Protein AF-A0A2G5VQB3-F1 (afdb_monomer_lite)

Sequence (380 aa):
MTVGILENQENCIPTTSKDSEAEKLGIPEIVKSEKSENPEDPGPSKIENSENPEDVESESAGPSKPEKSKFFAKNDFLLALAENHKNLRIEQKPVIEIDDDKPYIEWKRLECPICEFQIENTRFLAAHLVNEHGTEQEKEYFSMDGLIPKKFEILFDFAVRKQKEGSFVKRKIQKSTKRAKDTVLSCALSNPLAPFLMIRSLAVYSNGINEEIEGFKIDIQNASSELTSPVIFSWYFVDQTIQNIQERREKRQNEKKINFLQKEAGKWIERNDLLTKRVRSAEEQKLLAQALKMPLKFTRENVDQKLKEYKKMREEEEKREKEEEKINAKSSGLNEDGTKMSNVVKALHSTLVPSGALSRKRAAADKATEAMAQKTKKNR

Structure (mmCIF, N/CA/C/O backbone):
data_AF-A0A2G5VQB3-F1
#
_entry.id   AF-A0A2G5VQB3-F1
#
loop_
_atom_site.group_PDB
_atom_site.id
_atom_site.type_symbol
_atom_site.label_atom_id
_atom_site.label_alt_id
_atom_site.label_comp_id
_atom_site.label_asym_id
_atom_site.label_entity_id
_atom_site.label_seq_id
_atom_site.pdbx_PDB_ins_code
_atom_site.Cartn_x
_atom_site.Cartn_y
_atom_site.Cartn_z
_atom_site.occupancy
_atom_site.B_iso_or_equiv
_atom_site.auth_seq_id
_atom_site.auth_comp_id
_atom_site.auth_asym_id
_atom_site.auth_atom_id
_atom_site.pdbx_PDB_model_num
ATOM 1 N N . MET A 1 1 ? 64.635 -9.737 13.339 1.00 33.41 1 MET A N 1
ATOM 2 C CA . MET A 1 1 ? 64.737 -9.781 14.811 1.00 33.41 1 MET A CA 1
ATOM 3 C C . MET A 1 1 ? 63.371 -10.178 15.348 1.00 33.41 1 MET A C 1
ATOM 5 O O . MET A 1 1 ? 62.412 -9.536 14.950 1.00 33.41 1 MET A O 1
ATOM 9 N N . THR A 1 2 ? 63.338 -11.253 16.155 1.00 32.16 2 THR A N 1
ATOM 10 C CA . THR A 1 2 ? 62.268 -11.678 17.099 1.00 32.16 2 THR A CA 1
ATOM 11 C C . THR A 1 2 ? 60.882 -11.963 16.483 1.00 32.16 2 THR A C 1
ATOM 13 O O . THR A 1 2 ? 60.163 -11.043 16.128 1.00 32.16 2 THR A O 1
ATOM 16 N N . VAL A 1 3 ? 60.531 -13.208 16.122 1.00 28.53 3 VAL A N 1
ATOM 17 C CA . VAL A 1 3 ? 60.117 -14.382 16.943 1.00 28.53 3 VAL A CA 1
ATOM 18 C C . VAL A 1 3 ? 58.835 -14.143 17.751 1.00 28.53 3 VAL A C 1
ATOM 20 O O . VAL A 1 3 ? 58.807 -13.286 18.626 1.00 28.53 3 VAL A O 1
ATOM 23 N N . GLY A 1 4 ? 57.820 -14.977 17.489 1.00 29.31 4 GLY A N 1
ATOM 24 C CA . GLY A 1 4 ? 56.593 -15.096 18.278 1.00 29.31 4 GLY A CA 1
ATOM 25 C C . GLY A 1 4 ? 55.619 -16.131 17.703 1.00 29.31 4 GLY A C 1
ATOM 26 O O . GLY A 1 4 ? 54.549 -15.766 17.234 1.00 29.31 4 GLY A O 1
ATOM 27 N N . ILE A 1 5 ? 56.021 -17.406 17.702 1.00 32.62 5 ILE A N 1
ATOM 28 C CA . ILE A 1 5 ? 55.142 -18.579 17.546 1.00 32.62 5 ILE A CA 1
ATOM 29 C C . ILE A 1 5 ? 54.649 -18.959 18.945 1.00 32.62 5 ILE A C 1
ATOM 31 O O . ILE A 1 5 ? 55.476 -19.014 19.853 1.00 32.62 5 ILE A O 1
ATOM 35 N N . LEU A 1 6 ? 53.362 -19.281 19.099 1.00 33.88 6 LEU A N 1
ATOM 36 C CA . LEU A 1 6 ? 52.876 -20.214 20.121 1.00 33.88 6 LEU A CA 1
ATOM 37 C C . LEU A 1 6 ? 51.615 -20.934 19.614 1.00 33.88 6 LEU A C 1
ATOM 39 O O . LEU A 1 6 ? 50.560 -20.331 19.430 1.00 33.88 6 LEU A O 1
ATOM 43 N N . GLU A 1 7 ? 51.778 -22.234 19.387 1.00 34.62 7 GLU A N 1
ATOM 44 C CA . GLU A 1 7 ? 50.737 -23.262 19.392 1.00 34.62 7 GLU A CA 1
ATOM 45 C C . GLU A 1 7 ? 50.260 -23.504 20.838 1.00 34.62 7 GLU A C 1
ATOM 47 O O . GLU A 1 7 ? 51.067 -23.390 21.763 1.00 34.62 7 GLU A O 1
ATOM 52 N N . ASN A 1 8 ? 48.998 -23.904 21.050 1.00 30.80 8 ASN A N 1
ATOM 53 C CA . ASN A 1 8 ? 48.656 -25.288 21.437 1.00 30.80 8 ASN A CA 1
ATOM 54 C C . ASN A 1 8 ? 47.219 -25.479 21.970 1.00 30.80 8 ASN A C 1
ATOM 56 O O . ASN A 1 8 ? 46.755 -24.719 22.813 1.00 30.80 8 ASN A O 1
ATOM 60 N N . GLN A 1 9 ? 46.652 -26.612 21.519 1.00 29.66 9 GLN A N 1
ATOM 61 C CA . GLN A 1 9 ? 45.797 -27.609 22.204 1.00 29.66 9 GLN A CA 1
ATOM 62 C C . GLN A 1 9 ? 44.361 -27.214 22.596 1.00 29.66 9 GLN A C 1
ATOM 64 O O . GLN A 1 9 ? 44.130 -26.264 23.330 1.00 29.66 9 GLN A O 1
ATOM 69 N N . GLU A 1 10 ? 43.322 -27.811 21.993 1.00 28.84 10 GLU A N 1
ATOM 70 C CA . GLU A 1 10 ? 42.820 -29.210 22.068 1.00 28.84 10 GLU A CA 1
ATOM 71 C C . GLU A 1 10 ? 42.063 -29.552 23.362 1.00 28.84 10 GLU A C 1
ATOM 73 O O . GLU A 1 10 ? 42.629 -29.474 24.448 1.00 28.84 10 GLU A O 1
ATOM 78 N N . ASN A 1 11 ? 40.817 -30.027 23.159 1.00 28.50 11 ASN A N 1
ATOM 79 C CA . ASN A 1 11 ? 40.053 -31.090 23.853 1.00 28.50 11 ASN A CA 1
ATOM 80 C C . ASN A 1 11 ? 38.607 -30.678 24.231 1.00 28.50 11 ASN A C 1
ATOM 82 O O . ASN A 1 11 ? 38.409 -29.737 24.987 1.00 28.50 11 ASN A O 1
ATOM 86 N N . CYS A 1 12 ? 37.570 -31.235 23.567 1.00 28.44 12 CYS A N 1
ATOM 87 C CA . CYS A 1 12 ? 36.906 -32.550 23.815 1.00 28.44 12 CYS A CA 1
ATOM 88 C C . CYS A 1 12 ? 35.809 -32.405 24.913 1.00 28.44 12 CYS A C 1
ATOM 90 O O . CYS A 1 12 ? 36.094 -31.809 25.938 1.00 28.44 12 CYS A O 1
ATOM 92 N N . ILE A 1 13 ? 34.548 -32.880 24.868 1.00 33.94 13 ILE A N 1
ATOM 93 C CA . ILE A 1 13 ? 33.767 -33.861 24.072 1.00 33.94 13 ILE A CA 1
ATOM 94 C C . ILE A 1 13 ? 32.224 -33.519 24.222 1.00 33.94 13 ILE A C 1
ATOM 96 O O . ILE A 1 13 ? 31.939 -32.355 24.489 1.00 33.94 13 ILE A O 1
ATOM 100 N N . PRO A 1 14 ? 31.195 -34.399 24.030 1.00 42.56 14 PRO A N 1
ATOM 101 C CA . PRO A 1 14 ? 30.072 -34.184 23.096 1.00 42.56 14 PRO A CA 1
ATOM 102 C C . PRO A 1 14 ? 28.679 -34.175 23.787 1.00 42.56 14 PRO A C 1
ATOM 104 O O . PRO A 1 14 ? 28.602 -34.234 25.008 1.00 42.56 14 PRO A O 1
ATOM 107 N N . THR A 1 15 ? 27.562 -34.186 23.038 1.00 30.33 15 THR A N 1
ATOM 108 C CA . THR A 1 15 ? 26.511 -35.239 23.141 1.00 30.33 15 THR A CA 1
ATOM 109 C C . THR A 1 15 ? 25.301 -35.009 22.213 1.00 30.33 15 THR A C 1
ATOM 111 O O . THR A 1 15 ? 24.648 -33.974 22.222 1.00 30.33 15 THR A O 1
ATOM 114 N N . THR A 1 16 ? 25.055 -36.055 21.416 1.00 31.17 16 THR A N 1
ATOM 115 C CA . THR A 1 16 ? 23.781 -36.673 20.994 1.00 31.17 16 THR A CA 1
ATOM 116 C C . THR A 1 16 ? 22.674 -35.866 20.311 1.00 31.17 16 THR A C 1
ATOM 118 O O . THR A 1 16 ? 21.895 -35.129 20.905 1.00 31.17 16 THR A O 1
ATOM 121 N N . SER A 1 17 ? 22.539 -36.213 19.035 1.00 31.34 17 SER A N 1
ATOM 122 C CA . SER A 1 17 ? 21.364 -36.166 18.179 1.00 31.34 17 SER A CA 1
ATOM 123 C C . SER A 1 17 ? 20.276 -37.185 18.555 1.00 31.34 17 SER A C 1
ATOM 125 O O . SER A 1 17 ? 20.621 -38.288 18.966 1.00 31.34 17 SER A O 1
ATOM 127 N N . LYS A 1 18 ? 19.036 -36.842 18.170 1.00 34.94 18 LYS A N 1
ATOM 128 C CA . LYS A 1 18 ? 17.910 -37.705 17.752 1.00 34.94 18 LYS A CA 1
ATOM 129 C C . LYS A 1 18 ? 17.338 -38.672 18.794 1.00 34.94 18 LYS A C 1
ATOM 131 O O . LYS A 1 18 ? 17.970 -39.658 19.120 1.00 34.94 18 LYS A O 1
ATOM 136 N N . ASP A 1 19 ? 16.074 -38.446 19.149 1.00 31.75 19 ASP A N 1
ATOM 137 C CA . ASP A 1 19 ? 15.034 -39.441 18.887 1.00 31.75 19 ASP A CA 1
ATOM 138 C C . ASP A 1 19 ? 13.666 -38.772 18.718 1.00 31.75 19 ASP A C 1
ATOM 140 O O . ASP A 1 19 ? 13.304 -37.805 19.386 1.00 31.75 19 ASP A O 1
ATOM 144 N N . SER A 1 20 ? 12.968 -39.267 17.707 1.00 36.59 20 SER A N 1
ATOM 145 C CA . SER A 1 20 ? 11.633 -38.913 17.252 1.00 36.59 20 SER A CA 1
ATOM 146 C C . SER A 1 20 ? 10.598 -39.739 18.011 1.00 36.59 20 SER A C 1
ATOM 148 O O . SER A 1 20 ? 10.610 -40.964 17.890 1.00 36.59 20 SER A O 1
ATOM 150 N N . GLU A 1 21 ? 9.666 -39.097 18.715 1.00 33.16 21 GLU A N 1
ATOM 151 C CA . GLU A 1 21 ? 8.456 -39.766 19.198 1.00 33.16 21 GLU A CA 1
ATOM 152 C C . GLU A 1 21 ? 7.275 -39.471 18.277 1.00 33.16 21 GLU A C 1
ATOM 154 O O . GLU A 1 21 ? 6.897 -38.326 18.024 1.00 33.16 21 GLU A O 1
ATOM 159 N N . ALA A 1 22 ? 6.753 -40.570 17.742 1.00 34.41 22 ALA A N 1
ATOM 160 C CA . ALA A 1 22 ? 5.646 -40.651 16.821 1.00 34.41 22 ALA A CA 1
ATOM 161 C C . ALA A 1 22 ? 4.291 -40.615 17.540 1.00 34.41 22 ALA A C 1
ATOM 163 O O . ALA A 1 22 ? 4.125 -41.046 18.682 1.00 34.41 22 ALA A O 1
ATOM 164 N N . GLU A 1 23 ? 3.326 -40.122 16.775 1.00 33.56 23 GLU A N 1
ATOM 165 C CA . GLU A 1 23 ? 1.892 -40.049 17.001 1.00 33.56 23 GLU A CA 1
ATOM 166 C C . GLU A 1 23 ? 1.262 -41.307 17.625 1.00 33.56 23 GLU A C 1
ATOM 168 O O . GLU A 1 23 ? 1.453 -42.433 17.167 1.00 33.56 23 GLU A O 1
ATOM 173 N N . LYS A 1 24 ? 0.369 -41.085 18.596 1.00 34.59 24 LYS A N 1
ATOM 174 C CA . LYS A 1 24 ? -0.754 -41.979 18.907 1.00 34.59 24 LYS A CA 1
ATOM 175 C C . LYS A 1 24 ? -2.013 -41.139 19.121 1.00 34.59 24 LYS A C 1
ATOM 177 O O . LYS A 1 24 ? -2.272 -40.669 20.224 1.00 34.59 24 LYS A O 1
ATOM 182 N N . LEU A 1 25 ? -2.812 -40.979 18.069 1.00 35.88 25 LEU A N 1
ATOM 183 C CA . LEU A 1 25 ? -4.229 -40.633 18.183 1.00 35.88 25 LEU A CA 1
ATOM 184 C C . LEU A 1 25 ? -5.041 -41.829 17.692 1.00 35.88 25 LEU A C 1
ATOM 186 O O . LEU A 1 25 ? -5.010 -42.185 16.518 1.00 35.88 25 LEU A O 1
ATOM 190 N N . GLY A 1 26 ? -5.723 -42.475 18.636 1.00 29.38 26 GLY A N 1
ATOM 191 C CA . GLY A 1 26 ? -6.680 -43.534 18.364 1.00 29.38 26 GLY A CA 1
ATOM 192 C C . GLY A 1 26 ? -7.998 -42.954 17.861 1.00 29.38 26 GLY A C 1
ATOM 193 O O . GLY A 1 26 ? -8.590 -42.089 18.502 1.00 29.38 26 GLY A O 1
ATOM 194 N N . ILE A 1 27 ? -8.466 -43.478 16.734 1.00 38.81 27 ILE A N 1
ATOM 195 C CA . ILE A 1 27 ? -9.855 -43.403 16.282 1.00 38.81 27 ILE A CA 1
ATOM 196 C C . ILE A 1 27 ? -10.306 -44.858 16.128 1.00 38.81 27 ILE A C 1
ATOM 198 O O . ILE A 1 27 ? -9.612 -45.608 15.439 1.00 38.81 27 ILE A O 1
ATOM 202 N N . PRO A 1 28 ? -11.422 -45.295 16.734 1.00 41.78 28 PRO A N 1
ATOM 203 C CA . PRO A 1 28 ? -12.008 -46.573 16.382 1.00 41.78 28 PRO A CA 1
ATOM 204 C C . PRO A 1 28 ? -12.924 -46.438 15.160 1.00 41.78 28 PRO A C 1
ATOM 206 O O . PRO A 1 28 ? -13.746 -45.525 15.058 1.00 41.78 28 PRO A O 1
ATOM 209 N N . GLU A 1 29 ? -12.748 -47.398 14.255 1.00 31.67 29 GLU A N 1
ATOM 210 C CA . GLU A 1 29 ? -13.624 -47.755 13.143 1.00 31.67 29 GLU A CA 1
ATOM 211 C C . GLU A 1 29 ? -15.079 -47.960 13.589 1.00 31.67 29 GLU A C 1
ATOM 213 O O . GLU A 1 29 ? -15.349 -48.609 14.600 1.00 31.67 29 GLU A O 1
ATOM 218 N N . ILE A 1 30 ? -16.025 -47.514 12.757 1.00 35.28 30 ILE A N 1
ATOM 219 C CA . ILE A 1 30 ? -17.348 -48.136 12.669 1.00 35.28 30 ILE A CA 1
ATOM 220 C C . ILE A 1 30 ? -17.527 -48.631 11.236 1.00 35.28 30 ILE A C 1
ATOM 222 O O . ILE A 1 30 ? -17.468 -47.878 10.263 1.00 35.28 30 ILE A O 1
ATOM 226 N N . VAL A 1 31 ? -17.695 -49.945 11.164 1.00 37.50 31 VAL A N 1
ATOM 227 C CA . VAL A 1 31 ? -17.829 -50.792 9.986 1.00 37.50 31 VAL A CA 1
ATOM 228 C C . VAL A 1 31 ? -19.206 -50.621 9.335 1.00 37.50 31 VAL A C 1
ATOM 230 O O . VAL A 1 31 ? -20.234 -50.526 10.004 1.00 37.50 31 VAL A O 1
ATOM 233 N N . LYS A 1 32 ? -19.188 -50.609 7.999 1.00 39.34 32 LYS A N 1
ATOM 234 C CA . LYS A 1 32 ? -20.326 -50.680 7.074 1.00 39.34 32 LYS A CA 1
ATOM 235 C C . LYS A 1 32 ? -21.087 -52.006 7.195 1.00 39.34 32 LYS A C 1
ATOM 237 O O . LYS A 1 32 ? -20.468 -53.052 7.349 1.00 39.34 32 LYS A O 1
ATOM 242 N N . SER A 1 33 ? -22.386 -51.996 6.908 1.00 32.41 33 SER A N 1
ATOM 243 C CA . SER A 1 33 ? -22.992 -53.094 6.141 1.00 32.41 33 SER A CA 1
ATOM 244 C C . SER A 1 33 ? -24.136 -52.579 5.262 1.00 32.41 33 SER A C 1
ATOM 246 O O . SER A 1 33 ? -25.026 -51.867 5.715 1.00 32.41 33 SER A O 1
ATOM 248 N N . GLU A 1 34 ? -24.015 -52.895 3.974 1.00 33.91 34 GLU A N 1
ATOM 249 C CA . GLU A 1 34 ? -24.995 -52.735 2.897 1.00 33.91 34 GLU A CA 1
ATOM 250 C C . GLU A 1 34 ? -25.772 -54.050 2.680 1.00 33.91 34 GLU A C 1
ATOM 252 O O . GLU A 1 34 ? -25.400 -55.080 3.244 1.00 33.91 34 GLU A O 1
ATOM 257 N N . LYS A 1 35 ? -26.720 -53.984 1.725 1.00 35.22 35 LYS A N 1
ATOM 258 C CA . LYS A 1 35 ? -27.457 -55.037 0.982 1.00 35.22 35 LYS A CA 1
ATOM 259 C C . LYS A 1 35 ? -28.820 -55.452 1.558 1.00 35.22 35 LYS A C 1
ATOM 261 O O . LYS A 1 35 ? -28.954 -55.614 2.759 1.00 35.22 35 LYS A O 1
ATOM 266 N N . SER A 1 36 ? -29.872 -55.665 0.756 1.00 30.89 36 SER A N 1
ATOM 267 C CA . SER A 1 36 ? -30.013 -55.729 -0.715 1.00 30.89 36 SER A CA 1
ATOM 268 C C . SER A 1 36 ? -31.501 -55.833 -1.123 1.00 30.89 36 SER A C 1
ATOM 270 O O . SER A 1 36 ? -32.284 -56.400 -0.372 1.00 30.89 36 SER A O 1
ATOM 272 N N . GLU A 1 37 ? -31.808 -55.343 -2.337 1.00 30.53 37 GLU A N 1
ATOM 273 C CA . GLU A 1 37 ? -32.673 -55.938 -3.395 1.00 30.53 37 GLU A CA 1
ATOM 274 C C . GLU A 1 37 ? -34.206 -56.140 -3.179 1.00 30.53 37 GLU A C 1
ATOM 276 O O . GLU A 1 37 ? -34.629 -57.038 -2.464 1.00 30.53 37 GLU A O 1
ATOM 281 N N . ASN A 1 38 ? -35.024 -55.270 -3.818 1.00 35.56 38 ASN A N 1
ATOM 282 C CA . ASN A 1 38 ? -35.950 -55.462 -4.984 1.00 35.56 38 ASN A CA 1
ATOM 283 C C . ASN A 1 38 ? -36.535 -56.874 -5.310 1.00 35.56 38 ASN A C 1
ATOM 285 O O . ASN A 1 38 ? -35.906 -57.845 -4.903 1.00 35.56 38 ASN A O 1
ATOM 289 N N . PRO A 1 39 ? -37.591 -57.057 -6.169 1.00 50.09 39 PRO A N 1
ATOM 290 C CA . PRO A 1 39 ? -38.296 -56.104 -7.069 1.00 50.09 39 PRO A CA 1
ATOM 291 C C . PRO A 1 39 ? -39.840 -56.344 -7.280 1.00 50.09 39 PRO A C 1
ATOM 293 O O . PRO A 1 39 ? -40.445 -57.227 -6.683 1.00 50.09 39 PRO A O 1
ATOM 296 N N . GLU A 1 40 ? -40.415 -55.572 -8.221 1.00 34.22 40 GLU A N 1
ATOM 297 C CA . GLU A 1 40 ? -41.463 -55.910 -9.228 1.00 34.22 40 GLU A CA 1
ATOM 298 C C . GLU A 1 40 ? -42.853 -55.210 -9.195 1.00 34.22 40 GLU A C 1
ATOM 300 O O . GLU A 1 40 ? -43.593 -55.214 -8.217 1.00 34.22 40 GLU A O 1
ATOM 305 N N . ASP A 1 41 ? -43.115 -54.615 -10.370 1.00 38.84 41 ASP A N 1
ATOM 306 C CA . ASP A 1 41 ? -44.205 -53.840 -11.016 1.00 38.84 41 ASP A CA 1
ATOM 307 C C . ASP A 1 41 ? -45.564 -54.603 -11.179 1.00 38.84 41 ASP A C 1
ATOM 309 O O . ASP A 1 41 ? -45.633 -55.728 -10.682 1.00 38.84 41 ASP A O 1
ATOM 313 N N . PRO A 1 42 ? -46.632 -54.146 -11.918 1.00 52.53 42 PRO A N 1
ATOM 314 C CA . PRO A 1 42 ? -46.793 -52.947 -12.783 1.00 52.53 42 PRO A CA 1
ATOM 315 C C . PRO A 1 42 ? -48.144 -52.159 -12.740 1.00 52.53 42 PRO A C 1
ATOM 317 O O . PRO A 1 42 ? -49.217 -52.740 -12.628 1.00 52.53 42 PRO A O 1
ATOM 320 N N . GLY A 1 43 ? -48.055 -50.842 -13.023 1.00 32.47 43 GLY A N 1
ATOM 321 C CA . GLY A 1 43 ? -48.932 -49.953 -13.849 1.00 32.47 43 GLY A CA 1
ATOM 322 C C . GLY A 1 43 ? -50.484 -49.944 -13.746 1.00 32.47 43 GLY A C 1
ATOM 323 O O . GLY A 1 43 ? -51.084 -50.659 -12.956 1.00 32.47 43 GLY A O 1
ATOM 324 N N . PRO A 1 44 ? -51.205 -49.213 -14.634 1.00 48.72 44 PRO A N 1
ATOM 325 C CA . PRO A 1 44 ? -50.920 -47.905 -15.247 1.00 48.72 44 PRO A CA 1
ATOM 326 C C . PRO A 1 44 ? -52.132 -46.933 -15.172 1.00 48.72 44 PRO A C 1
ATOM 328 O O . PRO A 1 44 ? -53.279 -47.364 -15.245 1.00 48.72 44 PRO A O 1
ATOM 331 N N . SER A 1 45 ? -51.922 -45.609 -15.200 1.00 34.44 45 SER A N 1
ATOM 332 C CA . SER A 1 45 ? -52.943 -44.695 -15.757 1.00 34.44 45 SER A CA 1
ATOM 333 C C . SER A 1 45 ? -52.425 -43.282 -16.046 1.00 34.44 45 SER A C 1
ATOM 335 O O . SER A 1 45 ? -52.032 -42.543 -15.152 1.00 34.44 45 SER A O 1
ATOM 337 N N . LYS A 1 46 ? -52.470 -42.985 -17.350 1.00 37.09 46 LYS A N 1
ATOM 338 C CA . LYS A 1 46 ? -52.540 -41.718 -18.099 1.00 37.09 46 LYS A CA 1
ATOM 339 C C . LYS A 1 46 ? -52.970 -40.461 -17.328 1.00 37.09 46 LYS A C 1
ATOM 341 O O . LYS A 1 46 ? -53.878 -40.552 -16.513 1.00 37.09 46 LYS A O 1
ATOM 346 N N . ILE A 1 47 ? -52.410 -39.316 -17.748 1.00 36.97 47 ILE A N 1
ATOM 347 C CA . ILE A 1 47 ? -53.023 -37.997 -18.082 1.00 36.97 47 ILE A CA 1
ATOM 348 C C . ILE A 1 47 ? -51.824 -37.043 -18.316 1.00 36.97 47 ILE A C 1
ATOM 350 O O . ILE A 1 47 ? -51.014 -36.848 -17.421 1.00 36.97 47 ILE A O 1
ATOM 354 N N . GLU A 1 48 ? -51.429 -36.820 -19.572 1.00 30.75 48 GLU A N 1
ATOM 355 C CA . GLU A 1 48 ? -51.705 -35.632 -20.413 1.00 30.75 48 GLU A CA 1
ATOM 356 C C . GLU A 1 48 ? -50.986 -34.322 -20.017 1.00 30.75 48 GLU A C 1
ATOM 358 O O . GLU A 1 48 ? -51.268 -33.724 -18.987 1.00 30.75 48 GLU A O 1
ATOM 363 N N . ASN A 1 49 ? -50.146 -33.882 -20.969 1.00 30.97 49 ASN A N 1
ATOM 364 C CA . ASN A 1 49 ? -49.812 -32.514 -21.397 1.00 30.97 49 ASN A CA 1
ATOM 365 C C . ASN A 1 49 ? -49.070 -31.567 -20.439 1.00 30.97 49 ASN A C 1
ATOM 367 O O . ASN A 1 49 ? -49.657 -31.030 -19.513 1.00 30.97 49 ASN A O 1
ATOM 371 N N . SER A 1 50 ? -47.826 -31.213 -20.791 1.00 32.50 50 SER A N 1
ATOM 372 C CA . SER A 1 50 ? -47.518 -29.965 -21.523 1.00 32.50 50 SER A CA 1
ATOM 373 C C . SER A 1 50 ? -46.012 -29.660 -21.486 1.00 32.50 50 SER A C 1
ATOM 375 O O . SER A 1 50 ? -45.424 -29.634 -20.412 1.00 32.50 50 SER A O 1
ATOM 377 N N . GLU A 1 51 ? -45.434 -29.443 -22.669 1.00 35.88 51 GLU A N 1
ATOM 378 C CA . GLU A 1 51 ? -44.383 -28.460 -22.995 1.00 35.88 51 GLU A CA 1
ATOM 379 C C . GLU A 1 51 ? -43.270 -28.185 -21.961 1.00 35.88 51 GLU A C 1
ATOM 381 O O . GLU A 1 51 ? -43.483 -27.507 -20.961 1.00 35.88 51 GLU A O 1
ATOM 386 N N . ASN A 1 52 ? -42.039 -28.594 -22.292 1.00 31.83 52 ASN A N 1
ATOM 387 C CA . ASN A 1 52 ? -40.818 -27.979 -21.766 1.00 31.83 52 ASN A CA 1
ATOM 388 C C . ASN A 1 52 ? -39.936 -27.518 -22.941 1.00 31.83 52 ASN A C 1
ATOM 390 O O . ASN A 1 52 ? -39.722 -28.313 -23.862 1.00 31.83 52 ASN A O 1
ATOM 394 N N . PRO A 1 53 ? -39.434 -26.271 -22.922 1.00 45.25 53 PRO A N 1
ATOM 395 C CA . PRO A 1 53 ? -38.467 -25.772 -23.884 1.00 45.25 53 PRO A CA 1
ATOM 396 C C . PRO A 1 53 ? -37.036 -26.158 -23.490 1.00 45.25 53 PRO A C 1
ATOM 398 O O . PRO A 1 53 ? -36.737 -26.513 -22.351 1.00 45.25 53 PRO A O 1
ATOM 401 N N . GLU A 1 54 ? -36.167 -26.088 -24.488 1.00 40.59 54 GLU A N 1
ATOM 402 C CA . GLU A 1 54 ? -34.724 -26.245 -24.402 1.00 40.59 54 GLU A CA 1
ATOM 403 C C . GLU A 1 54 ? -34.109 -25.144 -23.524 1.00 40.59 54 GLU A C 1
ATOM 405 O O . GLU A 1 54 ? -34.104 -23.977 -23.911 1.00 40.59 54 GLU A O 1
ATOM 410 N N . ASP A 1 55 ? -33.537 -25.523 -22.381 1.00 34.19 55 ASP A N 1
ATOM 411 C CA . ASP A 1 55 ? -32.571 -24.697 -21.655 1.00 34.19 55 ASP A CA 1
ATOM 412 C C . ASP A 1 55 ? -31.171 -25.282 -21.870 1.00 34.19 55 ASP A C 1
ATOM 414 O O . ASP A 1 55 ? -30.751 -26.264 -21.255 1.00 34.19 55 ASP A O 1
ATOM 418 N N . VAL A 1 56 ? -30.454 -24.664 -22.809 1.00 40.62 56 VAL A N 1
ATOM 419 C CA . VAL A 1 56 ? -29.006 -24.786 -22.971 1.00 40.62 56 VAL A CA 1
ATOM 420 C C . VAL A 1 56 ? -28.371 -23.969 -21.848 1.00 40.62 56 VAL A C 1
ATOM 422 O O . VAL A 1 56 ? -28.341 -22.740 -21.904 1.00 40.62 56 VAL A O 1
ATOM 425 N N . GLU A 1 57 ? -27.871 -24.646 -20.814 1.00 34.47 57 GLU A N 1
ATOM 426 C CA . GLU A 1 57 ? -27.070 -24.018 -19.765 1.00 34.47 57 GLU A CA 1
ATOM 427 C C . GLU A 1 57 ? -25.759 -23.484 -20.364 1.00 34.47 57 GLU A C 1
ATOM 429 O O . GLU A 1 57 ? -24.775 -24.195 -20.559 1.00 34.47 57 GLU A O 1
ATOM 434 N N . SER A 1 58 ? -25.760 -22.191 -20.682 1.00 38.50 58 SER A N 1
ATOM 435 C CA . SER A 1 58 ? -24.565 -21.414 -20.973 1.00 38.50 58 SER A CA 1
ATOM 436 C C . SER A 1 58 ? -23.802 -21.156 -19.674 1.00 38.50 58 SER A C 1
ATOM 438 O O . SER A 1 58 ? -24.277 -20.422 -18.803 1.00 38.50 58 SER A O 1
ATOM 440 N N . GLU A 1 59 ? -22.606 -21.731 -19.562 1.00 33.91 59 GLU A N 1
ATOM 441 C CA . GLU A 1 59 ? -21.629 -21.450 -18.511 1.00 33.91 59 GLU A CA 1
ATOM 442 C C . GLU A 1 59 ? -21.254 -19.957 -18.513 1.00 33.91 59 GLU A C 1
ATOM 444 O O . GLU A 1 59 ? -20.375 -19.493 -19.241 1.00 33.91 59 GLU A O 1
ATOM 449 N N . SER A 1 60 ? -21.940 -19.167 -17.687 1.00 35.25 60 SER A N 1
ATOM 450 C CA . SER A 1 60 ? -21.593 -17.771 -17.454 1.00 35.25 60 SER A CA 1
ATOM 451 C C . SER A 1 60 ? -20.323 -17.692 -16.606 1.00 35.25 60 SER A C 1
ATOM 453 O O . SER A 1 60 ? -20.302 -18.141 -15.455 1.00 35.25 60 SER A O 1
ATOM 455 N N . ALA A 1 61 ? -19.278 -17.086 -17.170 1.00 37.88 61 ALA A N 1
ATOM 456 C CA . ALA A 1 61 ? -18.049 -16.718 -16.485 1.00 37.88 61 ALA A CA 1
ATOM 457 C C . ALA A 1 61 ? -18.359 -15.945 -15.191 1.00 37.88 61 ALA A C 1
ATOM 459 O O . ALA A 1 61 ? -18.831 -14.807 -15.210 1.00 37.88 61 ALA A O 1
ATOM 460 N N . GLY A 1 62 ? -18.110 -16.593 -14.053 1.00 31.52 62 GLY A N 1
ATOM 461 C CA . GLY A 1 62 ? -18.295 -15.992 -12.741 1.00 31.52 62 GLY A CA 1
ATOM 462 C C . GLY A 1 62 ? -17.371 -14.784 -12.527 1.00 31.52 62 GLY A C 1
ATOM 463 O O . GLY A 1 62 ? -16.261 -14.746 -13.066 1.00 31.52 62 GLY A O 1
ATOM 464 N N . PRO A 1 63 ? -17.792 -13.799 -11.714 1.00 40.16 63 PRO A N 1
ATOM 465 C CA . PRO A 1 63 ? -16.991 -12.622 -11.408 1.00 40.16 63 PRO A CA 1
ATOM 466 C C . PRO A 1 63 ? -15.671 -13.042 -10.756 1.00 40.16 63 PRO A C 1
ATOM 468 O O . PRO A 1 63 ? -15.645 -13.809 -9.787 1.00 40.16 63 PRO A O 1
ATOM 471 N N . SER A 1 64 ? -14.570 -12.535 -11.310 1.00 38.09 64 SER A N 1
ATOM 472 C CA . SER A 1 64 ? -13.216 -12.744 -10.812 1.00 38.09 64 SER A CA 1
ATOM 473 C C . SER A 1 64 ? -13.161 -12.476 -9.307 1.00 38.09 64 SER A C 1
ATOM 475 O O . SER A 1 64 ? -13.543 -11.412 -8.814 1.00 38.09 64 SER A O 1
ATOM 477 N N . LYS A 1 65 ? -12.718 -13.487 -8.547 1.00 36.53 65 LYS A N 1
ATOM 478 C CA . LYS A 1 65 ? -12.494 -13.363 -7.103 1.00 36.53 65 LYS A CA 1
ATOM 479 C C . LYS A 1 65 ? -11.622 -12.124 -6.857 1.00 36.53 65 LYS A C 1
ATOM 481 O O . LYS A 1 65 ? -10.569 -12.026 -7.487 1.00 36.53 65 LYS A O 1
ATOM 486 N N . PRO A 1 66 ? -12.003 -11.217 -5.938 1.00 37.38 66 PRO A N 1
ATOM 487 C CA . PRO A 1 66 ? -11.164 -10.079 -5.598 1.00 37.38 66 PRO A CA 1
ATOM 488 C C . PRO A 1 66 ? -9.813 -10.610 -5.124 1.00 37.38 66 PRO A C 1
ATOM 490 O O . PRO A 1 66 ? -9.751 -11.417 -4.188 1.00 37.38 66 PRO A O 1
ATOM 493 N N . GLU A 1 67 ? -8.744 -10.203 -5.808 1.00 39.19 67 GLU A N 1
ATOM 494 C CA . GLU A 1 67 ? -7.378 -10.532 -5.424 1.00 39.19 67 GLU A CA 1
ATOM 495 C C . GLU A 1 67 ? -7.206 -10.184 -3.946 1.00 39.19 67 GLU A C 1
ATOM 497 O O . GLU A 1 67 ? -7.366 -9.034 -3.529 1.00 39.19 67 GLU A O 1
ATOM 502 N N . LYS A 1 68 ? -6.945 -11.205 -3.120 1.00 43.75 68 LYS A N 1
ATOM 503 C CA . LYS A 1 68 ? -6.665 -11.015 -1.697 1.00 43.75 68 LYS A CA 1
ATOM 504 C C . LYS A 1 68 ? -5.523 -10.010 -1.615 1.00 43.75 68 LYS A C 1
ATOM 506 O O . LYS A 1 68 ? -4.430 -10.313 -2.086 1.00 43.75 68 LYS A O 1
ATOM 511 N N . SER A 1 69 ? -5.780 -8.832 -1.043 1.00 47.84 69 SER A N 1
ATOM 512 C CA . SER A 1 69 ? -4.760 -7.805 -0.841 1.00 47.84 69 SER A CA 1
ATOM 513 C C . SER A 1 69 ? -3.570 -8.456 -0.137 1.00 47.84 69 SER A C 1
ATOM 515 O O . SER A 1 69 ? -3.680 -8.823 1.038 1.00 47.84 69 SER A O 1
ATOM 517 N N . LYS A 1 70 ? -2.475 -8.682 -0.870 1.00 59.19 70 LYS A N 1
ATOM 518 C CA . LYS A 1 70 ? -1.266 -9.294 -0.326 1.00 59.19 70 LYS A CA 1
ATOM 519 C C . LYS A 1 70 ? -0.748 -8.348 0.749 1.00 59.19 70 LYS A C 1
ATOM 521 O O . LYS A 1 70 ? -0.307 -7.242 0.448 1.00 59.19 70 LYS A O 1
ATOM 526 N N . PHE A 1 71 ? -0.877 -8.746 2.010 1.00 66.94 71 PHE A N 1
ATOM 527 C CA . PHE A 1 71 ? -0.151 -8.075 3.074 1.00 66.94 71 PHE A CA 1
ATOM 528 C C . PHE A 1 71 ? 1.329 -8.336 2.819 1.00 66.94 71 PHE A C 1
ATOM 530 O O . PHE A 1 71 ? 1.726 -9.489 2.684 1.00 66.94 71 PHE A O 1
ATOM 537 N N . PHE A 1 72 ? 2.122 -7.274 2.709 1.00 80.75 72 PHE A N 1
ATOM 538 C CA . PHE A 1 72 ? 3.570 -7.394 2.594 1.00 80.75 72 PHE A CA 1
ATOM 539 C C . PHE A 1 72 ? 4.111 -8.003 3.889 1.00 80.75 72 PHE A C 1
ATOM 541 O O . PHE A 1 72 ? 4.072 -7.350 4.934 1.00 80.75 72 PHE A O 1
ATOM 548 N N . ALA A 1 73 ? 4.571 -9.254 3.843 1.00 88.31 73 ALA A N 1
ATOM 549 C CA . ALA A 1 73 ? 5.192 -9.881 4.998 1.00 88.31 73 ALA A CA 1
ATOM 550 C C . ALA A 1 73 ? 6.646 -9.412 5.144 1.00 88.31 73 ALA A C 1
ATOM 552 O O . ALA A 1 73 ? 7.351 -9.183 4.159 1.00 88.31 73 ALA A O 1
ATOM 553 N N . LYS A 1 74 ? 7.116 -9.319 6.391 1.00 90.75 74 LYS A N 1
ATOM 554 C CA . LYS A 1 74 ? 8.509 -8.975 6.716 1.00 90.75 74 LYS A CA 1
ATOM 555 C C . LYS A 1 74 ? 9.503 -9.968 6.103 1.00 90.75 74 LYS A C 1
ATOM 557 O O . LYS A 1 74 ? 10.549 -9.562 5.611 1.00 90.75 74 LYS A O 1
ATOM 562 N N . ASN A 1 75 ? 9.148 -11.253 6.065 1.00 92.06 75 ASN A N 1
ATOM 563 C CA . ASN A 1 75 ? 9.975 -12.292 5.445 1.00 92.06 75 ASN A CA 1
ATOM 564 C C . ASN A 1 75 ? 10.068 -12.127 3.923 1.00 92.06 75 ASN A C 1
ATOM 566 O O . ASN A 1 75 ? 11.159 -12.242 3.377 1.00 92.06 75 ASN A O 1
ATOM 570 N N . ASP A 1 76 ? 8.965 -11.783 3.251 1.00 92.69 76 ASP A N 1
ATOM 571 C CA . ASP A 1 76 ? 8.973 -11.527 1.803 1.00 92.69 76 ASP A CA 1
ATOM 572 C C . ASP A 1 76 ? 9.870 -10.334 1.465 1.00 92.69 76 ASP A C 1
ATOM 574 O O . ASP A 1 76 ? 10.605 -10.357 0.479 1.00 92.69 76 ASP A O 1
ATOM 578 N N . PHE A 1 77 ? 9.850 -9.302 2.315 1.00 93.81 77 PHE A N 1
ATOM 579 C CA . PHE A 1 77 ? 10.766 -8.174 2.188 1.00 93.81 77 PHE A CA 1
ATOM 580 C C . PHE A 1 77 ? 12.219 -8.605 2.342 1.00 93.81 77 PHE A C 1
ATOM 582 O O . PHE A 1 77 ? 13.047 -8.205 1.532 1.00 93.81 77 PHE A O 1
ATOM 589 N N . LEU A 1 78 ? 12.535 -9.417 3.352 1.00 93.12 78 LEU A N 1
ATOM 590 C CA . LEU A 1 78 ? 13.899 -9.886 3.583 1.00 93.12 78 LEU A CA 1
ATOM 591 C C . LEU A 1 78 ? 14.433 -10.716 2.420 1.00 93.12 78 LEU A C 1
ATOM 593 O O . LEU A 1 78 ? 15.569 -10.503 2.004 1.00 93.12 78 LEU A O 1
ATOM 597 N N . LEU A 1 79 ? 13.610 -11.610 1.874 1.00 93.69 79 LEU A N 1
ATOM 598 C CA . LEU A 1 79 ? 13.954 -12.402 0.695 1.00 93.69 79 LEU A CA 1
ATOM 599 C C . LEU A 1 79 ? 14.195 -11.498 -0.518 1.00 93.69 79 LEU A C 1
ATOM 601 O O . LEU A 1 79 ? 15.266 -11.545 -1.124 1.00 93.69 79 LEU A O 1
ATOM 605 N N . ALA A 1 80 ? 13.254 -10.593 -0.809 1.00 93.75 80 ALA A N 1
ATOM 606 C CA . ALA A 1 80 ? 13.398 -9.639 -1.904 1.00 93.75 80 ALA A CA 1
ATOM 607 C C . ALA A 1 80 ? 14.653 -8.769 -1.739 1.00 93.75 80 ALA A C 1
ATOM 609 O O . ALA A 1 80 ? 15.341 -8.478 -2.718 1.00 93.75 80 ALA A O 1
ATOM 610 N N . LEU A 1 81 ? 14.970 -8.373 -0.507 1.00 93.19 81 LEU A N 1
ATOM 611 C CA . LEU A 1 81 ? 16.115 -7.536 -0.179 1.00 93.19 81 LEU A CA 1
ATOM 612 C C . LEU A 1 81 ? 17.434 -8.293 -0.344 1.00 93.19 81 LEU A C 1
ATOM 614 O O . LEU A 1 81 ? 18.348 -7.782 -0.992 1.00 93.19 81 LEU A O 1
ATOM 618 N N . ALA A 1 82 ? 17.519 -9.525 0.154 1.00 92.25 82 ALA A N 1
ATOM 619 C CA . ALA A 1 82 ? 18.692 -10.376 -0.010 1.00 92.25 82 ALA A CA 1
ATOM 620 C C . ALA A 1 82 ? 19.029 -10.596 -1.494 1.00 92.25 82 ALA A C 1
ATOM 622 O O . ALA A 1 82 ? 20.184 -10.452 -1.892 1.00 92.25 82 ALA A O 1
ATOM 623 N N . GLU A 1 83 ? 18.020 -10.845 -2.327 1.00 93.38 83 GLU A N 1
ATOM 624 C CA . GLU A 1 83 ? 18.205 -11.141 -3.750 1.00 93.38 83 GLU A CA 1
ATOM 625 C C . GLU A 1 83 ? 18.435 -9.889 -4.612 1.00 93.38 83 GLU A C 1
ATOM 627 O O . GLU A 1 83 ? 19.192 -9.937 -5.582 1.00 93.38 83 GLU A O 1
ATOM 632 N N . ASN A 1 84 ? 17.813 -8.753 -4.269 1.00 93.19 84 ASN A N 1
ATOM 633 C CA . ASN A 1 84 ? 17.707 -7.602 -5.177 1.00 93.19 84 ASN A CA 1
ATOM 634 C C . ASN A 1 84 ? 18.349 -6.303 -4.661 1.00 93.19 84 ASN A C 1
ATOM 636 O O . ASN A 1 84 ? 18.241 -5.277 -5.339 1.00 93.19 84 ASN A O 1
ATOM 640 N N . HIS A 1 85 ? 19.034 -6.300 -3.511 1.00 90.75 85 HIS A N 1
ATOM 641 C CA . HIS A 1 85 ? 19.661 -5.083 -2.964 1.00 90.75 85 HIS A CA 1
ATOM 642 C C . HIS A 1 85 ? 20.686 -4.437 -3.909 1.00 90.75 85 HIS A C 1
ATOM 644 O O . HIS A 1 85 ? 20.825 -3.218 -3.908 1.00 90.75 85 HIS A O 1
ATOM 650 N N . LYS A 1 86 ? 21.358 -5.218 -4.767 1.00 89.88 86 LYS A N 1
ATOM 651 C CA . LYS A 1 86 ? 22.321 -4.710 -5.767 1.00 89.88 86 LYS A CA 1
ATOM 652 C C . LYS A 1 86 ? 21.692 -3.775 -6.805 1.00 89.88 86 LYS A C 1
ATOM 654 O O . LYS A 1 86 ? 22.385 -2.977 -7.424 1.00 89.88 86 LYS A O 1
ATOM 659 N N . ASN A 1 87 ? 20.378 -3.871 -6.994 1.00 89.19 87 ASN A N 1
ATOM 660 C CA . ASN A 1 87 ? 19.621 -3.037 -7.925 1.00 89.19 87 ASN A CA 1
ATOM 661 C C . ASN A 1 87 ? 19.143 -1.723 -7.282 1.00 89.19 87 ASN A C 1
ATOM 663 O O . ASN A 1 87 ? 18.483 -0.921 -7.946 1.00 89.19 87 ASN A O 1
ATOM 667 N N . LEU A 1 88 ? 19.421 -1.516 -5.993 1.00 91.44 88 LEU A N 1
ATOM 668 C CA . LEU A 1 88 ? 19.170 -0.256 -5.308 1.00 91.44 88 LEU A CA 1
ATOM 669 C C . LEU A 1 88 ? 20.313 0.715 -5.590 1.00 91.44 88 LEU A C 1
ATOM 671 O O . LEU A 1 88 ? 21.478 0.323 -5.635 1.00 91.44 88 LEU A O 1
ATOM 675 N N . ARG A 1 89 ? 19.983 1.994 -5.755 1.00 90.62 89 ARG A N 1
ATOM 676 C CA . ARG A 1 89 ? 20.971 3.056 -5.958 1.00 90.62 89 ARG A CA 1
ATOM 677 C C . ARG A 1 89 ? 20.689 4.218 -5.027 1.00 90.62 89 ARG A C 1
ATOM 679 O O . ARG A 1 89 ? 19.540 4.507 -4.707 1.00 90.62 89 ARG A O 1
ATOM 686 N N . ILE A 1 90 ? 21.745 4.891 -4.590 1.00 89.12 90 ILE A N 1
ATOM 687 C CA . ILE A 1 90 ? 21.620 6.142 -3.842 1.00 89.12 90 ILE A CA 1
ATOM 688 C C . ILE A 1 90 ? 21.905 7.293 -4.797 1.00 89.12 90 ILE A C 1
ATOM 690 O O . ILE A 1 90 ? 22.970 7.354 -5.403 1.00 89.12 90 ILE A O 1
ATOM 694 N N . GLU A 1 91 ? 20.952 8.208 -4.918 1.00 87.81 91 GLU A N 1
ATOM 695 C CA . GLU A 1 91 ? 21.053 9.409 -5.741 1.00 87.81 91 GLU A CA 1
ATOM 696 C C . GLU A 1 91 ? 21.111 10.653 -4.848 1.00 87.81 91 GLU A C 1
ATOM 698 O O . GLU A 1 91 ? 20.401 10.756 -3.843 1.00 87.81 91 GLU A O 1
ATOM 703 N N . GLN A 1 92 ? 21.939 11.630 -5.223 1.00 81.50 92 GLN A N 1
ATOM 704 C CA . GLN A 1 92 ? 21.882 12.976 -4.651 1.00 81.50 92 GLN A CA 1
ATOM 705 C C . GLN A 1 92 ? 20.938 13.809 -5.514 1.00 81.50 92 GLN A C 1
ATOM 707 O O . GLN A 1 92 ? 21.259 14.081 -6.670 1.00 81.50 92 GLN A O 1
ATOM 712 N N . LYS A 1 93 ? 19.784 14.219 -4.978 1.00 70.56 93 LYS A N 1
ATOM 713 C CA . LYS A 1 93 ? 18.871 15.103 -5.714 1.00 70.56 93 LYS A CA 1
ATOM 714 C C . LYS A 1 93 ? 19.100 16.553 -5.265 1.00 70.56 93 LYS A C 1
ATOM 716 O O . LYS A 1 93 ? 19.256 16.789 -4.064 1.00 70.56 93 LYS A O 1
ATOM 721 N N . PRO A 1 94 ? 19.167 17.535 -6.186 1.00 55.16 94 PRO A N 1
ATOM 722 C CA . PRO A 1 94 ? 19.058 18.936 -5.799 1.00 55.16 94 PRO A CA 1
ATOM 723 C C . PRO A 1 94 ? 17.684 19.152 -5.157 1.00 55.16 94 PRO A C 1
ATOM 725 O O . PRO A 1 94 ? 16.709 18.541 -5.587 1.00 55.16 94 PRO A O 1
ATOM 728 N N . VAL A 1 95 ? 17.660 19.970 -4.106 1.00 51.41 95 VAL A N 1
ATOM 729 C CA . VAL A 1 95 ? 16.533 20.249 -3.203 1.00 51.41 95 VAL A CA 1
ATOM 730 C C . VAL A 1 95 ? 15.256 20.547 -3.997 1.00 51.41 95 VAL A C 1
ATOM 732 O O . VAL A 1 95 ? 15.010 21.674 -4.410 1.00 51.41 95 VAL A O 1
ATOM 735 N N . ILE A 1 96 ? 14.459 19.516 -4.247 1.00 53.78 96 ILE A N 1
ATOM 736 C CA . ILE A 1 96 ? 13.049 19.637 -4.599 1.00 53.78 96 ILE A CA 1
ATOM 737 C C . ILE A 1 96 ? 12.329 19.240 -3.318 1.00 53.78 96 ILE A C 1
ATOM 739 O O . ILE A 1 96 ? 12.735 18.261 -2.689 1.00 53.78 96 ILE A O 1
ATOM 743 N N . GLU A 1 97 ? 11.312 20.006 -2.930 1.00 56.34 97 GLU A N 1
ATOM 744 C CA . GLU A 1 97 ? 10.457 19.786 -1.759 1.00 56.34 97 GLU A CA 1
ATOM 745 C C . GLU A 1 97 ? 9.748 18.423 -1.853 1.00 56.34 97 GLU A C 1
ATOM 747 O O . GLU A 1 97 ? 8.583 18.302 -2.223 1.00 56.34 97 GLU A O 1
ATOM 752 N N . ILE A 1 98 ? 10.487 17.351 -1.587 1.00 58.94 98 ILE A N 1
ATOM 753 C CA . ILE A 1 98 ? 9.937 16.017 -1.416 1.00 58.94 98 ILE A CA 1
ATOM 754 C C . ILE A 1 98 ? 9.327 16.029 -0.020 1.00 58.94 98 ILE A C 1
ATOM 756 O O . ILE A 1 98 ? 10.059 16.165 0.957 1.00 58.94 98 ILE A O 1
ATOM 760 N N . ASP A 1 99 ? 8.000 15.904 0.051 1.00 62.06 99 ASP A N 1
ATOM 761 C CA . ASP A 1 99 ? 7.264 15.662 1.295 1.00 62.06 99 ASP A CA 1
ATOM 762 C C . ASP A 1 99 ? 7.970 14.529 2.060 1.00 62.06 99 ASP A C 1
ATOM 764 O O . ASP A 1 99 ? 8.053 13.400 1.563 1.00 62.06 99 ASP A O 1
ATOM 768 N N . ASP A 1 100 ? 8.542 14.870 3.221 1.00 62.31 100 ASP A N 1
ATOM 769 C CA . ASP A 1 100 ? 9.607 14.117 3.903 1.00 62.31 100 ASP A CA 1
ATOM 770 C C . ASP A 1 100 ? 9.238 12.654 4.207 1.00 62.31 100 ASP A C 1
ATOM 772 O O . ASP A 1 100 ? 10.116 11.798 4.357 1.00 62.31 100 ASP A O 1
ATOM 776 N N . ASP A 1 101 ? 7.940 12.350 4.216 1.00 65.50 101 ASP A N 1
ATOM 777 C CA . ASP A 1 101 ? 7.383 11.075 4.658 1.00 65.50 101 ASP A CA 1
ATOM 778 C C . ASP A 1 101 ? 6.767 10.222 3.537 1.00 65.50 101 ASP A C 1
ATOM 780 O O . ASP A 1 101 ? 6.162 9.178 3.818 1.00 65.50 101 ASP A O 1
ATOM 784 N N . LYS A 1 102 ? 6.842 10.650 2.268 1.00 78.50 102 LYS A N 1
ATOM 785 C CA . LYS A 1 102 ? 6.162 9.948 1.165 1.00 78.50 102 LYS A CA 1
ATOM 786 C C . LYS A 1 102 ? 7.130 9.412 0.110 1.00 78.50 102 LYS A C 1
ATOM 788 O O . LYS A 1 102 ? 7.903 10.179 -0.461 1.00 78.50 102 LYS A O 1
ATOM 793 N N . PRO A 1 103 ? 7.057 8.108 -0.224 1.00 83.06 103 PRO A N 1
ATOM 794 C CA . PRO A 1 103 ? 7.678 7.625 -1.446 1.00 83.06 103 PRO A CA 1
ATOM 795 C C . PRO A 1 103 ? 6.975 8.267 -2.646 1.00 83.06 103 PRO A C 1
ATOM 797 O O . PRO A 1 103 ? 5.755 8.455 -2.632 1.00 83.06 103 PRO A O 1
ATOM 800 N N . TYR A 1 104 ? 7.736 8.586 -3.687 1.00 88.06 104 TYR A N 1
ATOM 801 C CA . TYR A 1 104 ? 7.189 9.063 -4.953 1.00 88.06 104 TYR A CA 1
ATOM 802 C C . TYR A 1 104 ? 7.722 8.222 -6.107 1.00 88.06 104 TYR A C 1
ATOM 804 O O . TYR A 1 104 ? 8.773 7.585 -6.013 1.00 88.06 104 TYR A O 1
ATOM 812 N N . ILE A 1 105 ? 6.966 8.211 -7.200 1.00 90.19 105 ILE A N 1
ATOM 813 C CA . ILE A 1 105 ? 7.313 7.470 -8.405 1.00 90.19 105 ILE A CA 1
ATOM 814 C C . ILE A 1 105 ? 7.737 8.471 -9.471 1.00 90.19 105 ILE A C 1
ATOM 816 O O . ILE A 1 105 ? 6.995 9.393 -9.807 1.00 90.19 105 ILE A O 1
ATOM 820 N N . GLU A 1 106 ? 8.935 8.278 -10.004 1.00 89.75 106 GLU A N 1
ATOM 821 C CA . GLU A 1 106 ? 9.414 8.959 -11.196 1.00 89.75 106 GLU A CA 1
ATOM 822 C C . GLU A 1 106 ? 9.032 8.111 -12.411 1.00 89.75 106 GLU A C 1
ATOM 824 O O . GLU A 1 106 ? 9.695 7.122 -12.737 1.00 89.75 106 GLU A O 1
ATOM 829 N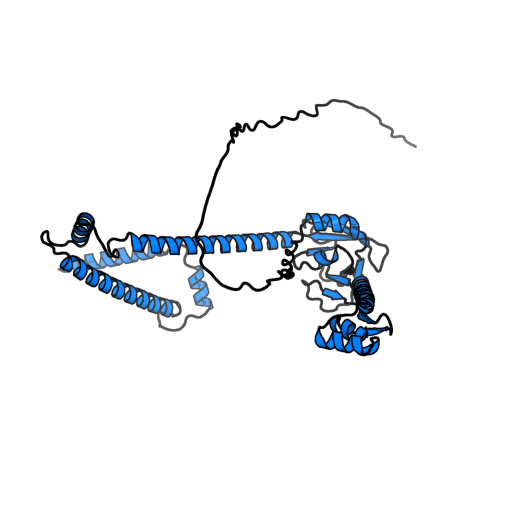 N . TRP A 1 107 ? 7.904 8.461 -13.030 1.00 89.19 107 TRP A N 1
ATOM 830 C CA . TRP A 1 107 ? 7.386 7.772 -14.207 1.00 89.19 107 TRP A CA 1
ATOM 831 C C . TRP A 1 107 ? 8.167 8.172 -15.454 1.00 89.19 107 TRP A C 1
ATOM 833 O O . TRP A 1 107 ? 8.246 9.352 -15.802 1.00 89.19 107 TRP A O 1
ATOM 843 N N . LYS A 1 108 ? 8.682 7.179 -16.177 1.00 90.00 108 LYS A N 1
ATOM 844 C CA . LYS A 1 108 ? 9.100 7.376 -17.563 1.00 90.00 108 LYS A CA 1
ATOM 845 C C . LYS A 1 108 ? 7.860 7.618 -18.427 1.00 90.00 108 LYS A C 1
ATOM 847 O O . LYS A 1 108 ? 6.796 7.051 -18.167 1.00 90.00 108 LYS A O 1
ATOM 852 N N . ARG A 1 109 ? 7.989 8.459 -19.455 1.00 90.25 109 ARG A N 1
ATOM 853 C CA . ARG A 1 109 ? 6.911 8.670 -20.431 1.00 90.25 109 ARG A CA 1
ATOM 854 C C . ARG A 1 109 ? 6.614 7.364 -21.165 1.00 90.25 109 ARG A C 1
ATOM 856 O O . ARG A 1 109 ? 7.527 6.594 -21.460 1.00 90.25 109 ARG A O 1
ATOM 863 N N . LEU A 1 110 ? 5.333 7.112 -21.405 1.00 93.31 110 LEU A N 1
ATOM 864 C CA . LEU A 1 110 ? 4.882 5.983 -22.203 1.00 93.31 110 LEU A CA 1
ATOM 865 C C . LEU A 1 110 ? 5.088 6.341 -23.681 1.00 93.31 110 LEU A C 1
ATOM 867 O O . LEU A 1 110 ? 4.860 7.483 -24.074 1.00 93.31 110 LEU A O 1
ATOM 871 N N . GLU A 1 111 ? 5.528 5.390 -24.494 1.00 95.38 111 GLU A N 1
ATOM 872 C CA . GLU A 1 111 ? 5.846 5.618 -25.908 1.00 95.38 111 GLU A CA 1
ATOM 873 C C . GLU A 1 111 ? 5.190 4.533 -26.758 1.00 95.38 111 GLU A C 1
ATOM 875 O O . GLU A 1 111 ? 5.225 3.352 -26.397 1.00 95.38 111 GLU A O 1
ATOM 880 N N . CYS A 1 112 ? 4.599 4.926 -27.887 1.00 95.88 112 CYS A N 1
ATOM 881 C CA . CYS A 1 112 ? 4.072 3.981 -28.863 1.00 95.88 112 CYS A CA 1
ATOM 882 C C . CYS A 1 112 ? 5.222 3.174 -29.497 1.00 95.88 112 CYS A C 1
ATOM 884 O O . CYS A 1 112 ? 6.143 3.777 -30.043 1.00 95.88 112 CYS A O 1
ATOM 886 N N . PRO A 1 113 ? 5.180 1.830 -29.505 1.00 95.06 113 PRO A N 1
ATOM 887 C CA . PRO A 1 113 ? 6.241 1.025 -30.114 1.00 95.06 113 PRO A CA 1
ATOM 888 C C . PRO A 1 113 ? 6.339 1.128 -31.642 1.00 95.06 113 PRO A C 1
ATOM 890 O O . PRO A 1 113 ? 7.348 0.706 -32.193 1.00 95.06 113 PRO A O 1
ATOM 893 N N . ILE A 1 114 ? 5.295 1.622 -32.322 1.00 95.94 114 ILE A N 1
ATOM 894 C CA . ILE A 1 114 ? 5.241 1.686 -33.792 1.00 95.94 114 ILE A CA 1
ATOM 895 C C . ILE A 1 114 ? 5.752 3.036 -34.306 1.00 95.94 114 ILE A C 1
ATOM 897 O O . ILE A 1 114 ? 6.561 3.076 -35.225 1.00 95.94 114 ILE A O 1
ATOM 901 N N . CYS A 1 115 ? 5.277 4.142 -33.726 1.00 95.69 115 CYS A N 1
ATOM 902 C CA . CYS A 1 115 ? 5.582 5.497 -34.202 1.00 95.69 115 CYS A CA 1
ATOM 903 C C . CYS A 1 115 ? 6.307 6.376 -33.175 1.00 95.69 115 CYS A C 1
ATOM 905 O O . CYS A 1 115 ? 6.442 7.575 -33.397 1.00 95.69 115 CYS A O 1
ATOM 907 N N . GLU A 1 116 ? 6.718 5.807 -32.038 1.00 93.94 116 GLU A N 1
ATOM 908 C CA . GLU A 1 116 ? 7.473 6.484 -30.970 1.00 93.94 116 GLU A CA 1
ATOM 909 C C . GLU A 1 116 ? 6.761 7.699 -30.347 1.00 93.94 116 GLU A C 1
ATOM 911 O O . GLU A 1 116 ? 7.346 8.457 -29.572 1.00 93.94 116 GLU A O 1
ATOM 916 N N . PHE A 1 117 ? 5.466 7.871 -30.627 1.00 94.75 117 PHE A N 1
ATOM 917 C CA . PHE A 1 117 ? 4.672 8.963 -30.085 1.00 94.75 117 PHE A CA 1
ATOM 918 C C . PHE A 1 117 ? 4.568 8.858 -28.558 1.00 94.75 117 PHE A C 1
ATOM 920 O O . PHE A 1 117 ? 4.204 7.808 -28.016 1.00 94.75 117 PHE A O 1
ATOM 927 N N . GLN A 1 118 ? 4.893 9.951 -27.864 1.00 94.38 118 GLN A N 1
ATOM 928 C CA . GLN A 1 118 ? 4.827 10.025 -26.406 1.00 94.38 118 GLN A CA 1
ATOM 929 C C . GLN A 1 118 ? 3.388 10.201 -25.937 1.00 94.38 118 GLN A C 1
ATOM 931 O O . GLN A 1 118 ? 2.666 11.080 -26.401 1.00 94.38 118 GLN A O 1
ATOM 936 N N . ILE A 1 119 ? 2.989 9.374 -24.980 1.00 94.25 119 ILE A N 1
ATOM 937 C CA . ILE A 1 119 ? 1.617 9.262 -24.506 1.00 94.25 119 ILE A CA 1
ATOM 938 C C . ILE A 1 119 ? 1.604 9.384 -22.981 1.00 94.25 119 ILE A C 1
ATOM 940 O O . ILE A 1 119 ? 2.504 8.917 -22.283 1.00 94.25 119 ILE A O 1
ATOM 944 N N . GLU A 1 120 ? 0.573 10.034 -22.446 1.00 88.94 120 GLU A N 1
ATOM 945 C CA . GLU A 1 120 ? 0.492 10.334 -21.013 1.00 88.94 120 GLU A CA 1
ATOM 946 C C . GLU A 1 120 ? 0.103 9.120 -20.162 1.00 88.94 120 GLU A C 1
ATOM 948 O O . GLU A 1 120 ? 0.591 8.960 -19.045 1.00 88.94 120 GLU A O 1
ATOM 953 N N . ASN A 1 121 ? -0.788 8.263 -20.668 1.00 91.25 121 ASN A N 1
ATOM 954 C CA . ASN A 1 121 ? -1.374 7.170 -19.895 1.00 91.25 121 ASN A CA 1
ATOM 955 C C . ASN A 1 121 ? -1.645 5.940 -20.774 1.00 91.25 121 ASN A C 1
ATOM 957 O O . ASN A 1 121 ? -1.904 6.056 -21.971 1.00 91.25 121 ASN A O 1
ATOM 961 N N . THR A 1 122 ? -1.656 4.761 -20.159 1.00 92.44 122 THR A N 1
ATOM 962 C CA . THR A 1 122 ? -1.924 3.471 -20.800 1.00 92.44 122 THR A CA 1
ATOM 963 C C . THR A 1 122 ? -3.261 3.464 -21.539 1.00 92.44 122 THR A C 1
ATOM 965 O O . THR A 1 122 ? -3.324 3.007 -22.674 1.00 92.44 122 THR A O 1
ATOM 968 N N . ARG A 1 123 ? -4.317 4.080 -20.990 1.00 92.75 123 ARG A N 1
ATOM 969 C CA . ARG A 1 123 ? -5.610 4.198 -21.693 1.00 92.75 123 ARG A CA 1
ATOM 970 C C . ARG A 1 123 ? -5.484 4.892 -23.055 1.00 92.75 123 ARG A C 1
ATOM 972 O O . ARG A 1 123 ? -6.076 4.440 -24.031 1.00 92.75 123 ARG A O 1
ATOM 979 N N . PHE A 1 124 ? -4.706 5.971 -23.123 1.00 94.25 124 PHE A N 1
ATOM 980 C CA . PHE A 1 124 ? -4.471 6.685 -24.377 1.00 94.25 124 PHE A CA 1
ATOM 981 C C . PHE A 1 124 ? -3.569 5.897 -25.321 1.00 94.25 124 PHE A C 1
ATOM 983 O O . PHE A 1 124 ? -3.735 6.010 -26.528 1.00 94.25 124 PHE A O 1
ATOM 990 N N . LEU A 1 125 ? -2.670 5.060 -24.798 1.00 95.12 125 LEU A N 1
ATOM 991 C CA . LEU A 1 125 ? -1.861 4.174 -25.630 1.00 95.12 125 LEU A CA 1
ATOM 992 C C . LEU A 1 125 ? -2.703 3.100 -26.302 1.00 95.12 125 LEU A C 1
ATOM 994 O O . LEU A 1 125 ? -2.537 2.887 -27.497 1.00 95.12 125 LEU A O 1
ATOM 998 N N . ALA A 1 126 ? -3.619 2.466 -25.573 1.00 94.56 126 ALA A N 1
ATOM 999 C CA . ALA A 1 126 ? -4.541 1.497 -26.157 1.00 94.56 126 ALA A CA 1
ATOM 1000 C C . ALA A 1 126 ? -5.359 2.127 -27.297 1.00 94.56 126 ALA A C 1
ATOM 1002 O O . ALA A 1 126 ? -5.388 1.598 -28.406 1.00 94.56 126 ALA A O 1
ATOM 1003 N N . ALA A 1 127 ? -5.938 3.306 -27.047 1.00 95.00 127 ALA A N 1
ATOM 1004 C CA . ALA A 1 127 ? -6.690 4.041 -28.059 1.00 95.00 127 ALA A CA 1
ATOM 1005 C C . ALA A 1 127 ? -5.815 4.462 -29.250 1.00 95.00 127 ALA A C 1
ATOM 1007 O O . ALA A 1 127 ? -6.224 4.296 -30.391 1.00 95.00 127 ALA A O 1
ATOM 1008 N N . HIS A 1 128 ? -4.603 4.964 -29.006 1.00 96.12 128 HIS A N 1
ATOM 1009 C CA . HIS A 1 128 ? -3.666 5.355 -30.059 1.00 96.12 128 HIS A CA 1
ATOM 1010 C C 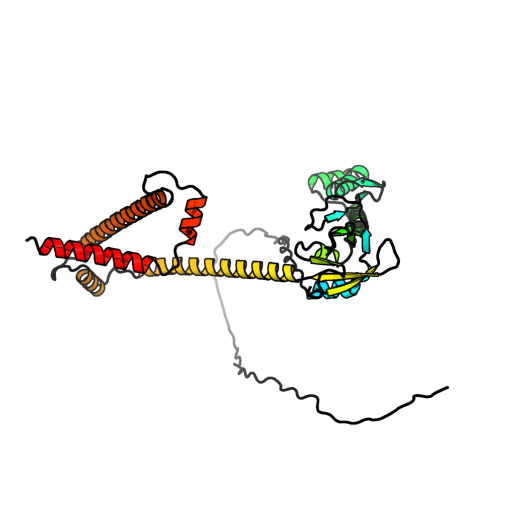. HIS A 1 128 ? -3.262 4.164 -30.939 1.00 96.12 128 HIS A C 1
ATOM 1012 O O . HIS A 1 128 ? -3.270 4.281 -32.161 1.00 96.12 128 HIS A O 1
ATOM 1018 N N . LEU A 1 129 ? -2.948 3.009 -30.338 1.00 96.25 129 LEU A N 1
ATOM 1019 C CA . LEU A 1 129 ? -2.587 1.797 -31.076 1.00 96.25 129 LEU A CA 1
ATOM 1020 C C . LEU A 1 129 ? -3.699 1.374 -32.041 1.00 96.25 129 LEU A C 1
ATOM 1022 O O . LEU A 1 129 ? -3.418 1.063 -33.194 1.00 96.25 129 LEU A O 1
ATOM 1026 N N . VAL A 1 130 ? -4.956 1.417 -31.600 1.00 96.00 130 VAL A N 1
ATOM 1027 C CA . VAL A 1 130 ? -6.091 1.026 -32.443 1.00 96.00 130 VAL A CA 1
ATOM 1028 C C . VAL A 1 130 ? -6.463 2.113 -33.458 1.00 96.00 130 VAL A C 1
ATOM 1030 O O . VAL A 1 130 ? -6.669 1.814 -34.632 1.00 96.00 130 VAL A O 1
ATOM 1033 N N . ASN A 1 131 ? -6.511 3.380 -33.048 1.00 95.00 131 ASN A N 1
ATOM 1034 C CA . ASN A 1 131 ? -6.982 4.469 -33.907 1.00 95.00 131 ASN A CA 1
ATOM 1035 C C . ASN A 1 131 ? -5.986 4.845 -35.006 1.00 95.00 131 ASN A C 1
ATOM 1037 O O . ASN A 1 131 ? -6.411 5.132 -36.124 1.00 95.00 131 ASN A O 1
ATOM 1041 N N . GLU A 1 132 ? -4.686 4.822 -34.715 1.00 96.31 132 GLU A N 1
ATOM 1042 C CA . GLU A 1 132 ? -3.655 5.251 -35.668 1.00 96.31 132 GLU A CA 1
ATOM 1043 C C . GLU A 1 132 ? -3.083 4.084 -36.478 1.00 96.31 132 GLU A C 1
ATOM 1045 O O . GLU A 1 132 ? -2.735 4.263 -37.642 1.00 96.31 132 GLU A O 1
ATOM 1050 N N . HIS A 1 133 ? -3.022 2.878 -35.898 1.00 95.94 133 HIS A N 1
ATOM 1051 C CA . HIS A 1 133 ? -2.369 1.722 -36.534 1.00 95.94 133 HIS A CA 1
ATOM 1052 C C . HIS A 1 133 ? -3.332 0.576 -36.872 1.00 95.94 133 HIS A C 1
ATOM 1054 O O . HIS A 1 133 ? -2.939 -0.380 -37.544 1.00 95.94 133 HIS A O 1
ATOM 1060 N N . GLY A 1 134 ? -4.581 0.639 -36.401 1.00 93.19 134 GLY A N 1
ATOM 1061 C CA . GLY A 1 134 ? -5.617 -0.364 -36.645 1.00 93.19 134 GLY A CA 1
ATOM 1062 C C . GLY A 1 134 ? -6.373 -0.179 -37.957 1.00 93.19 134 GLY A C 1
ATOM 1063 O O . GLY A 1 134 ? -6.424 0.901 -38.548 1.00 93.19 134 GLY A O 1
ATOM 1064 N N . THR A 1 135 ? -6.996 -1.266 -38.399 1.00 94.44 135 THR A N 1
ATOM 1065 C CA . THR A 1 135 ? -7.957 -1.280 -39.512 1.00 94.44 135 THR A CA 1
ATOM 1066 C C . THR A 1 135 ? -9.296 -0.668 -39.091 1.00 94.44 135 THR A C 1
ATOM 1068 O O . THR A 1 135 ? -9.579 -0.556 -37.901 1.00 94.44 135 THR A O 1
ATOM 1071 N N . GLU A 1 136 ? -10.151 -0.288 -40.045 1.00 94.12 136 GLU A N 1
ATOM 1072 C CA . GLU A 1 136 ? -11.474 0.289 -39.738 1.00 94.12 136 GLU A CA 1
ATOM 1073 C C . GLU A 1 136 ? -12.337 -0.637 -38.869 1.00 94.12 136 GLU A C 1
ATOM 1075 O O . GLU A 1 136 ? -12.915 -0.182 -37.886 1.00 94.12 136 GLU A O 1
ATOM 1080 N N . GLN A 1 137 ? -12.326 -1.945 -39.150 1.00 91.94 137 GLN A N 1
ATOM 1081 C CA . GLN A 1 137 ? -13.033 -2.944 -38.341 1.00 91.94 137 GLN A CA 1
ATOM 1082 C C . GLN A 1 137 ? -12.521 -2.982 -36.894 1.00 91.94 137 GLN A C 1
ATOM 1084 O O . GLN A 1 137 ? -13.303 -3.018 -35.951 1.00 91.94 137 GLN A O 1
ATOM 1089 N N . GLU A 1 138 ? -11.202 -2.940 -36.690 1.00 92.12 138 GLU A N 1
ATOM 1090 C CA . GLU A 1 138 ? -10.610 -2.943 -35.344 1.00 92.12 138 GLU A CA 1
ATOM 1091 C C . GLU A 1 138 ? -10.952 -1.675 -34.553 1.00 92.12 138 GLU A C 1
ATOM 1093 O O . GLU A 1 138 ? -11.145 -1.749 -33.339 1.00 92.12 138 GLU A O 1
ATOM 1098 N N . LYS A 1 139 ? -11.064 -0.526 -35.231 1.00 94.12 139 LYS A N 1
ATOM 1099 C CA . LYS A 1 139 ? -11.514 0.732 -34.617 1.00 94.12 139 LYS A CA 1
ATOM 1100 C C . LYS A 1 139 ? -12.969 0.647 -34.173 1.00 94.12 139 LYS A C 1
ATOM 1102 O O . LYS A 1 139 ? -13.290 1.103 -33.078 1.00 94.12 139 LYS A O 1
ATOM 1107 N N . GLU A 1 140 ? -13.827 0.040 -34.988 1.00 92.44 140 GLU A N 1
ATOM 1108 C CA . GLU A 1 140 ? -15.238 -0.167 -34.660 1.00 92.44 140 GLU A CA 1
ATOM 1109 C C . GLU A 1 140 ? -15.401 -1.083 -33.437 1.00 92.44 140 GLU A C 1
ATOM 1111 O O . GLU A 1 140 ? -16.045 -0.690 -32.463 1.00 92.44 140 GLU A O 1
ATOM 1116 N N . TYR A 1 141 ? -14.713 -2.233 -33.413 1.00 91.38 141 TYR A N 1
ATOM 1117 C CA . TYR A 1 141 ? -14.721 -3.140 -32.256 1.00 91.38 141 TYR A CA 1
ATOM 1118 C C . TYR A 1 141 ? -14.202 -2.475 -30.976 1.00 91.38 141 TYR A C 1
ATOM 1120 O O . TYR A 1 141 ? -14.790 -2.634 -29.905 1.00 91.38 141 TYR A O 1
ATOM 1128 N N . PHE A 1 142 ? -13.122 -1.694 -31.062 1.00 94.25 142 PHE A N 1
ATOM 1129 C CA . PHE A 1 142 ? -12.608 -0.972 -29.899 1.00 94.25 142 PHE A CA 1
ATOM 1130 C C . PHE A 1 142 ? -13.567 0.128 -29.428 1.00 94.25 142 PHE A C 1
ATOM 1132 O O . PHE A 1 142 ? -13.709 0.337 -28.225 1.00 94.25 142 PHE A O 1
ATOM 1139 N N . SER A 1 143 ? -14.254 0.814 -30.346 1.00 92.31 143 SER A N 1
ATOM 1140 C CA . SER A 1 143 ? -15.243 1.836 -29.992 1.00 92.31 143 SER A CA 1
ATOM 1141 C C . SER A 1 143 ? -16.490 1.250 -29.330 1.00 92.31 143 SER A C 1
ATOM 1143 O O . SER A 1 143 ? -17.074 1.915 -28.474 1.00 92.31 143 SER A O 1
ATOM 1145 N N . MET A 1 144 ? -16.917 0.052 -29.733 1.00 91.88 144 MET A N 1
ATOM 1146 C CA . MET A 1 144 ? -18.097 -0.606 -29.169 1.00 91.88 144 MET A CA 1
ATOM 1147 C C . MET A 1 144 ? -17.804 -1.278 -27.828 1.00 91.88 144 MET A C 1
ATOM 1149 O O . MET A 1 144 ? -18.494 -1.012 -26.845 1.00 91.88 144 MET A O 1
ATOM 1153 N N . ASP A 1 145 ? -16.757 -2.103 -27.779 1.00 89.31 145 ASP A N 1
ATOM 1154 C CA . ASP A 1 145 ? -16.535 -3.035 -26.669 1.00 89.31 145 ASP A CA 1
ATOM 1155 C C . ASP A 1 145 ? -15.283 -2.703 -25.840 1.00 89.31 145 ASP A C 1
ATOM 1157 O O . ASP A 1 145 ? -15.011 -3.343 -24.823 1.00 89.31 145 ASP A O 1
ATOM 1161 N N . GLY A 1 146 ? -14.479 -1.716 -26.257 1.00 88.88 146 GLY A N 1
ATOM 1162 C CA . GLY A 1 146 ? -13.203 -1.384 -25.609 1.00 88.88 146 GLY A CA 1
ATOM 1163 C C . GLY A 1 146 ? -12.132 -2.469 -25.762 1.00 88.88 146 GLY A C 1
ATOM 1164 O O . GLY A 1 146 ? -11.128 -2.450 -25.046 1.00 88.88 146 GLY A O 1
ATOM 1165 N N . LEU A 1 147 ? -12.342 -3.427 -26.670 1.00 88.81 147 LEU A N 1
ATOM 1166 C CA . LEU A 1 147 ? -11.469 -4.579 -26.860 1.00 88.81 147 LEU A CA 1
ATOM 1167 C C . LEU A 1 147 ? -10.240 -4.208 -27.687 1.00 88.81 147 LEU A C 1
ATOM 1169 O O . LEU A 1 147 ? -10.347 -3.759 -28.827 1.00 88.81 147 LEU A O 1
ATOM 1173 N N . ILE A 1 148 ? -9.058 -4.431 -27.116 1.00 90.25 148 ILE A N 1
ATOM 1174 C CA . ILE A 1 148 ? -7.785 -4.250 -27.813 1.00 90.25 148 ILE A CA 1
ATOM 1175 C C . ILE A 1 148 ? -7.524 -5.514 -28.649 1.00 90.25 148 ILE A C 1
ATOM 1177 O O . ILE A 1 148 ? -7.451 -6.606 -28.083 1.00 90.25 148 ILE A O 1
ATOM 1181 N N . PRO A 1 149 ? -7.351 -5.411 -29.979 1.00 91.44 149 PRO A N 1
ATOM 1182 C CA . PRO A 1 149 ? -6.963 -6.550 -30.805 1.00 91.44 149 PRO A CA 1
ATOM 1183 C C . PRO A 1 149 ? -5.670 -7.204 -30.298 1.00 91.44 149 PRO A C 1
ATOM 1185 O O . PRO A 1 149 ? -4.709 -6.503 -29.977 1.00 91.44 149 PRO A O 1
ATOM 1188 N N . LYS A 1 150 ? -5.593 -8.542 -30.320 1.00 92.31 150 LYS A N 1
ATOM 1189 C CA . LYS A 1 150 ? -4.440 -9.320 -29.806 1.00 92.31 150 LYS A CA 1
ATOM 1190 C C . LYS A 1 150 ? -3.078 -8.838 -30.322 1.00 92.31 150 LYS A C 1
ATOM 1192 O O . LYS A 1 150 ? -2.091 -8.847 -29.593 1.00 92.31 150 LYS A O 1
ATOM 1197 N N . LYS A 1 151 ? -3.007 -8.388 -31.582 1.00 92.19 151 LYS A N 1
ATOM 1198 C CA . LYS A 1 151 ? -1.766 -7.848 -32.167 1.00 92.19 151 LYS A CA 1
ATOM 1199 C C . LYS A 1 151 ? -1.289 -6.574 -31.454 1.00 92.19 151 LYS A C 1
ATOM 1201 O O . LYS A 1 151 ? -0.091 -6.387 -31.267 1.00 92.19 151 LYS A O 1
ATOM 1206 N N . PHE A 1 152 ? -2.222 -5.718 -31.036 1.00 94.50 152 PHE A N 1
ATOM 1207 C CA . PHE A 1 152 ? -1.934 -4.493 -30.296 1.00 94.50 152 PHE A CA 1
ATOM 1208 C C . PHE A 1 152 ? -1.776 -4.745 -28.804 1.00 94.50 152 PHE A C 1
ATOM 1210 O O . PHE A 1 152 ? -1.028 -4.013 -28.172 1.00 94.50 152 PHE A O 1
ATOM 1217 N N . GLU A 1 153 ? -2.397 -5.788 -28.255 1.00 94.69 153 GLU A N 1
ATOM 1218 C CA . GLU A 1 153 ? -2.199 -6.215 -26.866 1.00 94.69 153 GLU A CA 1
ATOM 1219 C C . GLU A 1 153 ? -0.720 -6.528 -26.583 1.00 94.69 153 GLU A C 1
ATOM 1221 O O . GLU A 1 153 ? -0.145 -6.006 -25.633 1.00 94.69 153 GLU A O 1
ATOM 1226 N N . ILE A 1 154 ? -0.050 -7.260 -27.482 1.00 95.19 154 ILE A N 1
ATOM 1227 C CA . ILE A 1 154 ? 1.389 -7.563 -27.359 1.00 95.19 154 ILE A CA 1
ATOM 1228 C C . ILE A 1 154 ? 2.236 -6.278 -27.343 1.00 95.19 154 ILE A C 1
ATOM 1230 O O . ILE A 1 154 ? 3.170 -6.146 -26.548 1.00 95.19 154 ILE A O 1
ATOM 1234 N N . LEU A 1 155 ? 1.921 -5.319 -28.219 1.00 95.69 155 LEU A N 1
ATOM 1235 C CA . LEU A 1 155 ? 2.637 -4.040 -28.307 1.00 95.69 155 LEU A CA 1
ATOM 1236 C C . LEU A 1 155 ? 2.349 -3.142 -27.101 1.00 95.69 155 LEU A C 1
ATOM 1238 O O . LEU A 1 155 ? 3.250 -2.483 -26.581 1.00 95.69 155 LEU A O 1
ATOM 1242 N N . PHE A 1 156 ? 1.104 -3.141 -26.639 1.00 95.56 156 PHE A N 1
ATOM 1243 C CA . PHE A 1 156 ? 0.671 -2.449 -25.440 1.00 95.56 156 PHE A CA 1
ATOM 1244 C C . PHE A 1 156 ? 1.441 -2.958 -24.217 1.00 95.56 156 PHE A C 1
ATOM 1246 O O . PHE A 1 156 ? 2.086 -2.168 -23.526 1.00 95.56 156 PHE A O 1
ATOM 1253 N N . ASP A 1 157 ? 1.469 -4.274 -24.006 1.00 94.69 157 ASP A N 1
ATOM 1254 C CA . ASP A 1 157 ? 2.198 -4.902 -22.904 1.00 94.69 157 ASP A CA 1
ATOM 1255 C C . ASP A 1 157 ? 3.699 -4.622 -22.973 1.00 94.69 157 ASP A C 1
ATOM 1257 O O . ASP A 1 157 ? 4.338 -4.366 -21.949 1.00 94.69 157 ASP A O 1
ATOM 1261 N N . PHE A 1 158 ? 4.274 -4.628 -24.178 1.00 94.62 158 PHE A N 1
ATOM 1262 C CA . PHE A 1 158 ? 5.671 -4.266 -24.389 1.00 94.62 158 PHE A CA 1
ATOM 1263 C C . PHE A 1 158 ? 5.957 -2.818 -23.964 1.00 94.62 158 PHE A C 1
ATOM 1265 O O . PHE A 1 158 ? 6.906 -2.573 -23.216 1.00 94.62 158 PHE A O 1
ATOM 1272 N N . ALA A 1 159 ? 5.125 -1.860 -24.382 1.00 94.06 159 ALA A N 1
ATOM 1273 C CA . ALA A 1 159 ? 5.277 -0.453 -24.015 1.00 94.06 159 ALA A CA 1
ATOM 1274 C C . ALA A 1 159 ? 5.123 -0.227 -22.503 1.00 94.06 159 ALA A C 1
ATOM 1276 O O . ALA A 1 159 ? 5.936 0.473 -21.893 1.00 94.06 159 ALA A O 1
ATOM 1277 N N . VAL A 1 160 ? 4.120 -0.856 -21.881 1.00 93.81 160 VAL A N 1
ATOM 1278 C CA . VAL A 1 160 ? 3.882 -0.779 -20.431 1.00 93.81 160 VAL A CA 1
ATOM 1279 C C . VAL A 1 160 ? 5.056 -1.378 -19.657 1.00 93.81 160 VAL A C 1
ATOM 1281 O O . VAL A 1 160 ? 5.527 -0.789 -18.680 1.00 93.81 160 VAL A O 1
ATOM 1284 N N . ARG A 1 161 ? 5.591 -2.518 -20.108 1.00 92.50 161 ARG A N 1
ATOM 1285 C CA . ARG A 1 161 ? 6.778 -3.136 -19.507 1.00 92.50 161 ARG A CA 1
ATOM 1286 C C . ARG A 1 161 ? 8.002 -2.228 -19.621 1.00 92.50 161 ARG A C 1
ATOM 1288 O O . ARG A 1 161 ? 8.645 -1.968 -18.607 1.00 92.50 161 ARG A O 1
ATOM 1295 N N . LYS A 1 162 ? 8.264 -1.667 -20.807 1.00 91.62 162 LYS A N 1
ATOM 1296 C CA . LYS A 1 162 ? 9.368 -0.721 -21.052 1.00 91.62 162 LYS A CA 1
ATOM 1297 C C . LYS A 1 162 ? 9.246 0.535 -20.182 1.00 91.62 162 LYS A C 1
ATOM 1299 O O . LYS A 1 162 ? 10.247 1.031 -19.659 1.00 91.62 162 LYS A O 1
ATOM 1304 N N . GLN A 1 163 ? 8.027 1.042 -19.982 1.00 92.75 163 GLN A N 1
ATOM 1305 C CA . GLN A 1 163 ? 7.773 2.150 -19.060 1.00 92.75 163 GLN A CA 1
ATOM 1306 C C . GLN A 1 163 ? 8.115 1.755 -17.625 1.00 92.75 163 GLN A C 1
ATOM 1308 O O . GLN A 1 163 ? 8.830 2.493 -16.947 1.00 92.75 163 GLN A O 1
ATOM 1313 N N . LYS A 1 164 ? 7.636 0.595 -17.165 1.00 89.25 164 LYS A N 1
ATOM 1314 C CA . LYS A 1 164 ? 7.884 0.089 -15.810 1.00 89.25 164 LYS A CA 1
ATOM 1315 C C . LYS A 1 164 ? 9.377 -0.116 -15.542 1.00 89.25 164 LYS A C 1
ATOM 1317 O O . LYS A 1 164 ? 9.857 0.261 -14.480 1.00 89.25 164 LYS A O 1
ATOM 1322 N N . GLU A 1 165 ? 10.116 -0.667 -16.498 1.00 88.69 165 GLU A N 1
ATOM 1323 C CA . GLU A 1 165 ? 11.569 -0.859 -16.403 1.00 88.69 165 GLU A CA 1
ATOM 1324 C C . GLU A 1 165 ? 12.340 0.465 -16.349 1.00 88.69 165 GLU A C 1
ATOM 1326 O O . GLU A 1 165 ? 13.351 0.563 -15.660 1.00 88.69 165 GLU A O 1
ATOM 1331 N N . GLY A 1 166 ? 1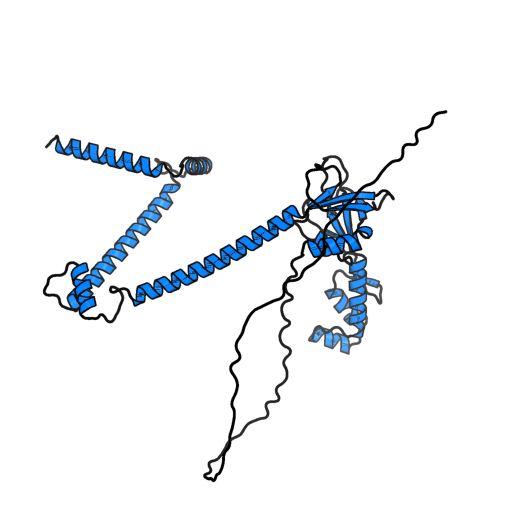1.854 1.493 -17.048 1.00 87.88 166 GLY A N 1
ATOM 1332 C CA . GLY A 1 166 ? 12.462 2.823 -17.050 1.00 87.88 166 GLY A CA 1
ATOM 1333 C C . GLY A 1 166 ? 11.977 3.764 -15.946 1.00 87.88 166 GLY A C 1
ATOM 1334 O O . GLY A 1 166 ? 12.457 4.893 -15.879 1.00 87.88 166 GLY A O 1
ATOM 1335 N N . SER A 1 167 ? 11.019 3.339 -15.123 1.00 92.56 167 SER A N 1
ATOM 1336 C CA . SER A 1 167 ? 10.434 4.144 -14.048 1.00 92.56 167 SER A CA 1
ATOM 1337 C C . SER A 1 167 ? 10.994 3.727 -12.694 1.00 92.56 167 SER A C 1
ATOM 1339 O O . SER A 1 167 ? 11.304 2.556 -12.473 1.00 92.56 167 SER A O 1
ATOM 1341 N N . PHE A 1 168 ? 11.081 4.670 -11.759 1.00 92.75 168 PHE A N 1
ATOM 1342 C CA . PHE A 1 168 ? 11.758 4.450 -10.481 1.00 92.75 168 PHE A CA 1
ATOM 1343 C C . PHE A 1 168 ? 10.891 4.857 -9.293 1.00 92.75 168 PHE A C 1
ATOM 1345 O O . PHE A 1 168 ? 10.315 5.941 -9.266 1.00 92.75 168 PHE A O 1
ATOM 1352 N N . VAL A 1 169 ? 10.854 4.009 -8.270 1.00 92.31 169 VAL A N 1
ATOM 1353 C CA . VAL A 1 169 ? 10.448 4.397 -6.920 1.00 92.31 169 VAL A CA 1
ATOM 1354 C C . VAL A 1 169 ? 11.609 5.121 -6.273 1.00 92.31 169 VAL A C 1
ATOM 1356 O O . VAL A 1 169 ? 12.737 4.626 -6.261 1.00 92.31 169 VAL A O 1
ATOM 1359 N N . LYS A 1 170 ? 11.317 6.289 -5.715 1.00 90.62 170 LYS A N 1
ATOM 1360 C CA . LYS A 1 170 ? 12.278 7.130 -5.022 1.00 90.62 170 LYS A CA 1
ATOM 1361 C C . LYS A 1 170 ? 11.805 7.366 -3.596 1.00 90.62 170 LYS A C 1
ATOM 1363 O O . LYS A 1 170 ? 10.671 7.784 -3.357 1.00 90.62 170 LYS A O 1
ATOM 1368 N N . ARG A 1 171 ? 12.685 7.075 -2.639 1.00 89.69 171 ARG A N 1
ATOM 1369 C CA . ARG A 1 171 ? 12.417 7.204 -1.207 1.00 89.69 171 ARG A CA 1
ATOM 1370 C C . ARG A 1 171 ? 13.509 8.008 -0.524 1.00 89.69 171 ARG A C 1
ATOM 1372 O O . ARG A 1 171 ? 14.688 7.706 -0.673 1.00 89.69 171 ARG A O 1
ATOM 1379 N N . LYS A 1 172 ? 13.121 9.030 0.235 1.00 87.44 172 LYS A N 1
ATOM 1380 C CA . LYS A 1 172 ? 14.068 9.842 0.999 1.00 87.44 172 LYS A CA 1
ATOM 1381 C C . LYS A 1 172 ? 14.758 8.980 2.058 1.00 87.44 172 LYS A C 1
ATOM 1383 O O . LYS A 1 172 ? 14.097 8.249 2.793 1.00 87.44 172 LYS A O 1
ATOM 1388 N N . ILE A 1 173 ? 16.084 9.065 2.116 1.00 87.31 173 ILE A N 1
ATOM 1389 C CA . ILE A 1 173 ? 16.867 8.472 3.199 1.00 87.31 173 ILE A CA 1
ATOM 1390 C C . ILE A 1 173 ? 16.878 9.494 4.329 1.00 87.31 173 ILE A C 1
ATOM 1392 O O . ILE A 1 173 ? 17.406 10.597 4.172 1.00 87.31 173 ILE A O 1
ATOM 1396 N N . GLN A 1 174 ? 16.279 9.135 5.457 1.00 83.75 174 GLN A N 1
ATOM 1397 C CA . GLN A 1 174 ? 16.284 9.957 6.656 1.00 83.75 174 GLN A CA 1
ATOM 1398 C C . GLN A 1 174 ? 17.722 10.025 7.193 1.00 83.75 174 GLN A C 1
ATOM 1400 O O . GLN A 1 174 ? 18.410 9.006 7.308 1.00 83.75 174 GLN A O 1
ATOM 1405 N N . LYS A 1 175 ? 18.198 11.243 7.477 1.00 71.25 175 LYS A N 1
ATOM 1406 C CA . LYS A 1 175 ? 19.556 11.517 7.974 1.00 71.25 175 LYS A CA 1
ATOM 1407 C C . LYS A 1 175 ? 19.526 12.081 9.386 1.00 71.25 175 LYS A C 1
ATOM 1409 O O . LYS A 1 175 ? 18.584 12.772 9.757 1.00 71.25 175 LYS A O 1
ATOM 1414 N N . SER A 1 176 ? 20.600 11.855 10.140 1.00 55.31 176 SER A N 1
ATOM 1415 C CA . SER A 1 176 ? 20.772 12.392 11.500 1.00 55.31 176 SER A CA 1
ATOM 1416 C C . SER A 1 176 ? 21.110 13.874 11.533 1.00 55.31 176 SER A C 1
ATOM 1418 O O . SER A 1 176 ? 20.918 14.520 12.560 1.00 55.31 176 SER A O 1
ATOM 1420 N N . THR A 1 177 ? 21.637 14.436 10.442 1.00 53.62 177 THR A N 1
ATOM 1421 C CA . THR A 1 177 ? 22.222 15.780 10.455 1.00 53.62 177 THR A CA 1
ATOM 1422 C C . THR A 1 177 ? 21.540 16.734 9.477 1.00 53.62 177 THR A C 1
ATOM 1424 O O . THR A 1 177 ? 21.377 16.452 8.292 1.00 53.62 177 THR A O 1
ATOM 1427 N N . LYS A 1 178 ? 21.207 17.930 9.983 1.00 52.62 178 LYS A N 1
ATOM 1428 C CA . LYS A 1 178 ? 20.471 19.011 9.297 1.00 52.62 178 LYS A CA 1
ATOM 1429 C C . LYS A 1 178 ? 21.174 19.634 8.071 1.00 52.62 178 LYS A C 1
ATOM 1431 O O . LYS A 1 178 ? 20.636 20.570 7.495 1.00 52.62 178 LYS A O 1
ATOM 1436 N N . ARG A 1 179 ? 22.387 19.201 7.697 1.00 46.38 179 ARG A N 1
ATOM 1437 C CA . ARG A 1 179 ? 23.226 19.861 6.664 1.00 46.38 179 ARG A CA 1
ATOM 1438 C C . ARG A 1 179 ? 23.565 18.995 5.449 1.00 46.38 179 ARG A C 1
ATOM 1440 O O . ARG A 1 179 ? 24.286 19.446 4.564 1.00 46.38 179 ARG A O 1
ATOM 1447 N N . ALA A 1 180 ? 23.093 17.757 5.393 1.00 53.31 180 ALA A N 1
ATOM 1448 C CA . ALA A 1 180 ? 23.423 16.861 4.296 1.00 53.31 180 ALA A CA 1
ATOM 1449 C C . ALA A 1 180 ? 22.385 16.974 3.167 1.00 53.31 180 ALA A C 1
ATOM 1451 O O . ALA A 1 180 ? 21.190 16.926 3.433 1.00 53.31 180 ALA A O 1
ATOM 1452 N N . LYS A 1 181 ? 22.854 17.078 1.912 1.00 61.97 181 LYS A N 1
ATOM 1453 C CA . LYS A 1 181 ? 22.021 17.058 0.690 1.00 61.97 181 LYS A CA 1
ATOM 1454 C C . LYS A 1 181 ? 20.976 15.938 0.757 1.00 61.97 181 LYS A C 1
ATOM 1456 O O . LYS A 1 181 ? 21.324 14.848 1.221 1.00 61.97 181 LYS A O 1
ATOM 1461 N N . ASP A 1 182 ? 19.760 16.167 0.269 1.00 72.00 182 ASP A N 1
ATOM 1462 C CA . ASP A 1 182 ? 18.706 15.148 0.235 1.00 72.00 182 ASP A CA 1
ATOM 1463 C C . ASP A 1 182 ? 19.160 13.946 -0.607 1.00 72.00 182 ASP A C 1
ATOM 1465 O O . ASP A 1 182 ? 19.253 14.003 -1.836 1.00 72.00 182 ASP A O 1
ATOM 1469 N N . THR A 1 183 ? 19.509 12.850 0.071 1.00 83.06 183 THR A N 1
ATOM 1470 C CA . THR A 1 183 ? 19.821 11.584 -0.597 1.00 83.06 183 THR A CA 1
ATOM 1471 C C . THR A 1 183 ? 18.572 10.748 -0.679 1.00 83.06 183 THR A C 1
ATOM 1473 O O . THR A 1 183 ? 17.831 10.598 0.296 1.00 83.06 183 THR A O 1
ATOM 1476 N N . VAL A 1 184 ? 18.381 10.167 -1.846 1.00 88.75 184 VAL A N 1
ATOM 1477 C CA . VAL A 1 184 ? 17.206 9.391 -2.182 1.00 88.75 184 VAL A CA 1
ATOM 1478 C C . VAL A 1 184 ? 17.670 7.995 -2.555 1.00 88.75 184 VAL A C 1
ATOM 1480 O O . VAL A 1 184 ? 18.598 7.828 -3.341 1.00 88.75 184 VAL A O 1
ATOM 1483 N N . LEU A 1 185 ? 17.021 6.997 -1.975 1.00 90.81 185 LEU A N 1
ATOM 1484 C CA . LEU A 1 185 ? 17.111 5.620 -2.413 1.00 90.81 185 LEU A CA 1
ATOM 1485 C C . LEU A 1 185 ? 16.221 5.461 -3.648 1.00 90.81 185 LEU A C 1
ATOM 1487 O O . LEU A 1 185 ? 15.015 5.709 -3.568 1.00 90.81 185 LEU A O 1
ATOM 1491 N N . SER A 1 186 ? 16.801 5.063 -4.774 1.00 91.69 186 SER A N 1
ATOM 1492 C CA . SER A 1 186 ? 16.085 4.773 -6.011 1.00 91.69 186 SER A CA 1
ATOM 1493 C C . SER A 1 186 ? 16.079 3.276 -6.315 1.00 91.69 186 SER A C 1
ATOM 1495 O O . SER A 1 186 ? 17.034 2.541 -6.050 1.00 91.69 186 SER A O 1
ATOM 1497 N N . CYS A 1 187 ? 14.951 2.810 -6.845 1.00 92.62 187 CYS A N 1
ATOM 1498 C CA . CYS A 1 187 ? 14.713 1.419 -7.204 1.00 92.62 187 CYS A CA 1
ATOM 1499 C C . CYS A 1 187 ? 13.794 1.372 -8.427 1.00 92.62 187 CYS A C 1
ATOM 1501 O O . CYS A 1 187 ? 12.779 2.064 -8.446 1.00 92.62 187 CYS A O 1
ATOM 1503 N N . ALA A 1 188 ? 14.124 0.586 -9.451 1.00 92.44 188 ALA A N 1
ATOM 1504 C CA . ALA A 1 188 ? 13.260 0.448 -10.627 1.00 92.44 188 ALA A CA 1
ATOM 1505 C C . ALA A 1 188 ? 11.900 -0.170 -10.249 1.00 92.44 188 ALA A C 1
ATOM 1507 O O . ALA A 1 188 ? 11.855 -1.095 -9.441 1.00 92.44 188 ALA A O 1
ATOM 1508 N N . LEU A 1 189 ? 10.792 0.276 -10.853 1.00 92.56 189 LEU A N 1
ATOM 1509 C CA . LEU A 1 189 ? 9.452 -0.280 -10.585 1.00 92.56 189 LEU A CA 1
ATOM 1510 C C . LEU A 1 189 ? 9.327 -1.759 -10.977 1.00 92.56 189 LEU A C 1
ATOM 1512 O O . LEU A 1 189 ? 8.439 -2.457 -10.486 1.00 92.56 189 LEU A O 1
ATOM 1516 N N . SER A 1 190 ? 10.181 -2.240 -11.882 1.00 90.12 190 SER A N 1
ATOM 1517 C CA . SER A 1 190 ? 10.278 -3.654 -12.255 1.00 90.12 190 SER A CA 1
ATOM 1518 C C . SER A 1 190 ? 10.873 -4.533 -11.149 1.00 90.12 190 SER A C 1
ATOM 1520 O O . SER A 1 190 ? 10.658 -5.742 -11.167 1.00 90.12 190 SER A O 1
ATOM 1522 N N . ASN A 1 191 ? 11.577 -3.950 -10.177 1.00 91.94 191 ASN A N 1
ATOM 1523 C CA . ASN A 1 191 ? 12.239 -4.683 -9.105 1.00 91.94 191 ASN A CA 1
ATOM 1524 C C . ASN A 1 191 ? 11.224 -5.174 -8.045 1.00 91.94 191 ASN A C 1
ATOM 1526 O O . ASN A 1 191 ? 10.379 -4.385 -7.609 1.00 91.94 191 ASN A O 1
ATOM 1530 N N . PRO A 1 192 ? 11.334 -6.427 -7.556 1.00 92.62 192 PRO A N 1
ATOM 1531 C CA . PRO A 1 192 ? 10.519 -6.949 -6.452 1.00 92.62 192 PRO A CA 1
ATOM 1532 C C . PRO A 1 192 ? 10.532 -6.110 -5.164 1.00 92.62 192 PRO A C 1
ATOM 1534 O O . PRO A 1 192 ? 9.606 -6.210 -4.364 1.00 92.62 192 PRO A O 1
ATOM 1537 N N . LEU A 1 193 ? 11.548 -5.266 -4.958 1.00 92.50 193 LEU A N 1
ATOM 1538 C CA . LEU A 1 193 ? 11.645 -4.347 -3.821 1.00 92.50 193 LEU A CA 1
ATOM 1539 C C . LEU A 1 193 ? 10.772 -3.093 -3.944 1.00 92.50 193 LEU A C 1
ATOM 1541 O O . LEU A 1 193 ? 10.446 -2.477 -2.926 1.00 92.50 193 LEU A O 1
ATOM 1545 N N . ALA A 1 194 ? 10.367 -2.712 -5.157 1.00 93.12 194 ALA A N 1
ATOM 1546 C CA . ALA A 1 194 ? 9.614 -1.484 -5.395 1.00 93.12 194 ALA A CA 1
ATOM 1547 C C . ALA A 1 194 ? 8.309 -1.392 -4.574 1.00 93.12 194 ALA A C 1
ATOM 1549 O O . ALA A 1 194 ? 8.094 -0.354 -3.943 1.00 93.12 194 ALA A O 1
ATOM 1550 N N . PRO A 1 195 ? 7.467 -2.443 -4.476 1.00 93.06 195 PRO A N 1
ATOM 1551 C CA . PRO A 1 195 ? 6.255 -2.400 -3.658 1.00 93.06 195 PRO A CA 1
ATOM 1552 C C . PRO A 1 195 ? 6.528 -2.146 -2.170 1.00 93.06 195 PRO A C 1
ATOM 1554 O O . PRO A 1 195 ? 5.778 -1.417 -1.524 1.00 93.06 195 PRO A O 1
ATOM 1557 N N . PHE A 1 196 ? 7.624 -2.685 -1.627 1.00 93.38 196 PHE A N 1
ATOM 1558 C CA . PHE A 1 196 ? 7.996 -2.474 -0.227 1.00 93.38 196 PHE A CA 1
ATOM 1559 C C . PHE A 1 196 ? 8.479 -1.046 0.020 1.00 93.38 196 PHE A C 1
ATOM 1561 O O . PHE A 1 196 ? 8.101 -0.421 1.008 1.00 93.38 196 PHE A O 1
ATOM 1568 N N . LEU A 1 197 ? 9.247 -0.481 -0.915 1.00 91.81 197 LEU A N 1
ATOM 1569 C CA . LEU A 1 197 ? 9.672 0.918 -0.846 1.00 91.81 197 LEU A CA 1
ATOM 1570 C C . LEU A 1 197 ? 8.505 1.903 -0.966 1.00 91.81 197 LEU A C 1
ATOM 1572 O O . LEU A 1 197 ? 8.638 3.040 -0.517 1.00 91.81 197 LEU A O 1
ATOM 1576 N N . MET A 1 198 ? 7.358 1.473 -1.495 1.00 91.62 198 MET A N 1
ATOM 1577 C CA . MET A 1 198 ? 6.116 2.251 -1.518 1.00 91.62 198 MET A CA 1
ATOM 1578 C C . MET A 1 198 ? 5.339 2.213 -0.187 1.00 91.62 198 MET A C 1
ATOM 1580 O O . MET A 1 198 ? 4.415 3.006 -0.001 1.00 91.62 198 MET A O 1
ATOM 1584 N N . ILE A 1 199 ? 5.702 1.347 0.770 1.00 91.38 199 ILE A N 1
ATOM 1585 C CA . ILE A 1 199 ? 5.050 1.287 2.087 1.00 91.38 199 ILE A CA 1
ATOM 1586 C C . ILE A 1 199 ? 5.366 2.567 2.858 1.00 91.38 199 ILE A C 1
ATOM 1588 O O . ILE A 1 199 ? 6.500 2.780 3.278 1.00 91.38 199 ILE A O 1
ATOM 1592 N N . ARG A 1 200 ? 4.369 3.424 3.095 1.00 89.12 200 ARG A N 1
ATOM 1593 C CA . ARG A 1 200 ? 4.562 4.717 3.779 1.00 89.12 200 ARG A CA 1
ATOM 1594 C C . ARG A 1 200 ? 5.332 4.584 5.100 1.00 89.12 200 ARG A C 1
ATOM 1596 O O . ARG A 1 200 ? 6.256 5.351 5.330 1.00 89.12 200 ARG A O 1
ATOM 1603 N N . SER A 1 201 ? 5.008 3.587 5.917 1.00 90.31 201 SER A N 1
ATOM 1604 C CA . SER A 1 201 ? 5.600 3.370 7.242 1.00 90.31 201 SER A CA 1
ATOM 1605 C C . SER A 1 201 ? 7.006 2.750 7.249 1.00 90.31 201 SER A C 1
ATOM 1607 O O . SER A 1 201 ? 7.590 2.634 8.317 1.00 90.31 201 SER A O 1
ATOM 1609 N N . LEU A 1 202 ? 7.585 2.358 6.108 1.00 90.81 202 LEU A N 1
ATOM 1610 C CA . LEU A 1 202 ? 8.931 1.764 6.072 1.00 90.81 202 LEU A CA 1
ATOM 1611 C C . LEU A 1 202 ? 10.030 2.828 6.240 1.00 90.81 202 LEU A C 1
ATOM 1613 O O . LEU A 1 202 ? 10.409 3.485 5.279 1.00 90.81 202 LEU A O 1
ATOM 1617 N N . ALA A 1 203 ? 10.600 3.025 7.420 1.00 89.19 203 ALA A N 1
ATOM 1618 C CA . ALA A 1 203 ? 11.646 4.038 7.559 1.00 89.19 203 ALA A CA 1
ATOM 1619 C C . ALA A 1 203 ? 12.982 3.562 6.950 1.00 89.19 203 ALA A C 1
ATOM 1621 O O . ALA A 1 203 ? 13.356 2.395 7.077 1.00 89.19 203 ALA A O 1
ATOM 1622 N N . VAL A 1 204 ? 13.693 4.468 6.269 1.00 90.06 204 VAL A N 1
ATOM 1623 C CA . VAL A 1 204 ? 14.999 4.198 5.645 1.00 90.06 204 VAL A CA 1
ATOM 1624 C C . VAL A 1 204 ? 15.999 5.223 6.146 1.00 90.06 204 VAL A C 1
ATOM 1626 O O . VAL A 1 204 ? 15.786 6.422 5.976 1.00 90.06 204 VAL A O 1
ATOM 1629 N N . TYR A 1 205 ? 17.091 4.749 6.731 1.00 87.88 205 TYR A N 1
ATOM 1630 C CA . TYR A 1 205 ? 18.075 5.567 7.427 1.00 87.88 205 TYR A CA 1
ATOM 1631 C C . TYR A 1 205 ? 19.468 5.411 6.823 1.00 87.88 205 TYR A C 1
ATOM 1633 O O . TYR A 1 205 ? 19.836 4.335 6.353 1.00 87.88 205 TYR A O 1
ATOM 1641 N N . SER A 1 206 ? 20.267 6.477 6.862 1.00 86.19 206 SER A N 1
ATOM 1642 C CA . SER A 1 206 ? 21.708 6.397 6.595 1.00 86.19 206 SER A CA 1
ATOM 1643 C C . SER A 1 206 ? 22.477 6.031 7.864 1.00 86.19 206 SER A C 1
ATOM 1645 O O . SER A 1 206 ? 22.117 6.495 8.948 1.00 86.19 206 SER A O 1
ATOM 1647 N N . ASN A 1 207 ? 23.583 5.297 7.726 1.00 70.50 207 ASN A N 1
ATOM 1648 C CA . ASN A 1 207 ? 24.506 5.032 8.833 1.00 70.50 207 ASN A CA 1
ATOM 1649 C C . ASN A 1 207 ? 24.986 6.360 9.453 1.00 70.50 207 ASN A C 1
ATOM 1651 O O . ASN A 1 207 ? 25.620 7.168 8.773 1.00 70.50 207 ASN A O 1
ATOM 1655 N N . GLY A 1 208 ? 24.622 6.618 10.711 1.00 60.66 208 GLY A N 1
ATOM 1656 C CA . GLY A 1 208 ? 24.903 7.882 11.404 1.00 60.66 208 GLY A CA 1
ATOM 1657 C C . GLY A 1 208 ? 23.734 8.445 12.212 1.00 60.66 208 GLY A C 1
ATOM 1658 O O . GLY A 1 208 ? 23.919 9.438 12.913 1.00 60.66 208 GLY A O 1
ATOM 1659 N N . ILE A 1 209 ? 22.544 7.848 12.126 1.00 57.94 209 ILE A N 1
ATOM 1660 C CA . ILE A 1 209 ? 21.490 8.011 13.136 1.00 57.94 209 ILE A CA 1
ATOM 1661 C C . ILE A 1 209 ? 21.679 6.885 14.152 1.00 57.94 209 ILE A C 1
ATOM 1663 O O . ILE A 1 209 ? 21.877 5.758 13.714 1.00 57.94 209 ILE A O 1
ATOM 1667 N N . ASN A 1 210 ? 21.693 7.236 15.445 1.00 56.19 210 ASN A N 1
ATOM 1668 C CA . ASN A 1 210 ? 21.828 6.397 16.646 1.00 56.19 210 ASN A CA 1
ATOM 1669 C C . ASN A 1 210 ? 21.928 4.882 16.390 1.00 56.19 210 ASN A C 1
ATOM 1671 O O . ASN A 1 210 ? 21.009 4.285 15.835 1.00 56.19 210 ASN A O 1
ATOM 1675 N N . GLU A 1 211 ? 22.994 4.248 16.888 1.00 62.12 211 GLU A N 1
ATOM 1676 C CA . GLU A 1 211 ? 23.235 2.792 16.800 1.00 62.12 211 GLU A CA 1
ATOM 1677 C C . GLU A 1 211 ? 22.083 1.927 17.360 1.00 62.12 211 GLU A C 1
ATOM 1679 O O . GLU A 1 211 ? 22.027 0.729 17.109 1.00 62.12 211 GLU A O 1
ATOM 1684 N N . GLU A 1 212 ? 21.138 2.544 18.071 1.00 69.38 212 GLU A N 1
ATOM 1685 C CA . GLU A 1 212 ? 19.941 1.935 18.652 1.00 69.38 212 GLU A CA 1
ATOM 1686 C C . GLU A 1 212 ? 18.789 1.699 17.658 1.00 69.38 212 GLU A C 1
ATOM 1688 O O . GLU A 1 212 ? 17.780 1.102 18.035 1.00 69.38 212 GLU A O 1
ATOM 1693 N N . ILE A 1 213 ? 18.874 2.167 16.405 1.00 74.19 213 ILE A N 1
ATOM 1694 C CA . ILE A 1 213 ? 17.805 1.899 15.431 1.00 74.19 213 ILE A CA 1
ATOM 1695 C C . ILE A 1 213 ? 17.821 0.421 15.036 1.00 74.19 213 ILE A C 1
ATOM 1697 O O . ILE A 1 213 ? 18.660 -0.027 14.253 1.00 74.19 213 ILE A O 1
ATOM 1701 N N . GLU A 1 214 ? 16.820 -0.317 15.512 1.00 80.44 214 GLU A N 1
ATOM 1702 C CA . GLU A 1 214 ? 16.565 -1.688 15.084 1.00 80.44 214 GLU A CA 1
ATOM 1703 C C . GLU A 1 214 ? 16.102 -1.716 13.614 1.00 80.44 214 GLU A C 1
ATOM 1705 O O . GLU A 1 214 ? 15.108 -1.087 13.215 1.00 80.44 214 GLU A O 1
ATOM 1710 N N . GLY A 1 215 ? 16.841 -2.446 12.779 1.00 85.25 215 GLY A N 1
ATOM 1711 C CA . GLY A 1 215 ? 16.545 -2.569 11.359 1.00 85.25 215 GLY A CA 1
ATOM 1712 C C . GLY A 1 215 ? 17.541 -3.435 10.595 1.00 85.25 215 GLY A C 1
ATOM 1713 O O . GLY A 1 215 ? 18.545 -3.905 11.126 1.00 85.25 215 GLY A O 1
ATOM 1714 N N . PHE A 1 216 ? 17.252 -3.638 9.313 1.00 88.06 216 PHE A N 1
ATOM 1715 C CA . PHE A 1 216 ? 18.088 -4.422 8.410 1.00 88.06 216 PHE A CA 1
ATOM 1716 C C . PHE A 1 216 ? 19.122 -3.520 7.745 1.00 88.06 216 PHE A C 1
ATOM 1718 O O . PHE A 1 216 ? 18.760 -2.634 6.969 1.00 88.06 216 PHE A O 1
ATOM 1725 N N . LYS A 1 217 ? 20.400 -3.737 8.061 1.00 89.56 217 LYS A N 1
ATOM 1726 C CA . LYS A 1 217 ? 21.520 -2.954 7.534 1.00 89.56 217 LYS A CA 1
ATOM 1727 C C . LYS A 1 217 ? 22.103 -3.613 6.289 1.00 89.56 217 LYS A C 1
ATOM 1729 O O . LYS A 1 217 ? 22.469 -4.783 6.335 1.00 89.56 217 LYS A O 1
ATOM 1734 N N . ILE A 1 218 ? 22.203 -2.856 5.200 1.00 89.88 218 ILE A N 1
ATOM 1735 C CA . ILE A 1 218 ? 22.777 -3.308 3.928 1.00 89.88 218 ILE A CA 1
ATOM 1736 C C . ILE A 1 218 ? 23.606 -2.195 3.302 1.00 89.88 218 ILE A C 1
ATOM 1738 O O . ILE A 1 218 ? 23.211 -1.030 3.319 1.00 89.88 218 ILE A O 1
ATOM 1742 N N . ASP A 1 219 ? 24.730 -2.569 2.706 1.00 89.06 219 ASP A N 1
ATOM 1743 C CA . ASP A 1 219 ? 25.574 -1.662 1.940 1.00 89.06 219 ASP A CA 1
ATOM 1744 C C . ASP A 1 219 ? 25.051 -1.515 0.507 1.00 89.06 219 ASP A C 1
ATOM 1746 O O . ASP A 1 219 ? 24.893 -2.494 -0.223 1.00 89.06 219 ASP A O 1
ATOM 1750 N N . ILE A 1 220 ? 24.765 -0.275 0.105 1.00 89.50 220 ILE A N 1
ATOM 1751 C CA . ILE A 1 220 ? 24.187 0.053 -1.204 1.00 89.50 220 ILE A CA 1
ATOM 1752 C C . ILE A 1 220 ? 25.163 0.926 -1.986 1.00 89.50 220 ILE A C 1
ATOM 1754 O O . ILE A 1 220 ? 25.763 1.852 -1.439 1.00 89.50 220 ILE A O 1
ATOM 1758 N N . GLN A 1 221 ? 25.316 0.648 -3.280 1.00 85.38 221 GLN A N 1
ATOM 1759 C CA . GLN A 1 221 ? 26.199 1.415 -4.151 1.00 85.38 221 GLN A CA 1
ATOM 1760 C C . GLN A 1 221 ? 25.626 2.813 -4.427 1.00 85.38 221 GLN A C 1
ATOM 1762 O O . GLN A 1 221 ? 24.441 2.988 -4.736 1.00 85.38 221 GLN A O 1
ATOM 1767 N N . ASN A 1 222 ? 26.476 3.829 -4.321 1.00 83.31 222 ASN A N 1
ATOM 1768 C CA . ASN A 1 222 ? 26.105 5.191 -4.672 1.00 83.31 222 ASN A CA 1
ATOM 1769 C C . ASN A 1 222 ? 26.135 5.368 -6.201 1.00 83.31 222 ASN A C 1
ATOM 1771 O O . ASN A 1 222 ? 27.041 4.891 -6.875 1.00 83.31 222 ASN A O 1
ATOM 1775 N N . ALA A 1 223 ? 25.153 6.064 -6.772 1.00 79.19 223 ALA A N 1
ATOM 1776 C CA . ALA A 1 223 ? 25.105 6.293 -8.216 1.00 79.19 223 ALA A CA 1
ATOM 1777 C C . ALA A 1 223 ? 26.238 7.213 -8.705 1.00 79.19 223 ALA A C 1
ATOM 1779 O O . ALA A 1 223 ? 26.641 7.131 -9.861 1.00 79.19 223 ALA A O 1
ATOM 1780 N N . SER A 1 224 ? 26.739 8.102 -7.838 1.00 77.69 224 SER A N 1
ATOM 1781 C CA . SER A 1 224 ? 27.767 9.095 -8.187 1.00 77.69 224 SER A CA 1
ATOM 1782 C C . SER A 1 224 ? 29.193 8.683 -7.808 1.00 77.69 224 SER A C 1
ATOM 1784 O O . SER A 1 224 ? 30.136 9.376 -8.176 1.00 77.69 224 SER A O 1
ATOM 1786 N N . SER A 1 225 ? 29.369 7.601 -7.047 1.00 75.75 225 SER A N 1
ATOM 1787 C CA . SER A 1 225 ? 30.679 7.126 -6.587 1.00 75.75 225 SER A CA 1
ATOM 1788 C C . SER A 1 225 ? 30.675 5.610 -6.454 1.00 75.75 225 SER A C 1
ATOM 1790 O O . SER A 1 225 ? 29.700 5.064 -5.954 1.00 75.75 225 SER A O 1
ATOM 1792 N N . GLU A 1 226 ? 31.782 4.933 -6.752 1.00 76.88 226 GLU A N 1
ATOM 1793 C CA . GLU A 1 226 ? 31.898 3.477 -6.542 1.00 76.88 226 GLU A CA 1
ATOM 1794 C C . GLU A 1 226 ? 31.828 3.052 -5.063 1.00 76.88 226 GLU A C 1
ATOM 1796 O O . GLU A 1 226 ? 31.688 1.870 -4.760 1.00 76.88 226 GLU A O 1
ATOM 1801 N N . LEU A 1 227 ? 31.874 4.014 -4.138 1.00 83.69 227 LEU A N 1
ATOM 1802 C CA . LEU A 1 227 ? 31.721 3.784 -2.707 1.00 83.69 227 LEU A CA 1
ATOM 1803 C C . LEU A 1 227 ? 30.320 3.265 -2.363 1.00 83.69 227 LEU A C 1
ATOM 1805 O O . LEU A 1 227 ? 29.295 3.819 -2.778 1.00 83.69 227 LEU A O 1
ATOM 1809 N N . THR A 1 228 ? 30.289 2.233 -1.527 1.00 85.62 228 THR A N 1
ATOM 1810 C CA . THR A 1 228 ? 29.071 1.742 -0.893 1.00 85.62 228 THR A CA 1
ATOM 1811 C C . THR A 1 228 ? 28.751 2.565 0.351 1.00 85.62 228 THR A C 1
ATOM 1813 O O . THR A 1 228 ? 29.634 3.038 1.065 1.00 85.62 228 THR A O 1
ATOM 1816 N N . SER A 1 229 ? 27.464 2.781 0.602 1.00 85.69 229 SER A N 1
ATOM 1817 C CA . SER A 1 229 ? 26.966 3.450 1.801 1.00 85.69 229 SER A CA 1
ATOM 1818 C C . SER A 1 229 ? 26.004 2.522 2.544 1.00 85.69 229 SER A C 1
ATOM 1820 O O . SER A 1 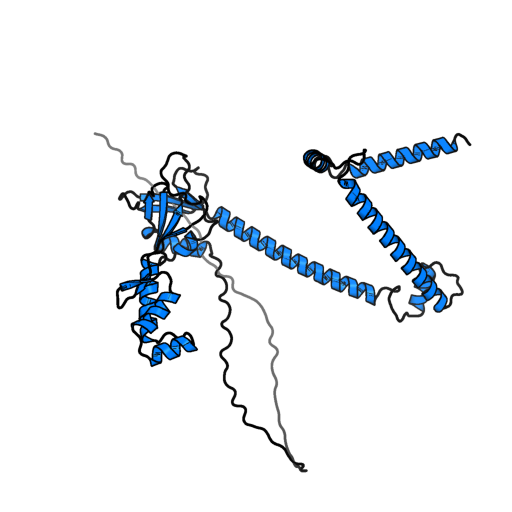229 ? 25.061 2.022 1.924 1.00 85.69 229 SER A O 1
ATOM 1822 N N . PRO A 1 230 ? 26.194 2.312 3.856 1.00 88.25 230 PRO A N 1
ATOM 1823 C CA . PRO A 1 230 ? 25.274 1.514 4.648 1.00 88.25 230 PRO A CA 1
ATOM 1824 C C . PRO A 1 230 ? 23.930 2.224 4.819 1.00 88.25 230 PRO A C 1
ATOM 1826 O O . PRO A 1 230 ? 23.856 3.379 5.258 1.00 88.25 230 PRO A O 1
ATOM 1829 N N . VAL A 1 231 ? 22.865 1.494 4.504 1.00 89.75 231 VAL A N 1
ATOM 1830 C CA . VAL A 1 231 ? 21.465 1.899 4.624 1.00 89.75 231 VAL A CA 1
ATOM 1831 C C . VAL A 1 231 ? 20.750 0.934 5.561 1.00 89.75 231 VAL A C 1
ATOM 1833 O O . VAL A 1 231 ? 20.947 -0.277 5.490 1.00 89.75 231 VAL A O 1
ATOM 1836 N N . ILE A 1 232 ? 19.922 1.475 6.451 1.00 90.75 232 ILE A N 1
ATOM 1837 C CA . ILE A 1 232 ? 19.163 0.708 7.439 1.00 90.75 232 ILE A CA 1
ATOM 1838 C C . ILE A 1 232 ? 17.676 0.810 7.103 1.00 90.75 232 ILE A C 1
ATOM 1840 O O . ILE A 1 232 ? 17.121 1.908 7.043 1.00 90.75 232 ILE A O 1
ATOM 1844 N N . PHE A 1 233 ? 17.026 -0.334 6.909 1.00 92.00 233 PHE A N 1
ATOM 1845 C CA . PHE A 1 233 ? 15.581 -0.442 6.715 1.00 92.00 233 PHE A CA 1
ATOM 1846 C C . PHE A 1 233 ? 14.910 -0.809 8.039 1.00 92.00 233 PHE A C 1
ATOM 1848 O O . PHE A 1 233 ? 15.070 -1.933 8.519 1.00 92.00 233 PHE A O 1
ATOM 1855 N N . SER A 1 234 ? 14.142 0.110 8.624 1.00 91.25 234 SER A N 1
ATOM 1856 C CA . SER A 1 234 ? 13.423 -0.145 9.875 1.00 91.25 234 SER A CA 1
ATOM 1857 C C . SER A 1 234 ? 11.958 -0.489 9.622 1.00 91.25 234 SER A C 1
ATOM 1859 O O . SER A 1 234 ? 11.196 0.282 9.033 1.00 91.25 234 SER A O 1
ATOM 1861 N N . TRP A 1 235 ? 11.567 -1.663 10.116 1.00 91.50 235 TRP A N 1
ATOM 1862 C CA . TRP A 1 235 ? 10.197 -2.175 10.059 1.00 91.50 235 TRP A CA 1
ATOM 1863 C C . TRP A 1 235 ? 9.341 -1.773 11.258 1.00 91.50 235 TRP A C 1
ATOM 1865 O O . TRP A 1 235 ? 8.145 -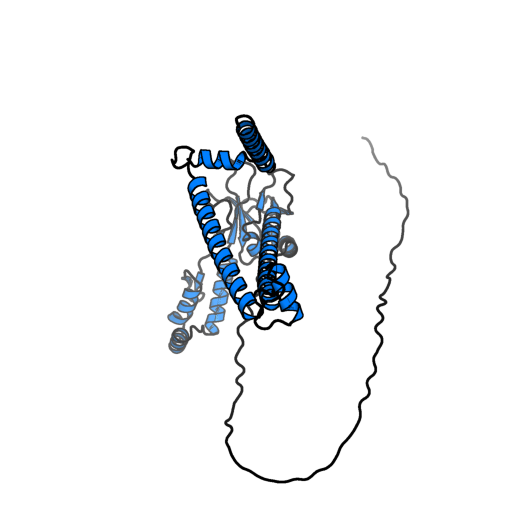2.042 11.252 1.00 91.50 235 TRP A O 1
ATOM 1875 N N . TYR A 1 236 ? 9.910 -1.087 12.250 1.00 90.31 236 TYR A N 1
ATOM 1876 C CA . TYR A 1 236 ? 9.233 -0.753 13.503 1.00 90.31 236 TYR A CA 1
ATOM 1877 C C . TYR A 1 236 ? 7.852 -0.104 13.289 1.00 90.31 236 TYR A C 1
ATOM 1879 O O . TYR A 1 236 ? 6.832 -0.598 13.770 1.00 90.31 236 TYR A O 1
ATOM 1887 N N . PHE A 1 237 ? 7.786 0.960 12.483 1.00 90.06 237 PHE A N 1
ATOM 1888 C CA . PHE A 1 237 ? 6.522 1.647 12.200 1.00 90.06 237 PHE A CA 1
ATOM 1889 C C . PHE A 1 237 ? 5.582 0.835 11.298 1.00 90.06 237 PHE A C 1
ATOM 1891 O O . PHE A 1 237 ? 4.365 1.045 11.327 1.00 90.06 237 PHE A O 1
ATOM 1898 N N . VAL A 1 238 ? 6.113 -0.089 10.491 1.00 90.94 238 VAL A N 1
ATOM 1899 C CA . VAL A 1 238 ? 5.301 -1.019 9.693 1.00 90.94 238 VAL A CA 1
ATOM 1900 C C . VAL A 1 238 ? 4.597 -1.998 10.627 1.00 90.94 238 VAL A C 1
ATOM 1902 O O . VAL A 1 238 ? 3.371 -2.098 10.575 1.00 90.94 238 VAL A O 1
ATOM 1905 N N . ASP A 1 239 ? 5.347 -2.620 11.537 1.00 90.56 239 ASP A N 1
ATOM 1906 C CA . ASP A 1 239 ? 4.840 -3.562 12.537 1.00 90.56 239 ASP A CA 1
ATOM 1907 C C . ASP A 1 239 ? 3.800 -2.876 13.447 1.00 90.56 239 ASP A C 1
ATOM 1909 O O . ASP A 1 239 ? 2.686 -3.380 13.607 1.00 90.56 239 ASP A O 1
ATOM 1913 N N . GLN A 1 240 ? 4.079 -1.656 13.922 1.00 91.44 240 GLN A N 1
ATOM 1914 C CA . GLN A 1 240 ? 3.125 -0.858 14.705 1.00 91.44 240 GLN A CA 1
ATOM 1915 C C . GLN A 1 240 ? 1.844 -0.526 13.917 1.00 91.44 240 GLN A C 1
ATOM 1917 O O . GLN A 1 240 ? 0.735 -0.539 14.455 1.00 91.44 240 GLN A O 1
ATOM 1922 N N . THR A 1 241 ? 1.961 -0.232 12.618 1.00 90.88 241 THR A N 1
ATOM 1923 C CA . THR A 1 241 ? 0.793 0.018 11.758 1.00 90.88 241 THR A CA 1
ATOM 1924 C C . THR A 1 241 ? -0.048 -1.247 11.591 1.00 90.88 241 THR A C 1
ATOM 1926 O O . THR A 1 241 ? -1.277 -1.177 11.651 1.00 90.88 241 THR A O 1
ATOM 1929 N N . ILE A 1 242 ? 0.594 -2.405 11.415 1.00 89.88 242 ILE A N 1
ATOM 1930 C CA . ILE A 1 242 ? -0.081 -3.702 11.298 1.00 89.88 242 ILE A CA 1
ATOM 1931 C C . ILE A 1 242 ? -0.826 -4.037 12.596 1.00 89.88 242 ILE A C 1
ATOM 1933 O O . ILE A 1 242 ? -2.014 -4.361 12.528 1.00 89.88 242 ILE A O 1
ATOM 1937 N N . GLN A 1 243 ? -0.186 -3.878 13.758 1.00 91.62 243 GLN A N 1
ATOM 1938 C CA . GLN A 1 243 ? -0.812 -4.088 15.071 1.00 91.62 243 GLN A CA 1
ATOM 1939 C C . GLN A 1 243 ? -2.042 -3.194 15.260 1.00 91.62 243 GLN A C 1
ATOM 1941 O O . GLN A 1 243 ? -3.138 -3.688 15.513 1.00 91.62 243 GLN A O 1
ATOM 1946 N N . ASN A 1 244 ? -1.914 -1.890 14.993 1.00 92.38 244 ASN A N 1
ATOM 1947 C CA . ASN A 1 244 ? -3.038 -0.952 15.061 1.00 92.38 244 ASN A CA 1
ATOM 1948 C C . ASN A 1 244 ? -4.213 -1.361 14.152 1.00 92.38 244 ASN A C 1
ATOM 1950 O O . ASN A 1 244 ? -5.382 -1.150 14.487 1.00 92.38 244 ASN A O 1
ATOM 1954 N N . ILE A 1 245 ? -3.934 -1.919 12.968 1.00 89.88 245 ILE A N 1
ATOM 1955 C CA . ILE A 1 245 ? -4.973 -2.418 12.058 1.00 89.88 245 ILE A CA 1
ATOM 1956 C C . ILE A 1 245 ? -5.644 -3.671 12.633 1.00 89.88 245 ILE A C 1
ATOM 1958 O O . ILE A 1 245 ? -6.869 -3.785 12.540 1.00 89.88 245 ILE A O 1
ATOM 1962 N N . GLN A 1 246 ? -4.874 -4.594 13.212 1.00 92.38 246 GLN A N 1
ATOM 1963 C CA . GLN A 1 246 ? -5.386 -5.814 13.841 1.00 92.38 246 GLN A CA 1
ATOM 1964 C C . GLN A 1 246 ? -6.275 -5.487 15.044 1.00 92.38 246 GLN A C 1
ATOM 1966 O O . GLN A 1 246 ? -7.447 -5.862 15.040 1.00 92.38 246 GLN A O 1
ATOM 1971 N N . GLU A 1 247 ? -5.798 -4.666 15.979 1.00 94.38 247 GLU A N 1
ATOM 1972 C CA . GLU A 1 247 ? -6.568 -4.229 17.150 1.00 94.38 247 GLU A CA 1
ATOM 1973 C C . GLU A 1 247 ? -7.879 -3.540 16.750 1.00 94.38 247 GLU A C 1
ATOM 1975 O O . GLU A 1 247 ? -8.948 -3.811 17.299 1.00 94.38 247 GLU A O 1
ATOM 1980 N N . ARG A 1 248 ? -7.845 -2.671 15.729 1.00 94.25 248 ARG A N 1
ATOM 1981 C CA . ARG A 1 248 ? -9.062 -2.024 15.208 1.00 94.25 248 ARG A CA 1
ATOM 1982 C C . ARG A 1 248 ? -10.037 -3.028 14.602 1.00 94.25 248 ARG A C 1
ATOM 1984 O O . ARG A 1 248 ? -11.249 -2.822 14.693 1.00 94.25 248 ARG A O 1
ATOM 1991 N N . ARG A 1 249 ? -9.546 -4.081 13.945 1.00 93.06 249 ARG A N 1
ATOM 1992 C CA . ARG A 1 249 ? -10.394 -5.143 13.383 1.00 93.06 249 ARG A CA 1
ATOM 1993 C C . ARG A 1 249 ? -11.038 -5.963 14.490 1.00 93.06 249 ARG A C 1
ATOM 1995 O O . ARG A 1 249 ? -12.251 -6.151 14.442 1.00 93.06 249 ARG A O 1
ATOM 2002 N N . GLU A 1 250 ? -10.267 -6.374 15.488 1.00 95.00 250 GLU A N 1
ATOM 2003 C CA . GLU A 1 250 ? -10.763 -7.109 16.653 1.00 95.00 250 GLU A CA 1
ATOM 2004 C C . GLU A 1 250 ? -11.787 -6.291 17.431 1.00 95.00 250 GLU A C 1
ATOM 2006 O O . GLU A 1 250 ? -12.884 -6.772 17.703 1.00 95.00 250 GLU A O 1
ATOM 2011 N N . LYS A 1 251 ? -11.501 -5.010 17.687 1.00 95.19 251 LYS A N 1
ATOM 2012 C CA . LYS A 1 251 ? -12.448 -4.101 18.337 1.00 95.19 251 LYS A CA 1
ATOM 2013 C C . LYS A 1 251 ? -13.766 -4.017 17.570 1.00 95.19 251 LYS A C 1
ATOM 2015 O O . LYS A 1 251 ? -14.824 -4.184 18.166 1.00 95.19 251 LYS A O 1
ATOM 2020 N N . ARG A 1 252 ? -13.724 -3.845 16.243 1.00 94.69 252 ARG A N 1
ATOM 2021 C CA . ARG A 1 252 ? -14.935 -3.820 15.399 1.00 94.69 252 ARG A CA 1
ATOM 2022 C C . ARG A 1 252 ? -15.690 -5.150 15.413 1.00 94.69 252 ARG A C 1
ATOM 2024 O O . ARG A 1 252 ? -16.917 -5.152 15.349 1.00 94.69 252 ARG A O 1
ATOM 2031 N N . GLN A 1 253 ? -14.990 -6.282 15.448 1.00 94.44 253 GLN A N 1
ATOM 2032 C CA . GLN A 1 253 ? -15.624 -7.598 15.552 1.00 94.44 253 GLN A CA 1
ATOM 2033 C C . GLN A 1 253 ? -16.285 -7.790 16.921 1.00 94.44 253 GLN A C 1
ATOM 2035 O O . GLN A 1 253 ? -17.437 -8.220 16.984 1.00 94.44 253 GLN A O 1
ATOM 2040 N N . ASN A 1 254 ? -15.608 -7.395 17.997 1.00 93.75 254 ASN A N 1
ATOM 2041 C CA . ASN A 1 254 ? -16.134 -7.442 19.357 1.00 93.75 254 ASN A CA 1
ATOM 2042 C C . ASN A 1 254 ? -17.337 -6.513 19.524 1.00 93.75 254 ASN A C 1
ATOM 2044 O O . ASN A 1 254 ? -18.356 -6.944 20.048 1.00 93.75 254 ASN A O 1
ATOM 2048 N N . GLU A 1 255 ? -17.285 -5.287 19.002 1.00 95.50 255 GLU A N 1
ATOM 2049 C CA . GLU A 1 255 ? -18.428 -4.367 18.974 1.00 95.50 255 GLU A CA 1
ATOM 2050 C C . GLU A 1 255 ? -19.618 -4.977 18.227 1.00 95.50 255 GLU A C 1
ATOM 2052 O O . GLU A 1 255 ? -20.742 -4.937 18.720 1.00 95.50 255 GLU A O 1
ATOM 2057 N N . LYS A 1 256 ? -19.396 -5.610 17.067 1.00 94.62 256 LYS A N 1
ATOM 2058 C CA . LYS A 1 256 ? -20.461 -6.322 16.341 1.00 94.62 256 LYS A CA 1
ATOM 2059 C C . LYS A 1 256 ? -21.045 -7.472 17.160 1.00 94.62 256 LYS A C 1
ATOM 2061 O O . LYS A 1 256 ? -22.265 -7.614 17.197 1.00 94.62 256 LYS A O 1
ATOM 2066 N N . LYS A 1 257 ? -20.200 -8.265 17.824 1.00 94.50 257 LYS A N 1
ATOM 2067 C CA . LYS A 1 257 ? -20.627 -9.383 18.677 1.00 94.50 257 LYS A CA 1
ATOM 2068 C C . LYS A 1 257 ? -21.418 -8.891 19.888 1.00 94.50 257 LYS A C 1
ATOM 2070 O O . LYS A 1 257 ? -22.485 -9.423 20.164 1.00 94.50 257 LYS A O 1
ATOM 2075 N N . ILE A 1 258 ? -20.944 -7.847 20.565 1.00 92.88 258 ILE A N 1
ATOM 2076 C CA . ILE A 1 258 ? -21.636 -7.221 21.698 1.00 92.88 258 ILE A CA 1
ATOM 2077 C C . ILE A 1 258 ? -22.979 -6.653 21.242 1.00 92.88 258 ILE A C 1
ATOM 2079 O O . ILE A 1 258 ? -23.996 -6.954 21.854 1.00 92.88 258 ILE A O 1
ATOM 2083 N N . ASN A 1 259 ? -23.015 -5.909 20.135 1.00 93.44 259 ASN A N 1
ATOM 2084 C CA . ASN A 1 259 ? -24.256 -5.356 19.589 1.00 93.44 259 ASN A CA 1
ATOM 2085 C C . ASN A 1 259 ? -25.255 -6.454 19.203 1.00 93.44 259 ASN A C 1
ATOM 2087 O O . ASN A 1 259 ? -26.460 -6.291 19.390 1.00 93.44 259 ASN A O 1
ATOM 2091 N N . PHE A 1 260 ? -24.773 -7.574 18.661 1.00 93.25 260 PHE A N 1
ATOM 2092 C CA . PHE A 1 260 ? -25.605 -8.738 18.377 1.00 93.25 260 PHE A CA 1
ATOM 2093 C C . PHE A 1 260 ? -26.183 -9.335 19.667 1.00 93.25 260 PHE A C 1
ATOM 2095 O O . PHE A 1 260 ? -27.400 -9.465 19.780 1.00 93.25 260 PHE A O 1
ATOM 2102 N N . LEU A 1 261 ? -25.335 -9.608 20.663 1.00 90.62 261 LEU A N 1
ATOM 2103 C CA . LEU A 1 261 ? -25.753 -10.168 21.950 1.00 90.62 261 LEU A CA 1
ATOM 2104 C C . LEU A 1 261 ? -26.711 -9.239 22.703 1.00 90.62 261 LEU A C 1
ATOM 2106 O O . LEU A 1 261 ? -27.681 -9.715 23.274 1.00 90.62 261 LEU A O 1
ATOM 2110 N N . GLN A 1 262 ? -26.500 -7.922 22.670 1.00 88.88 262 GLN A N 1
ATOM 2111 C CA . GLN A 1 262 ? -27.416 -6.945 23.266 1.00 88.88 262 GLN A CA 1
ATOM 2112 C C . GLN A 1 262 ? -28.787 -6.958 22.581 1.00 88.88 262 GLN A C 1
ATOM 2114 O O . GLN A 1 262 ? -29.814 -6.928 23.258 1.00 88.88 262 GLN A O 1
ATOM 2119 N N . LYS A 1 263 ? -28.823 -7.052 21.245 1.00 88.75 263 LYS A N 1
ATOM 2120 C CA . LYS A 1 263 ? -30.081 -7.179 20.494 1.00 88.75 263 LYS A CA 1
ATOM 2121 C C . LYS A 1 263 ? -30.805 -8.484 20.809 1.00 88.75 263 LYS A C 1
ATOM 2123 O O . LYS A 1 263 ? -32.027 -8.477 20.941 1.00 88.75 263 LYS A O 1
ATOM 2128 N N . GLU A 1 264 ? -30.086 -9.599 20.916 1.00 86.12 264 GLU A N 1
ATOM 2129 C CA . GLU A 1 264 ? -30.691 -10.871 21.313 1.00 86.12 264 GLU A CA 1
ATOM 2130 C C . GLU A 1 264 ? -31.169 -10.851 22.763 1.00 86.12 264 GLU A C 1
ATOM 2132 O O . GLU A 1 264 ? -32.302 -11.249 23.018 1.00 86.12 264 GLU A O 1
ATOM 2137 N N . ALA A 1 265 ? -30.370 -10.329 23.694 1.00 82.31 265 ALA A N 1
ATOM 2138 C CA . ALA A 1 265 ? -30.750 -10.185 25.095 1.00 82.31 265 ALA A CA 1
ATOM 2139 C C . ALA A 1 265 ? -32.019 -9.337 25.246 1.00 82.31 265 ALA A C 1
ATOM 2141 O O . ALA A 1 265 ? -32.926 -9.741 25.967 1.00 82.31 265 ALA A O 1
ATOM 2142 N N . GLY A 1 266 ? -32.142 -8.228 24.506 1.00 74.81 266 GLY A N 1
ATOM 2143 C CA . GLY A 1 266 ? -33.374 -7.434 24.460 1.00 74.81 266 GLY A CA 1
ATOM 2144 C C . GLY A 1 266 ? -34.594 -8.263 24.044 1.00 74.81 266 GLY A C 1
ATOM 2145 O O . GLY A 1 266 ? -35.605 -8.262 24.740 1.00 74.81 266 GLY A O 1
ATOM 2146 N N . LYS A 1 267 ? -34.476 -9.064 22.977 1.00 75.69 267 LYS A N 1
ATOM 2147 C CA . LYS A 1 267 ? -35.554 -9.969 22.528 1.00 75.69 267 LYS A CA 1
ATOM 2148 C C . LYS A 1 267 ? -35.874 -11.072 23.543 1.00 75.69 267 LYS A C 1
ATOM 2150 O O . LYS A 1 267 ? -37.028 -11.475 23.664 1.00 75.69 267 LYS A O 1
ATOM 2155 N N . TRP A 1 268 ? -34.867 -11.605 24.235 1.00 69.25 268 TRP A N 1
ATOM 2156 C CA . TRP A 1 268 ? -35.051 -12.614 25.282 1.00 69.25 268 TRP A CA 1
ATOM 2157 C C . TRP A 1 268 ? -35.768 -12.036 26.502 1.00 69.25 268 TRP A C 1
ATOM 2159 O O . TRP A 1 268 ? -36.682 -12.676 27.023 1.00 69.25 268 TRP A O 1
ATOM 2169 N N . ILE A 1 269 ? -35.401 -10.818 26.908 1.00 69.19 269 ILE A N 1
ATOM 2170 C CA . ILE A 1 269 ? -36.086 -10.077 27.967 1.00 69.19 269 ILE A CA 1
ATOM 2171 C C . ILE A 1 269 ? -37.541 -9.834 27.554 1.00 69.19 269 ILE A C 1
ATOM 2173 O O . ILE A 1 269 ? -38.427 -10.252 28.281 1.00 69.19 269 ILE A O 1
ATOM 2177 N N . GLU A 1 270 ? -37.818 -9.293 26.364 1.00 65.00 270 GLU A N 1
ATOM 2178 C CA . GLU A 1 270 ? -39.196 -9.042 25.893 1.00 65.00 270 GLU A CA 1
ATOM 2179 C C . GLU A 1 270 ? -40.088 -10.297 25.836 1.00 65.00 270 GLU A C 1
ATOM 2181 O O . GLU A 1 270 ? -41.303 -10.210 26.006 1.00 65.00 270 GLU A O 1
ATOM 2186 N N . ARG A 1 271 ? -39.516 -11.477 25.569 1.00 63.72 271 ARG A N 1
ATOM 2187 C CA . ARG A 1 271 ? -40.285 -12.730 25.483 1.00 63.72 271 ARG A CA 1
ATOM 2188 C C . ARG A 1 271 ? -40.604 -13.341 26.846 1.00 63.72 271 ARG A C 1
ATOM 2190 O O . ARG A 1 271 ? -41.668 -13.942 26.994 1.00 63.72 271 ARG A O 1
ATOM 2197 N N . ASN A 1 272 ? -39.693 -13.211 27.809 1.00 65.44 272 ASN A N 1
ATOM 2198 C CA . ASN A 1 272 ? -39.794 -13.859 29.121 1.00 65.44 272 ASN A CA 1
ATOM 2199 C C . ASN A 1 272 ? -40.178 -12.901 30.254 1.00 65.44 272 ASN A C 1
ATOM 2201 O O . ASN A 1 272 ? -40.485 -13.350 31.357 1.00 65.44 272 ASN A O 1
ATOM 2205 N N . ASP A 1 273 ? -40.185 -11.597 30.002 1.00 69.50 273 ASP A N 1
ATOM 2206 C CA . ASP A 1 273 ? -40.617 -10.601 30.967 1.00 69.50 273 ASP A CA 1
ATOM 2207 C C . ASP A 1 273 ? -42.138 -10.670 31.175 1.00 69.50 273 ASP A C 1
ATOM 2209 O O . ASP A 1 273 ? -42.954 -10.484 30.267 1.00 69.50 273 ASP A O 1
ATOM 2213 N N . LEU A 1 274 ? -42.529 -10.921 32.424 1.00 67.50 274 LEU A N 1
ATOM 2214 C CA . LEU A 1 274 ? -43.921 -11.025 32.855 1.00 67.50 274 LEU A CA 1
ATOM 2215 C C . LEU A 1 274 ? -44.721 -9.735 32.595 1.00 67.50 274 LEU A C 1
ATOM 2217 O O . LEU A 1 274 ? -45.948 -9.794 32.449 1.00 67.50 274 LEU A O 1
ATOM 2221 N N . LEU A 1 275 ? -44.047 -8.581 32.495 1.00 68.25 275 LEU A N 1
ATOM 2222 C CA . LEU A 1 275 ? -44.658 -7.277 32.210 1.00 68.25 275 LEU A CA 1
ATOM 2223 C C . LEU A 1 275 ? -45.017 -7.080 30.724 1.00 68.25 275 LEU A C 1
ATOM 2225 O O . LEU A 1 275 ? -45.842 -6.220 30.379 1.00 68.25 275 LEU A O 1
ATOM 2229 N N . THR A 1 276 ? -44.412 -7.858 29.826 1.00 66.00 276 THR A N 1
ATOM 2230 C CA . THR A 1 276 ? -44.561 -7.731 28.365 1.00 66.00 276 THR A CA 1
ATOM 2231 C C . THR A 1 276 ? -45.166 -8.974 27.709 1.00 66.00 276 THR A C 1
ATOM 2233 O O . THR A 1 276 ? -45.784 -8.863 26.647 1.00 66.00 276 THR A O 1
ATOM 2236 N N . LYS A 1 277 ? -45.122 -10.130 28.380 1.00 75.00 277 LYS A N 1
ATOM 2237 C CA . LYS A 1 277 ? -45.747 -11.385 27.942 1.00 75.00 277 LYS A CA 1
ATOM 2238 C C . LYS A 1 277 ? -47.269 -11.235 27.745 1.00 75.00 277 LYS A C 1
ATOM 2240 O O . LYS A 1 277 ? -47.997 -10.875 28.672 1.00 75.00 277 LYS A O 1
ATOM 2245 N N . ARG A 1 278 ? -47.771 -11.546 26.535 1.00 68.31 278 ARG A N 1
ATOM 2246 C CA . ARG A 1 278 ? -49.214 -11.482 26.182 1.00 68.31 278 ARG A CA 1
ATOM 2247 C C . ARG A 1 278 ? -50.063 -12.542 26.889 1.00 68.31 278 ARG A C 1
ATOM 2249 O O . ARG A 1 278 ? -51.220 -12.286 27.212 1.00 68.31 278 ARG A O 1
ATOM 2256 N N . VAL A 1 279 ? -49.505 -13.730 27.113 1.00 75.94 279 VAL A N 1
ATOM 2257 C CA . VAL A 1 279 ? -50.196 -14.862 27.743 1.00 75.94 279 VAL A CA 1
ATOM 2258 C C . VAL A 1 279 ? -49.404 -15.274 28.977 1.00 75.94 279 VAL A C 1
ATOM 2260 O O . VAL A 1 279 ? -48.252 -15.683 28.859 1.00 75.94 279 VAL A O 1
ATOM 2263 N N . ARG A 1 280 ? -50.017 -15.132 30.154 1.00 79.62 280 ARG A N 1
ATOM 2264 C CA . ARG A 1 280 ? -49.418 -15.459 31.454 1.00 79.62 280 ARG A CA 1
ATOM 2265 C C . ARG A 1 280 ? -50.124 -16.675 32.042 1.00 79.62 280 ARG A C 1
ATOM 2267 O O . ARG A 1 280 ? -51.341 -16.802 31.882 1.00 79.62 280 ARG A O 1
ATOM 2274 N N . SER A 1 281 ? -49.381 -17.550 32.712 1.00 84.38 281 SER A N 1
ATOM 2275 C CA . SER A 1 281 ? -49.979 -18.624 33.513 1.00 84.38 281 SER A CA 1
ATOM 2276 C C . SER A 1 281 ? -50.644 -18.054 34.778 1.00 84.38 281 SER A C 1
ATOM 2278 O O . SER A 1 281 ? -50.391 -16.913 35.173 1.00 84.38 281 SER A O 1
ATOM 2280 N N . ALA A 1 282 ? -51.500 -18.838 35.438 1.00 82.12 282 ALA A N 1
ATOM 2281 C CA . ALA A 1 282 ? -52.160 -18.407 36.674 1.00 82.12 282 ALA A CA 1
ATOM 2282 C C . ALA A 1 282 ? -51.157 -18.117 37.810 1.00 82.12 282 ALA A C 1
ATOM 2284 O O . ALA A 1 282 ? -51.341 -17.175 38.582 1.00 82.12 282 ALA A O 1
ATOM 2285 N N . GLU A 1 283 ? -50.072 -18.890 37.883 1.00 83.75 283 GLU A N 1
ATOM 2286 C CA . GLU A 1 283 ? -48.993 -18.708 38.859 1.00 83.75 283 GLU A CA 1
ATOM 2287 C C . GLU A 1 283 ? -48.182 -17.439 38.573 1.00 83.75 283 GLU A C 1
ATOM 2289 O O . GLU A 1 283 ? -47.976 -16.620 39.469 1.00 83.75 283 GLU A O 1
ATOM 2294 N N . GLU A 1 284 ? -47.813 -17.220 37.306 1.00 81.06 284 GLU A N 1
ATOM 2295 C CA . GLU A 1 284 ? -47.136 -16.003 36.840 1.00 81.06 284 GLU A CA 1
ATOM 2296 C C . GLU A 1 284 ? -47.966 -14.751 37.145 1.00 81.06 284 GLU A C 1
ATOM 2298 O O . GLU A 1 284 ? -47.450 -13.730 37.600 1.00 81.06 284 GLU A O 1
ATOM 2303 N N . GLN A 1 285 ? -49.280 -14.838 36.940 1.00 82.12 285 GLN A N 1
ATOM 2304 C CA . GLN A 1 285 ? -50.205 -13.745 37.200 1.00 82.12 285 GLN A CA 1
ATOM 2305 C C . GLN A 1 285 ? -50.353 -13.438 38.698 1.00 82.12 285 GLN A C 1
ATOM 2307 O O . GLN A 1 285 ? -50.472 -12.271 39.076 1.00 82.12 285 GLN A O 1
ATOM 2312 N N . LYS A 1 286 ? -50.295 -14.460 39.558 1.00 83.56 286 LYS A N 1
ATOM 2313 C CA . LYS A 1 286 ? -50.318 -14.303 41.018 1.00 83.56 286 LYS A CA 1
ATOM 2314 C C . LYS A 1 286 ? -49.030 -13.678 41.550 1.00 83.56 286 LYS A C 1
ATOM 2316 O O . LYS A 1 286 ? -49.103 -12.753 42.357 1.00 83.56 286 LYS A O 1
ATOM 2321 N N . LEU A 1 287 ? -47.873 -14.122 41.057 1.00 83.50 287 LEU A N 1
ATOM 2322 C CA . LEU A 1 287 ? -46.571 -13.536 41.394 1.00 83.50 287 LEU A CA 1
ATOM 2323 C C . LEU A 1 287 ? -46.490 -12.065 40.971 1.00 83.50 287 LEU A C 1
ATOM 2325 O O . LEU A 1 287 ? -46.037 -11.218 41.739 1.00 83.50 287 LEU A O 1
ATOM 2329 N N . LEU A 1 288 ? -46.999 -11.741 39.782 1.00 83.31 288 LEU A N 1
ATOM 2330 C CA . LEU A 1 288 ? -47.034 -10.373 39.277 1.00 83.31 288 LEU A CA 1
ATOM 2331 C C . LEU A 1 288 ? -47.951 -9.467 40.108 1.00 83.31 288 LEU A C 1
ATOM 2333 O O . LEU A 1 288 ? -47.574 -8.348 40.453 1.00 83.31 288 LEU A O 1
ATOM 2337 N N . ALA A 1 289 ? -49.136 -9.958 40.480 1.00 83.62 289 ALA A N 1
ATOM 2338 C CA . ALA A 1 289 ? -50.047 -9.233 41.361 1.00 83.62 289 ALA A CA 1
ATOM 2339 C C . ALA A 1 289 ? -49.421 -8.977 42.744 1.00 83.62 289 ALA A C 1
ATOM 2341 O O . ALA A 1 289 ? -49.544 -7.877 43.286 1.00 83.62 289 ALA A O 1
ATOM 2342 N N . GLN A 1 290 ? -48.694 -9.957 43.288 1.00 85.31 290 GLN A N 1
ATOM 2343 C CA . GLN A 1 290 ? -47.965 -9.818 44.547 1.00 85.31 290 GLN A CA 1
ATOM 2344 C C . GLN A 1 290 ? -46.832 -8.784 44.444 1.00 85.31 290 GLN A C 1
ATOM 2346 O O . GLN A 1 290 ? -46.703 -7.933 45.324 1.00 85.31 290 GLN A O 1
ATOM 2351 N N . ALA A 1 291 ? -46.059 -8.798 43.354 1.00 83.31 291 ALA A N 1
ATOM 2352 C CA . ALA A 1 291 ? -45.001 -7.819 43.100 1.00 83.31 291 ALA A CA 1
ATOM 2353 C C . ALA A 1 291 ? -45.550 -6.386 42.958 1.00 83.31 291 ALA A C 1
ATOM 2355 O O . ALA A 1 291 ? -44.963 -5.438 43.477 1.00 83.31 291 ALA A O 1
ATOM 2356 N N . LEU A 1 292 ? -46.724 -6.231 42.335 1.00 82.81 292 LEU A N 1
ATOM 2357 C CA . LEU A 1 292 ? -47.449 -4.958 42.215 1.00 82.81 292 LEU A CA 1
ATOM 2358 C C . LEU A 1 292 ? -48.187 -4.540 43.502 1.00 82.81 292 LEU A C 1
ATOM 2360 O O . LEU A 1 292 ? -48.875 -3.514 43.504 1.00 82.81 292 LEU A O 1
ATOM 2364 N N . LYS A 1 293 ? -48.045 -5.312 44.592 1.00 85.38 293 LYS A N 1
ATOM 2365 C CA . LYS A 1 293 ? -48.699 -5.096 45.894 1.00 85.38 293 LYS A CA 1
ATOM 2366 C C . LYS A 1 293 ? -50.225 -4.975 45.772 1.00 85.38 293 LYS A C 1
ATOM 2368 O O . LYS A 1 293 ? -50.846 -4.101 46.375 1.00 85.38 293 LYS A O 1
ATOM 2373 N N . MET A 1 294 ? -50.825 -5.836 44.953 1.00 81.88 294 MET A N 1
ATOM 2374 C CA . MET A 1 294 ? -52.271 -5.884 44.734 1.00 81.88 294 MET A CA 1
ATOM 2375 C C . MET A 1 294 ? -53.007 -6.580 45.896 1.00 81.88 294 MET A C 1
ATOM 2377 O O . MET A 1 294 ? -52.428 -7.440 46.564 1.00 81.88 294 MET A O 1
ATOM 2381 N N . PRO A 1 295 ? -54.299 -6.276 46.123 1.00 83.12 295 PRO A N 1
ATOM 2382 C CA . PRO A 1 295 ? -55.126 -6.982 47.104 1.00 83.12 295 PRO A CA 1
ATOM 2383 C C . PRO A 1 295 ? -55.300 -8.475 46.775 1.00 83.12 295 PRO A C 1
ATOM 2385 O O . PRO A 1 295 ? -55.324 -8.858 45.609 1.00 83.12 295 PRO A O 1
ATOM 2388 N N . LEU A 1 296 ? -55.523 -9.309 47.803 1.00 73.31 296 LEU A N 1
ATOM 2389 C CA . LEU A 1 296 ? -55.728 -10.770 47.693 1.00 73.31 296 LEU A CA 1
ATOM 2390 C C . LEU A 1 296 ? -56.867 -11.181 46.742 1.00 73.31 296 LEU A C 1
ATOM 2392 O O . LEU A 1 296 ? -56.836 -12.275 46.183 1.00 73.31 296 LEU A O 1
ATOM 2396 N N . LYS A 1 297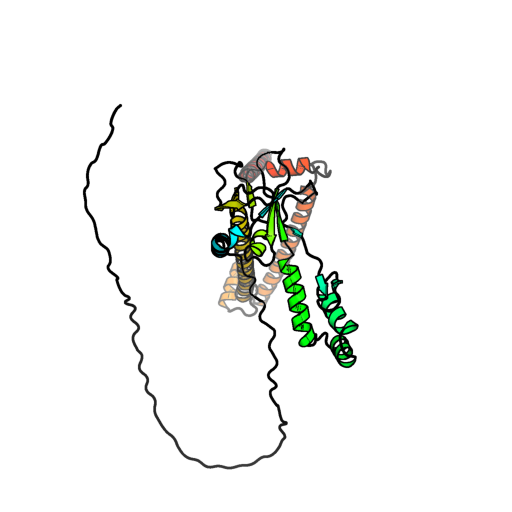 ? -57.862 -10.308 46.549 1.00 79.12 297 LYS A N 1
ATOM 2397 C CA . LYS A 1 297 ? -58.900 -10.444 45.523 1.00 79.12 297 LYS A CA 1
ATOM 2398 C C . LYS A 1 297 ? -58.555 -9.512 44.366 1.00 79.12 297 LYS A C 1
ATOM 2400 O O . LYS A 1 297 ? -58.818 -8.314 44.441 1.00 79.12 297 LYS A O 1
ATOM 2405 N N . PHE A 1 298 ? -57.967 -10.055 43.309 1.00 79.38 298 PHE A N 1
ATOM 2406 C CA . PHE A 1 298 ? -57.673 -9.308 42.092 1.00 79.38 298 PHE A CA 1
ATOM 2407 C C . PHE A 1 298 ? -58.226 -10.034 40.867 1.00 79.38 298 PHE A C 1
ATOM 2409 O O . PHE A 1 298 ? -58.228 -11.262 40.805 1.00 79.38 298 PHE A O 1
ATOM 2416 N N . THR A 1 299 ? -58.694 -9.267 39.886 1.00 83.38 299 THR A N 1
ATOM 2417 C CA . THR A 1 299 ? -59.058 -9.775 38.562 1.00 83.38 299 THR A CA 1
ATOM 2418 C C . THR A 1 299 ? -57.894 -9.581 37.593 1.00 83.38 299 THR A C 1
ATOM 2420 O O . THR A 1 299 ? -56.974 -8.792 37.832 1.00 83.38 299 THR A O 1
ATOM 2423 N N . ARG A 1 300 ? -57.931 -10.305 36.472 1.00 77.25 300 ARG A N 1
ATOM 2424 C CA . ARG A 1 300 ? -56.933 -10.192 35.400 1.00 77.25 300 ARG A CA 1
ATOM 2425 C C . ARG A 1 300 ? -56.847 -8.771 34.835 1.00 77.25 300 ARG A C 1
ATOM 2427 O O . ARG A 1 300 ? -55.748 -8.262 34.643 1.00 77.25 300 ARG A O 1
ATOM 2434 N N . GLU A 1 301 ? -57.993 -8.120 34.683 1.00 80.19 301 GLU A N 1
ATOM 2435 C CA . GLU A 1 301 ? -58.122 -6.741 34.200 1.00 80.19 301 GLU A CA 1
ATOM 2436 C C . GLU A 1 301 ? -57.468 -5.727 35.145 1.00 80.19 301 GLU A C 1
ATOM 2438 O O . GLU A 1 301 ? -56.744 -4.846 34.683 1.00 80.19 301 GLU A O 1
ATOM 2443 N N . ASN A 1 302 ? -57.619 -5.902 36.465 1.00 82.19 302 ASN A N 1
ATOM 2444 C CA . ASN A 1 302 ? -56.993 -5.014 37.450 1.00 82.19 302 ASN A CA 1
ATOM 2445 C C . ASN A 1 302 ? -55.458 -5.064 37.369 1.00 82.19 302 ASN A C 1
ATOM 2447 O O . ASN A 1 302 ? -54.794 -4.040 37.530 1.00 82.19 302 ASN A O 1
ATOM 2451 N N . VAL A 1 303 ? -54.887 -6.246 37.099 1.00 80.56 303 VAL A N 1
ATOM 2452 C CA . VAL A 1 303 ? -53.435 -6.414 36.916 1.00 80.56 303 VAL A CA 1
ATOM 2453 C C . VAL A 1 303 ? -52.968 -5.710 35.643 1.00 80.56 303 VAL A C 1
ATOM 2455 O O . VAL A 1 303 ? -51.972 -4.991 35.681 1.00 80.56 303 VAL A O 1
ATOM 2458 N N . ASP A 1 304 ? -53.693 -5.864 34.532 1.00 81.38 304 ASP A N 1
ATOM 2459 C CA . ASP A 1 304 ? -53.335 -5.235 33.255 1.00 81.38 304 ASP A CA 1
ATOM 2460 C C . ASP A 1 304 ? -53.480 -3.703 33.290 1.00 81.38 304 ASP A C 1
ATOM 2462 O O . ASP A 1 304 ? -52.673 -2.989 32.689 1.00 81.38 304 ASP A O 1
ATOM 2466 N N . GLN A 1 305 ? -54.459 -3.180 34.031 1.00 84.69 305 GLN A N 1
ATOM 2467 C CA . GLN A 1 305 ? -54.653 -1.743 34.225 1.00 84.69 305 GLN A CA 1
ATOM 2468 C C . GLN A 1 305 ? -53.521 -1.120 35.053 1.00 84.69 305 GLN A C 1
ATOM 2470 O O . GLN A 1 305 ? -52.904 -0.150 34.610 1.00 84.69 305 GLN A O 1
ATOM 2475 N N . LYS A 1 306 ? -53.155 -1.741 36.181 1.00 83.12 306 LYS A N 1
ATOM 2476 C CA . LYS A 1 306 ? -51.980 -1.355 36.984 1.00 83.12 306 LYS A CA 1
ATOM 2477 C C . LYS A 1 306 ? -50.681 -1.395 36.184 1.00 83.12 306 LYS A C 1
ATOM 2479 O O . LYS A 1 306 ? -49.811 -0.548 36.361 1.00 83.12 306 LYS A O 1
ATOM 2484 N N . LEU A 1 307 ? -50.553 -2.356 35.277 1.00 82.69 307 LEU A N 1
ATOM 2485 C CA . LEU A 1 307 ? -49.411 -2.460 34.374 1.00 82.69 307 LEU A CA 1
ATOM 2486 C C . LEU A 1 307 ? -49.331 -1.301 33.379 1.00 82.69 307 LEU A C 1
ATOM 2488 O O . LEU A 1 307 ? -48.241 -0.791 33.127 1.00 82.69 307 LEU A O 1
ATOM 2492 N N . LYS A 1 308 ? -50.468 -0.865 32.824 1.00 83.06 308 LYS A N 1
ATOM 2493 C CA . LYS A 1 308 ? -50.527 0.323 31.958 1.00 83.06 308 LYS A CA 1
ATOM 2494 C C . LYS A 1 308 ? -50.154 1.593 32.720 1.00 83.06 308 LYS A C 1
ATOM 2496 O O . LYS A 1 308 ? -49.394 2.401 32.195 1.00 83.06 308 LYS A O 1
ATOM 2501 N N . GLU A 1 309 ? -50.633 1.744 33.953 1.00 83.94 309 GLU A N 1
ATOM 2502 C CA . GLU A 1 309 ? -50.257 2.863 34.827 1.00 83.94 309 GLU A CA 1
ATOM 2503 C C . GLU A 1 309 ? -48.752 2.872 35.107 1.00 83.94 309 GLU A C 1
ATOM 2505 O O . GLU A 1 309 ? -48.101 3.903 34.956 1.00 83.94 309 GLU A O 1
ATOM 2510 N N . TYR A 1 310 ? -48.177 1.711 35.431 1.00 80.94 310 TYR A N 1
ATOM 2511 C CA . TYR A 1 310 ? -46.745 1.584 35.697 1.00 80.94 310 TYR A CA 1
ATOM 2512 C C . TYR A 1 310 ? -45.892 1.901 34.460 1.00 80.94 310 TYR A C 1
ATOM 2514 O O . TYR A 1 310 ? -44.871 2.579 34.569 1.00 80.94 310 TYR A O 1
ATOM 2522 N N . LYS A 1 311 ? -46.326 1.462 33.268 1.00 81.75 311 LYS A N 1
ATOM 2523 C CA . LYS A 1 311 ? -45.668 1.804 31.995 1.00 81.75 311 LYS A CA 1
ATOM 2524 C C . LYS A 1 311 ? -45.700 3.307 31.733 1.00 81.75 311 LYS A C 1
ATOM 2526 O O . LYS A 1 311 ? -44.661 3.887 31.439 1.00 81.75 311 LYS A O 1
ATOM 2531 N N . LYS A 1 312 ? -46.857 3.944 31.921 1.00 85.00 312 LYS A N 1
ATOM 2532 C CA . LYS A 1 312 ? -47.009 5.392 31.740 1.00 85.00 312 LYS A CA 1
ATOM 2533 C C . LYS A 1 312 ? -46.126 6.191 32.708 1.00 85.00 312 LYS A C 1
ATOM 2535 O O . LYS A 1 312 ? -45.444 7.115 32.280 1.00 85.00 312 LYS A O 1
ATOM 2540 N N . MET A 1 313 ? -46.076 5.790 33.981 1.00 81.62 313 MET A N 1
ATOM 2541 C CA . MET A 1 313 ? -45.204 6.406 34.991 1.00 81.62 313 MET A CA 1
ATOM 2542 C C . MET A 1 313 ? -43.720 6.314 34.610 1.00 81.62 313 MET A C 1
ATOM 2544 O O . MET A 1 313 ? -42.999 7.303 34.711 1.00 81.62 313 MET A O 1
ATOM 2548 N N . ARG A 1 314 ? -43.274 5.148 34.126 1.00 80.00 314 ARG A N 1
ATOM 2549 C CA . ARG A 1 314 ? -41.893 4.932 33.664 1.00 80.00 314 ARG A CA 1
ATOM 2550 C C . ARG A 1 314 ? -41.539 5.764 32.434 1.00 80.00 314 ARG A C 1
ATOM 2552 O O . ARG A 1 314 ? -40.452 6.323 32.384 1.00 80.00 314 ARG A O 1
ATOM 2559 N N . GLU A 1 315 ? -42.442 5.872 31.463 1.00 81.69 315 GLU A N 1
ATOM 2560 C CA . GLU A 1 315 ? -42.229 6.713 30.277 1.00 81.69 315 GLU A CA 1
ATOM 2561 C C . GLU A 1 315 ? -42.145 8.208 30.631 1.00 81.69 315 GLU A C 1
ATOM 2563 O O . GLU A 1 315 ? -41.369 8.949 30.028 1.00 81.69 315 GLU A O 1
ATOM 2568 N N . GLU A 1 316 ? -42.934 8.673 31.603 1.00 81.56 316 GLU A N 1
ATOM 2569 C CA . GLU A 1 316 ? -42.872 10.052 32.108 1.00 81.56 316 GLU A CA 1
ATOM 2570 C C . GLU A 1 316 ? -41.585 10.327 32.903 1.00 81.56 316 GLU A C 1
ATOM 2572 O O . GLU A 1 316 ? -41.018 11.415 32.811 1.00 81.56 316 GLU A O 1
ATOM 2577 N N . GLU A 1 317 ? -41.096 9.348 33.662 1.00 77.94 317 GLU A N 1
ATOM 2578 C CA . GLU A 1 317 ? -39.811 9.416 34.363 1.00 77.94 317 GLU A CA 1
ATOM 2579 C C . GLU A 1 317 ? -38.630 9.458 33.383 1.00 77.94 317 GLU A C 1
ATOM 2581 O O . GLU A 1 317 ? -37.813 10.369 33.466 1.00 77.94 317 GLU A O 1
ATOM 2586 N N . GLU A 1 318 ? -38.609 8.593 32.366 1.00 78.81 318 GLU A N 1
ATOM 2587 C CA . GLU A 1 318 ? -37.563 8.593 31.332 1.00 78.81 318 GLU A CA 1
ATOM 2588 C C . GLU A 1 318 ? -37.554 9.899 30.513 1.00 78.81 318 GLU A C 1
ATOM 2590 O O . GLU A 1 318 ? -36.501 10.386 30.093 1.00 78.81 318 GLU A O 1
ATOM 2595 N N . LYS A 1 319 ? -38.728 10.508 30.284 1.00 81.12 319 LYS A N 1
ATOM 2596 C CA . LYS A 1 319 ? -38.822 11.842 29.668 1.00 81.12 319 LYS A CA 1
ATOM 2597 C C . LYS A 1 319 ? -38.203 12.920 30.554 1.00 81.12 319 LYS A C 1
ATOM 2599 O O . LYS A 1 319 ? -37.472 13.753 30.023 1.00 81.12 319 LYS A O 1
ATOM 2604 N N . ARG A 1 320 ? -38.458 12.883 31.868 1.00 77.50 320 ARG A N 1
ATOM 2605 C CA . ARG A 1 320 ? -37.841 13.806 32.834 1.00 77.50 320 ARG A CA 1
ATOM 2606 C C . ARG A 1 320 ? -36.330 13.623 32.899 1.00 77.50 320 ARG A C 1
ATOM 2608 O O . ARG A 1 320 ? -35.618 14.608 32.766 1.00 77.50 320 ARG A O 1
ATOM 2615 N N . GLU A 1 321 ? -35.839 12.389 32.983 1.00 77.88 321 GLU A N 1
ATOM 2616 C CA . GLU A 1 321 ? -34.399 12.093 32.989 1.00 77.88 321 GLU A CA 1
ATOM 2617 C C . GLU A 1 321 ? -33.706 12.610 31.718 1.00 77.88 321 GLU A C 1
ATOM 2619 O O . GLU A 1 321 ? -32.689 13.295 31.793 1.00 77.88 321 GLU A O 1
ATOM 2624 N N . LYS A 1 322 ? -34.289 12.378 30.533 1.00 75.75 322 LYS A N 1
ATOM 2625 C CA . LYS A 1 322 ? -33.757 12.908 29.261 1.00 75.75 322 LYS A CA 1
ATOM 2626 C C . LYS A 1 322 ? -33.779 14.433 29.192 1.00 75.75 322 LYS A C 1
ATOM 2628 O O . LYS A 1 322 ? -32.962 15.037 28.494 1.00 75.75 322 LYS A O 1
ATOM 2633 N N . GLU A 1 323 ? -34.748 15.070 29.834 1.00 76.19 323 GLU A N 1
ATOM 2634 C CA . GLU A 1 323 ? -34.843 16.525 29.897 1.00 76.19 323 GLU A CA 1
ATOM 2635 C C . GLU A 1 323 ? -33.809 17.105 30.871 1.00 76.19 323 GLU A C 1
ATOM 2637 O O . GLU A 1 323 ? -33.111 18.056 30.517 1.00 76.19 323 GLU A O 1
ATOM 2642 N N . GLU A 1 324 ? -33.598 16.462 32.019 1.00 73.69 324 GLU A N 1
ATOM 2643 C CA . GLU A 1 324 ? -32.524 16.778 32.965 1.00 73.69 324 GLU A CA 1
ATOM 2644 C C . GLU A 1 324 ? -31.131 16.572 32.354 1.00 73.69 324 GLU A C 1
ATOM 2646 O O . GLU A 1 324 ? -30.268 17.437 32.498 1.00 73.69 324 GLU A O 1
ATOM 2651 N N . GLU A 1 325 ? -30.904 15.499 31.590 1.00 70.75 325 GLU A N 1
ATOM 2652 C CA . GLU A 1 325 ? -29.657 15.298 30.840 1.00 70.75 325 GLU A CA 1
ATOM 2653 C C . GLU A 1 325 ? -29.430 16.400 29.799 1.00 70.75 325 GLU A C 1
ATOM 2655 O O . GLU A 1 325 ? -28.314 16.902 29.659 1.00 70.75 325 GLU A O 1
ATOM 2660 N N . LYS A 1 326 ? -30.481 16.840 29.093 1.00 71.75 326 LYS A N 1
ATOM 2661 C CA . LYS A 1 326 ? -30.393 17.969 28.151 1.00 71.75 326 LYS A CA 1
ATOM 2662 C C . LYS A 1 326 ? -30.091 19.288 28.856 1.00 71.75 326 LYS A C 1
ATOM 2664 O O . LYS A 1 326 ? -29.382 20.120 28.289 1.00 71.75 326 LYS A O 1
ATOM 2669 N N . ILE A 1 327 ? -30.630 19.503 30.053 1.00 67.75 327 ILE A N 1
ATOM 2670 C CA . ILE A 1 327 ? -30.351 20.690 30.868 1.00 67.75 327 ILE A CA 1
ATOM 2671 C C . ILE A 1 327 ? -28.901 20.645 31.372 1.00 67.75 327 ILE A C 1
ATOM 2673 O O . ILE A 1 327 ? -28.172 21.623 31.208 1.00 67.75 327 ILE A O 1
ATOM 2677 N N . ASN A 1 328 ? -28.443 19.493 31.863 1.00 62.94 328 ASN A N 1
ATOM 2678 C CA . ASN A 1 328 ? -27.075 19.283 32.341 1.00 62.94 328 ASN A CA 1
ATOM 2679 C C . ASN A 1 328 ? -26.025 19.373 31.220 1.00 62.94 328 ASN A C 1
ATOM 2681 O O . ASN A 1 328 ? -24.959 19.956 31.408 1.00 62.94 328 ASN A O 1
ATOM 2685 N N . ALA A 1 329 ? -26.329 18.874 30.020 1.00 60.06 329 ALA A N 1
ATOM 2686 C CA . ALA A 1 329 ? -25.460 19.014 28.850 1.00 60.06 329 ALA A CA 1
ATOM 2687 C C . ALA A 1 329 ? -25.385 20.464 28.331 1.00 60.06 329 ALA A C 1
ATOM 2689 O O . ALA A 1 329 ? -24.396 20.859 27.715 1.00 60.06 329 ALA A O 1
ATOM 2690 N N . LYS A 1 330 ? -26.424 21.276 28.572 1.00 60.34 330 LYS A N 1
ATOM 2691 C CA . LYS A 1 330 ? -26.416 22.713 28.252 1.00 60.34 330 LYS A CA 1
ATOM 2692 C C . LYS A 1 330 ? -25.664 23.535 29.303 1.00 60.34 330 LYS A C 1
ATOM 2694 O O . LYS A 1 330 ? -25.017 24.513 28.933 1.00 60.34 330 LYS A O 1
ATOM 2699 N N . SER A 1 331 ? -25.712 23.146 30.578 1.00 55.50 331 SER A N 1
ATOM 2700 C CA . SER A 1 331 ? -25.019 23.842 31.671 1.00 55.50 331 SER A CA 1
ATOM 2701 C C . SER A 1 331 ? -23.533 23.483 31.782 1.00 55.50 331 SER A C 1
ATOM 2703 O O . SER A 1 331 ? -22.748 24.322 32.211 1.00 55.50 331 SER A O 1
ATOM 2705 N N . SER A 1 332 ? -23.092 22.318 31.286 1.00 53.47 332 SER A N 1
ATOM 2706 C CA . SER A 1 332 ? -21.675 21.899 31.291 1.00 53.47 332 SER A CA 1
ATOM 2707 C C . SER A 1 332 ? -20.737 22.764 30.426 1.00 53.47 332 SER A C 1
ATOM 2709 O O . SER A 1 332 ? -19.536 22.505 30.349 1.00 53.47 332 SER A O 1
ATOM 2711 N N . GLY A 1 333 ? -21.271 23.778 29.740 1.00 53.09 333 GLY A N 1
ATOM 2712 C CA . GLY A 1 333 ? -20.526 24.771 28.968 1.00 53.09 333 GLY A CA 1
ATOM 2713 C C . GLY A 1 333 ? -20.645 26.203 29.493 1.00 53.09 333 GLY A C 1
ATOM 2714 O O . GLY A 1 333 ? -20.157 27.104 28.806 1.00 53.09 333 GLY A O 1
ATOM 2715 N N . LEU A 1 334 ? -21.291 26.423 30.643 1.00 55.25 334 LEU A N 1
ATOM 2716 C CA . LEU A 1 334 ? -21.554 27.740 31.225 1.00 55.25 334 LEU A CA 1
ATOM 2717 C C . LEU A 1 334 ? -20.845 27.889 32.584 1.00 55.25 334 LEU A C 1
ATOM 2719 O O . LEU A 1 334 ? -20.739 26.924 33.335 1.00 55.25 334 LEU A O 1
ATOM 2723 N N . ASN A 1 335 ? -20.348 29.090 32.883 1.00 55.72 335 ASN A N 1
ATOM 2724 C CA . ASN A 1 335 ? -19.872 29.474 34.217 1.00 55.72 335 ASN A CA 1
ATOM 2725 C C . ASN A 1 335 ? -21.054 29.609 35.200 1.00 55.72 335 ASN A C 1
ATOM 2727 O O . ASN A 1 335 ? -22.208 29.642 34.771 1.00 55.72 335 ASN A O 1
ATOM 2731 N N . GLU A 1 336 ? -20.767 29.764 36.500 1.00 63.41 336 GLU A N 1
ATOM 2732 C CA . GLU A 1 336 ? -21.775 30.021 37.552 1.00 63.41 336 GLU A CA 1
ATOM 2733 C C . GLU A 1 336 ? -22.655 31.255 37.249 1.00 63.41 336 GLU A C 1
ATOM 2735 O O . GLU A 1 336 ? -23.826 31.282 37.617 1.00 63.41 336 GLU A O 1
ATOM 2740 N N . ASP A 1 337 ? -22.142 32.202 36.457 1.00 60.22 337 ASP A N 1
ATOM 2741 C CA . ASP A 1 337 ? -22.850 33.409 36.005 1.00 60.22 337 ASP A CA 1
ATOM 2742 C C . ASP A 1 337 ? -23.640 33.228 34.685 1.00 60.22 337 ASP A C 1
ATOM 2744 O O . ASP A 1 337 ? -24.085 34.200 34.073 1.00 60.22 337 ASP A O 1
ATOM 2748 N N . GLY A 1 338 ? -23.780 32.000 34.168 1.00 56.53 338 GLY A N 1
ATOM 2749 C CA . GLY A 1 338 ? -24.564 31.703 32.957 1.00 56.53 338 GLY A CA 1
ATOM 2750 C C . GLY A 1 338 ? -23.905 32.089 31.621 1.00 56.53 338 GLY A C 1
ATOM 2751 O O . GLY A 1 338 ? -24.541 32.013 30.569 1.00 56.53 338 GLY A O 1
ATOM 2752 N N . THR A 1 339 ? -22.628 32.477 31.621 1.00 63.31 339 THR A N 1
ATOM 2753 C CA . THR A 1 339 ? -21.847 32.830 30.417 1.00 63.31 339 THR A CA 1
ATOM 2754 C C . THR A 1 339 ? -21.055 31.638 29.869 1.00 63.31 339 THR A C 1
ATOM 2756 O O . THR A 1 339 ? -20.588 30.796 30.631 1.00 63.31 339 THR A O 1
ATOM 2759 N N . LYS A 1 340 ? -20.862 31.550 28.541 1.00 61.28 340 LYS A N 1
ATOM 2760 C CA . LYS A 1 340 ? -20.118 30.445 27.897 1.00 61.28 340 LYS A CA 1
ATOM 2761 C C . LYS A 1 340 ? -18.662 30.372 28.379 1.00 61.28 340 LYS A C 1
ATOM 2763 O O . LYS A 1 340 ? -17.902 31.317 28.192 1.00 61.28 340 LYS A O 1
ATOM 2768 N N . MET A 1 341 ? -18.262 29.215 28.909 1.00 61.97 341 MET A N 1
ATOM 2769 C CA . MET A 1 341 ? -16.880 28.915 29.294 1.00 61.97 341 MET A CA 1
ATOM 2770 C C . MET A 1 341 ? -15.930 28.989 28.092 1.00 61.97 341 MET A C 1
ATOM 2772 O O . MET A 1 341 ? -16.207 28.407 27.034 1.00 61.97 341 MET A O 1
ATOM 2776 N N . SER A 1 342 ? -14.773 29.634 28.278 1.00 63.03 342 SER A N 1
ATOM 2777 C CA . SER A 1 342 ? -13.689 29.632 27.290 1.00 63.03 342 SER A CA 1
ATOM 2778 C C . SER A 1 342 ? -13.051 28.239 27.173 1.00 63.03 342 SER A C 1
ATOM 2780 O O . SER A 1 342 ? -13.072 27.442 28.115 1.00 63.03 342 SER A O 1
ATOM 2782 N N . ASN A 1 343 ? -12.462 27.927 26.014 1.00 62.44 343 ASN A N 1
ATOM 2783 C CA . ASN A 1 343 ? -11.878 26.606 25.741 1.00 62.44 343 ASN A CA 1
ATOM 2784 C C . ASN A 1 343 ? -10.741 26.231 26.711 1.00 62.44 343 ASN A C 1
ATOM 2786 O O . ASN A 1 343 ? -10.544 25.052 26.994 1.00 62.44 343 ASN A O 1
ATOM 2790 N N . VAL A 1 344 ? -10.042 27.225 27.266 1.00 60.00 344 VAL A N 1
ATOM 2791 C CA . VAL A 1 344 ? -8.971 27.028 28.255 1.00 60.00 344 VAL A CA 1
ATOM 2792 C C . VAL A 1 344 ? -9.546 26.595 29.610 1.00 60.00 344 VAL A C 1
ATOM 2794 O O . VAL A 1 344 ? -9.036 25.664 30.228 1.00 60.00 344 VAL A O 1
ATOM 2797 N N . VAL A 1 345 ? -10.662 27.195 30.040 1.00 58.06 345 VAL A N 1
ATOM 2798 C CA . VAL A 1 345 ? -11.343 26.842 31.301 1.00 58.06 345 VAL A CA 1
ATOM 2799 C C . VAL A 1 345 ? -11.987 25.454 31.210 1.00 58.06 345 VAL A C 1
ATOM 2801 O O . VAL A 1 345 ? -11.885 24.667 32.151 1.00 58.06 345 VAL A O 1
ATOM 2804 N N . LYS A 1 346 ? -12.553 25.094 30.048 1.00 57.97 346 LYS A N 1
ATOM 2805 C CA . LYS A 1 346 ? -13.079 23.738 29.790 1.00 57.97 346 LYS A CA 1
ATOM 2806 C C . LYS A 1 346 ? -11.998 22.657 29.910 1.00 57.97 346 LYS A C 1
ATOM 2808 O O . LYS A 1 346 ? -12.248 21.604 30.493 1.00 57.97 346 LYS A O 1
ATOM 2813 N N . ALA A 1 347 ? -10.797 22.920 29.391 1.00 57.66 347 ALA A N 1
ATOM 2814 C CA . ALA A 1 347 ? -9.673 21.986 29.458 1.00 57.66 347 ALA A CA 1
ATOM 2815 C C . ALA A 1 347 ? -9.129 21.820 30.891 1.00 57.66 347 ALA A C 1
ATOM 2817 O O . ALA A 1 347 ? -8.818 20.702 31.308 1.00 57.66 347 ALA A O 1
ATOM 2818 N N . LEU A 1 348 ? -9.089 22.905 31.672 1.00 55.31 348 LEU A N 1
ATOM 2819 C CA . LEU A 1 348 ? -8.681 22.884 33.082 1.00 55.31 348 LEU A CA 1
ATOM 2820 C C . LEU A 1 348 ? -9.687 22.132 33.966 1.00 55.31 348 LEU A C 1
ATOM 2822 O O . LEU A 1 348 ? -9.289 21.301 34.778 1.00 55.31 348 LEU A O 1
ATOM 2826 N N . HIS A 1 349 ? -10.993 22.330 33.765 1.00 53.69 349 HIS A N 1
ATOM 2827 C CA . HIS A 1 349 ? -12.016 21.572 34.498 1.00 53.69 349 HIS A CA 1
ATOM 2828 C C . HIS A 1 349 ? -12.012 20.072 34.157 1.00 53.69 349 HIS A C 1
ATOM 2830 O O . HIS A 1 349 ? -12.274 19.245 35.029 1.00 53.69 349 HIS A O 1
ATOM 2836 N N . SER A 1 350 ? -11.676 19.709 32.913 1.00 50.31 350 SER A N 1
ATOM 2837 C CA . SER A 1 350 ? -11.593 18.308 32.474 1.00 50.31 350 SER A CA 1
ATOM 2838 C C . SER A 1 350 ? -10.373 17.562 33.023 1.00 50.31 350 SER A C 1
ATOM 2840 O O . SER A 1 350 ? -10.393 16.335 33.078 1.00 50.31 350 SER A O 1
ATOM 2842 N N . THR A 1 351 ? -9.310 18.274 33.406 1.00 49.19 351 THR A N 1
ATOM 2843 C CA . THR A 1 351 ? -8.054 17.685 33.903 1.00 49.19 351 THR A CA 1
ATOM 2844 C C . THR A 1 351 ? -7.970 17.634 35.433 1.00 49.19 351 THR A C 1
ATOM 2846 O O . THR A 1 351 ? -7.161 16.879 35.965 1.00 49.19 351 THR A O 1
ATOM 2849 N N . LEU A 1 352 ? -8.833 18.361 36.159 1.00 44.75 352 LEU A N 1
ATOM 2850 C CA . LEU A 1 352 ? -8.771 18.481 37.626 1.00 44.75 352 LEU A CA 1
ATOM 2851 C C . LEU A 1 352 ? -9.679 17.534 38.432 1.00 44.75 352 LEU A C 1
ATOM 2853 O O . LEU A 1 352 ? -9.724 17.651 39.658 1.00 44.75 352 LEU A O 1
ATOM 2857 N N . VAL A 1 353 ? -10.400 16.597 37.807 1.00 44.88 353 VAL A N 1
ATOM 2858 C CA . VAL A 1 353 ? -11.228 15.626 38.548 1.00 44.88 353 VAL A CA 1
ATOM 2859 C C . VAL A 1 353 ? -10.571 14.242 38.523 1.00 44.88 353 VAL A C 1
ATOM 2861 O O . VAL A 1 353 ? -10.872 13.440 37.638 1.00 44.88 353 VAL A O 1
ATOM 2864 N N . PRO A 1 354 ? -9.693 13.908 39.490 1.00 42.19 354 PRO A N 1
ATOM 2865 C CA . PRO A 1 354 ? -9.278 12.528 39.681 1.00 42.19 354 PRO A CA 1
ATOM 2866 C C . PRO A 1 354 ? -10.499 11.692 40.086 1.00 42.19 354 PRO A C 1
ATOM 2868 O O . PRO A 1 354 ? -11.356 12.135 40.859 1.00 42.19 354 PRO A O 1
ATOM 2871 N N . SER A 1 355 ? -10.560 10.463 39.579 1.00 44.47 355 SER A N 1
ATOM 2872 C CA . SER A 1 355 ? -11.683 9.509 39.641 1.00 44.47 355 SER A CA 1
ATOM 2873 C C . SER A 1 355 ? -12.222 9.169 41.046 1.00 44.47 355 SER A C 1
ATOM 2875 O O . SER A 1 355 ? -13.245 8.500 41.160 1.00 44.47 355 SER A O 1
ATOM 2877 N N . GLY A 1 356 ? -11.610 9.672 42.125 1.00 44.56 356 GLY A N 1
ATOM 2878 C CA . GLY A 1 356 ? -12.077 9.536 43.512 1.00 44.56 356 GLY A CA 1
ATOM 2879 C C . GLY A 1 356 ? -12.746 10.777 44.134 1.00 44.56 356 GLY A C 1
ATOM 2880 O O . GLY A 1 356 ? -13.187 10.710 45.282 1.00 44.56 356 GLY A O 1
ATOM 2881 N N . ALA A 1 357 ? -12.825 11.920 43.441 1.00 44.41 357 ALA A N 1
ATOM 2882 C CA . ALA A 1 357 ? -13.310 13.180 44.032 1.00 44.41 357 ALA A CA 1
ATOM 2883 C C . ALA A 1 357 ? -14.848 13.320 44.077 1.00 44.41 357 ALA A C 1
ATOM 2885 O O . ALA A 1 357 ? -15.381 14.002 44.956 1.00 44.41 357 ALA A O 1
ATOM 2886 N N . LEU A 1 358 ? -15.582 12.638 43.188 1.00 44.75 358 LEU A N 1
ATOM 2887 C CA . LEU A 1 358 ? -17.055 12.671 43.169 1.00 44.75 358 LEU A CA 1
ATOM 2888 C C . LEU A 1 358 ? -17.679 11.977 44.393 1.00 44.75 358 LEU A C 1
ATOM 2890 O O . LEU A 1 358 ? -18.710 12.423 44.893 1.00 44.75 358 LEU A O 1
ATOM 2894 N N . SER A 1 359 ? -17.017 10.950 44.935 1.00 48.97 359 SER A N 1
ATOM 2895 C CA . SER A 1 359 ? -17.448 10.267 46.164 1.00 48.97 359 SER A CA 1
ATOM 2896 C C . SER A 1 359 ? -17.332 11.173 47.401 1.00 48.97 359 SER A C 1
ATOM 2898 O O . SER A 1 359 ? -18.240 11.203 48.231 1.00 48.97 359 SER A O 1
ATOM 2900 N N . ARG A 1 360 ? -16.277 11.999 47.493 1.00 47.03 360 ARG A N 1
ATOM 2901 C CA . ARG A 1 360 ? -16.083 12.918 48.631 1.00 47.03 360 ARG A CA 1
ATOM 2902 C C . ARG A 1 360 ? -17.000 14.140 48.575 1.00 47.03 360 ARG A C 1
ATOM 2904 O O . ARG A 1 360 ? -17.450 14.592 49.624 1.00 47.03 360 ARG A O 1
ATOM 2911 N N . LYS A 1 361 ? -17.320 14.652 47.377 1.00 51.78 361 LYS A N 1
ATOM 2912 C CA . LYS A 1 361 ? -18.281 15.761 47.226 1.00 51.78 361 LYS A CA 1
ATOM 2913 C C . LYS A 1 361 ? -19.718 15.341 47.560 1.00 51.78 361 LYS A C 1
ATOM 2915 O O . LYS A 1 361 ? -20.407 16.117 48.213 1.00 51.78 361 LYS A O 1
ATOM 2920 N N . ARG A 1 362 ? -20.144 14.116 47.211 1.00 50.97 362 ARG A N 1
ATOM 2921 C CA . ARG A 1 362 ? -21.447 13.574 47.653 1.00 50.97 362 ARG A CA 1
ATOM 2922 C C . ARG A 1 362 ? -21.500 13.387 49.172 1.00 50.97 362 ARG A C 1
ATOM 2924 O O . ARG A 1 362 ? -22.394 13.928 49.803 1.00 50.97 362 ARG A O 1
ATOM 2931 N N . ALA A 1 363 ? -20.467 12.795 49.778 1.00 52.00 363 ALA A N 1
ATOM 2932 C CA . ALA A 1 363 ? -20.406 12.625 51.235 1.00 52.00 363 ALA A CA 1
ATOM 2933 C C . ALA A 1 363 ? -20.405 13.955 52.025 1.00 52.00 363 ALA A C 1
ATOM 2935 O O . ALA A 1 363 ? -20.911 14.012 53.145 1.00 52.00 363 ALA A O 1
ATOM 2936 N N . ALA A 1 364 ? -19.841 15.031 51.462 1.00 51.66 364 ALA A N 1
ATOM 2937 C CA . ALA A 1 364 ? -19.875 16.362 52.069 1.00 51.66 364 ALA A CA 1
ATOM 2938 C C . ALA A 1 364 ? -21.244 17.051 51.915 1.00 51.66 364 ALA A C 1
ATOM 2940 O O . ALA A 1 364 ? -21.700 17.703 52.854 1.00 51.66 364 ALA A O 1
ATOM 2941 N N . ALA A 1 365 ? -21.907 16.883 50.765 1.00 53.31 365 ALA A N 1
ATOM 2942 C CA . ALA A 1 365 ? -23.259 17.390 50.537 1.00 53.31 365 ALA A CA 1
ATOM 2943 C C . ALA A 1 365 ? -24.286 16.675 51.432 1.00 53.31 365 ALA A C 1
ATOM 2945 O O . ALA A 1 365 ? -25.086 17.341 52.088 1.00 53.31 365 ALA A O 1
ATOM 2946 N N . ASP A 1 366 ? -24.179 15.351 51.565 1.00 57.72 366 ASP A N 1
ATOM 2947 C CA . ASP A 1 366 ? -25.051 14.552 52.431 1.00 57.72 366 ASP A CA 1
ATOM 2948 C C . ASP A 1 366 ? -24.883 14.966 53.906 1.00 57.72 366 ASP A C 1
ATOM 2950 O O . ASP A 1 366 ? -25.870 15.266 54.582 1.00 57.72 366 ASP A O 1
ATOM 2954 N N . LYS A 1 367 ? -23.639 15.158 54.380 1.00 66.31 367 LYS A N 1
ATOM 2955 C CA . LYS A 1 367 ? -23.365 15.698 55.729 1.00 66.31 367 LYS A CA 1
ATOM 2956 C C . LYS A 1 367 ? -23.908 17.112 55.949 1.00 66.31 367 LYS A C 1
ATOM 2958 O O . LYS A 1 367 ? -24.355 17.427 57.052 1.00 66.31 367 LYS A O 1
ATOM 2963 N N . ALA A 1 368 ? -23.870 17.976 54.935 1.00 61.72 368 ALA A N 1
ATOM 2964 C CA . ALA A 1 368 ? -24.419 19.327 55.039 1.00 61.72 368 ALA A CA 1
ATOM 2965 C C . ALA A 1 368 ? -25.955 19.303 55.129 1.00 61.72 368 ALA A C 1
ATOM 2967 O O . ALA A 1 368 ? -26.533 20.034 55.937 1.00 61.72 368 ALA A O 1
ATOM 2968 N N . THR A 1 369 ? -26.613 18.424 54.367 1.00 67.56 369 THR A N 1
ATOM 2969 C CA . THR A 1 369 ? -28.072 18.247 54.432 1.00 67.56 369 THR A CA 1
ATOM 2970 C C . THR A 1 369 ? -28.535 17.623 55.751 1.00 67.56 369 THR A C 1
ATOM 2972 O O . THR A 1 369 ? -29.507 18.106 56.336 1.00 67.56 369 THR A O 1
ATOM 2975 N N . GLU A 1 370 ? -27.797 16.654 56.306 1.00 68.06 370 GLU A N 1
ATOM 2976 C CA . GLU A 1 370 ? -28.056 16.117 57.651 1.00 68.06 370 GLU A CA 1
ATOM 2977 C C . GLU A 1 370 ? -27.889 17.182 58.744 1.00 68.06 370 GLU A C 1
ATOM 2979 O O . GLU A 1 370 ? -28.733 17.295 59.636 1.00 68.06 370 GLU A O 1
ATOM 2984 N N . ALA A 1 371 ? -26.850 18.020 58.660 1.00 65.38 371 ALA A N 1
ATOM 2985 C CA . ALA A 1 371 ? -26.622 19.096 59.623 1.00 65.38 371 ALA A CA 1
ATOM 2986 C C . ALA A 1 371 ? -27.721 20.178 59.576 1.00 65.38 371 ALA A C 1
ATOM 2988 O O . ALA A 1 371 ? -28.104 20.722 60.617 1.00 65.38 371 ALA A O 1
ATOM 2989 N N . MET A 1 372 ? -28.268 20.476 58.392 1.00 66.06 372 MET A N 1
ATOM 2990 C CA . MET A 1 372 ? -29.401 21.400 58.249 1.00 66.06 372 MET A CA 1
ATOM 2991 C C . MET A 1 372 ? -30.720 20.795 58.754 1.00 66.06 372 MET A C 1
ATOM 2993 O O . MET A 1 372 ? -31.495 21.491 59.416 1.00 66.06 372 MET A O 1
ATOM 2997 N N . ALA A 1 373 ? -30.950 19.497 58.528 1.00 66.44 373 ALA A N 1
ATOM 2998 C CA . ALA A 1 373 ? -32.118 18.774 59.039 1.00 66.44 373 ALA A CA 1
ATOM 2999 C C . ALA A 1 373 ? -32.104 18.632 60.576 1.00 66.44 373 ALA A C 1
ATOM 3001 O O . ALA A 1 373 ? -33.147 18.692 61.231 1.00 66.44 373 ALA A O 1
ATOM 3002 N N . GLN A 1 374 ? -30.922 18.490 61.184 1.00 65.38 374 GLN A N 1
ATOM 3003 C CA . GLN A 1 374 ? -30.777 18.464 62.643 1.00 65.38 374 GLN A CA 1
ATOM 3004 C C . GLN A 1 374 ? -30.970 19.849 63.280 1.00 65.38 374 GLN A C 1
ATOM 3006 O O . GLN A 1 374 ? -31.563 19.944 64.354 1.00 65.38 374 GLN A O 1
ATOM 3011 N N . LYS A 1 375 ? -30.547 20.935 62.615 1.00 64.50 375 LYS A N 1
ATOM 3012 C CA . LYS A 1 375 ? -30.804 22.310 63.088 1.00 64.50 375 LYS A CA 1
ATOM 3013 C C . LYS A 1 375 ? -32.287 22.684 63.055 1.00 64.50 375 LYS A C 1
ATOM 3015 O O . LYS A 1 375 ? -32.760 23.353 63.966 1.00 64.50 375 LYS A O 1
ATOM 3020 N N . THR A 1 376 ? -33.038 22.215 62.061 1.00 59.53 376 THR A N 1
ATOM 3021 C CA . THR A 1 376 ? -34.489 22.463 61.967 1.00 59.53 376 THR A CA 1
ATOM 3022 C C . THR A 1 376 ? -35.305 21.663 62.984 1.00 59.53 376 THR A C 1
ATOM 3024 O O . THR A 1 376 ? -36.342 22.143 63.429 1.00 59.53 376 THR A O 1
ATOM 3027 N N . LYS A 1 377 ? -34.823 20.494 63.429 1.00 59.91 377 LYS A N 1
ATOM 3028 C CA . LYS A 1 377 ? -35.445 19.726 64.525 1.00 59.91 377 LYS A CA 1
ATOM 3029 C C . LYS A 1 377 ? -35.174 20.282 65.925 1.00 59.91 377 LYS A C 1
ATOM 3031 O O . LYS A 1 377 ? -35.899 19.929 66.839 1.00 59.91 377 LYS A O 1
ATOM 3036 N N . LYS A 1 378 ? -34.143 21.114 66.103 1.00 53.56 378 LYS A N 1
ATOM 3037 C CA . LYS A 1 378 ? -33.774 21.695 67.407 1.00 53.56 378 LYS A CA 1
ATOM 3038 C C . LYS A 1 378 ? -34.469 23.032 67.706 1.00 53.56 378 LYS A C 1
ATOM 3040 O O . LYS A 1 378 ? -34.410 23.498 68.835 1.00 53.56 378 LYS A O 1
ATOM 3045 N N . ASN A 1 379 ? -35.106 23.624 66.692 1.00 48.53 379 ASN A N 1
ATOM 3046 C CA . ASN A 1 379 ? -35.870 24.876 66.769 1.00 48.53 379 ASN A CA 1
ATOM 3047 C C . ASN A 1 379 ? -37.396 24.652 66.697 1.00 48.53 379 ASN A C 1
ATOM 3049 O O . ASN A 1 379 ? -38.151 25.588 66.437 1.00 48.53 379 ASN A O 1
ATOM 3053 N N . ARG A 1 380 ? -37.836 23.410 66.895 1.00 44.09 380 ARG A N 1
ATOM 3054 C CA . ARG A 1 380 ? -39.218 23.006 67.164 1.00 44.09 380 ARG A CA 1
ATOM 3055 C C . ARG A 1 380 ? -39.231 22.342 68.527 1.00 44.09 380 ARG A C 1
ATOM 3057 O O . ARG A 1 380 ? -40.245 22.523 69.228 1.00 44.09 380 ARG A O 1
#

Organism: NCBI:txid1611254

Radius of gyration: 40.54 Å; chains: 1; bounding box: 124×90×107 Å

Secondary structure (DSSP, 8-state):
-------------------PPP---------------------------------------PPPPPP------HHHHHHHHHHHGGG-EEEE-------TT--EEEPPPEE-TTT--EESSHHHHHHHHHHHHS-HHHHHHHHHH-PPPHHHHHHHHHHHHHHHHH-EEEEE-B-SSTTS--EEEEEETTSTTHHHHT-TT-EEEEBTB-TT--SEEEEEEBSSSS-EEEEEEE-HHHHHHHHHHHHHHHHHHHHHHHHHHHHHHHHHHHHH-TTT-SS--HHHHHHHHHHTT--SS--HHHHHHHHHHHHHHHHHHHHHHHHHHHHHHHHTTB-TTSPBPPHHHHHHHHHS--TTHHHHHHHHHHHHHHHHHHHHHH--

Foldseek 3Di:
DDDDDDDDDDDDDDDDDDDDDDDDDDDDDDDDDDDDDDDDDDDDDDDDDDDDDDDDPDPDDDPDDPDDPDDDDPVLLVVLCVVCLQQKAKDQDADDPDPQQAKDKAWDFQAQPPPRDTDHDLLVNQLCCCVVVHDPVSNVCCVPPVDRPPVVVVRSVVRVVVRQQVMWTWHWADEPDPPDGTMIIIHGSPRSNRVVSRPSQWHKYWPHPDPPQDFDWDWHAYPVDRHTTIMGTHCVSVVVVVVVVVVVVVVVVVVVVVVVVVVVVVVVCCPPPLLNHPDDDPVSLVVQCVVLVHDPDDDPVNSNVSSVVVVVVVVVVVVVVVVVVVVVVQCLQADPVRHGDDPVVNVVVVPPDDPPVVVVVVVVVVVVVVVVVVVVVVVD

pLDDT: mean 71.83, std 21.93, range [28.44, 96.31]

InterPro domains:
  IPR013087 Zinc finger C2H2-type [PS00028] (112-133)